Protein AF-A0A1V6YPM9-F1 (afdb_monomer_lite)

Foldseek 3Di:
DDDDPPPPPDPVPDDDDPDDPLNVLVVVQVPDPDPPGADPRDPADAPPVNHRDDDPVNVVVVVVQPDPPRDDDDDPPVGPPVVVLVLCCVQQNPPAVCVVVVVADDDDDDDDDDFQFADPVVLAGPLVRRLVVLLVDAQAAEDEDELACDPPSRYDDDPVSLVSVLVSCVVSVYEYEYEYEQQCQNQLDNCVSNVSVVVSVVVQGFYKYWYHPCPLVVCVVLRDTDIDTAHGDDPCRVVVRVVVVVVVQVVSNRNRNDGRDPVVVVVVCCVPPVVSVVVSSVVSSVNNVVVPDDPDDDDDPPFQKEWEFEFLDLSLLLQLLCLVLVHDHHYHYFYDDQPAQDVVQCVQDVVRDDGKMWGCQQPVPGHIDIDHDLLVSSVSCCVRPSVVPQADDVVNPPLNVQRVCLLVCLVVQLQVLLVQCLVVCVVDVDCPDPSNVVSVVSNVVVLLVQQVQLVVQVEARRHPDHHSSRSSNVSSLKSSCLSVVDFADCVSNVSQLVHLVNCVPDPSSLVSCCSRHNPPDDIRSHRGGHHDDDPD

pLDDT: mean 84.01, std 15.34, range [30.45, 98.62]

Secondary structure (DSSP, 8-state):
-PPP------GGGSPPPPPPHHHHHHHHHHH---TT----SS---B-TTS-B---HHHHHHHHHT-STT---PPPPTT--HHHHHHHHHHHH-TT-HHHHTT---------------EETTTTEE-HHHHHHHHHHSPTT-EEEEESSS-TTT-----HHHHHHHHHHHHHHT-EEEEEES-TTSSSS-HHHHTHHHHHHHHTT--EEEEEE-TTTT--TTTT-EEEEEEPPS-TTHHHHHHHHHHHHHHHHHHHTSS--HHHHHHHHHHHHSHHHHHHHHHHHHHHHHHHS--SS----S--SEEEEEESSSTTHHHHHHHHHHT---EEEEE--BTTBPPHHHHTT-TT--S-EEEETT-TTTSS-EEEESHHHHHHHHHHHTSTTTT---GGGTHHHHHHHHHHHHIIIIIHHHHHHHHHHHHH---TTSHHHHHHHHHHHHHHHHHHHHHHHHSSSSSSSS--HHHHHHHHHHTHHHHHS--PPPTTTTHHHHHHHHHHHT-HHHHHHHHHHH-TT-----SS--PPPP---

Structure (mmCIF, N/CA/C/O backbone):
data_AF-A0A1V6YPM9-F1
#
_entry.id   AF-A0A1V6YPM9-F1
#
loop_
_atom_site.group_PDB
_atom_site.id
_atom_site.type_symbol
_atom_site.label_atom_id
_atom_site.label_alt_id
_atom_site.label_comp_id
_atom_site.label_asym_id
_atom_site.label_entity_id
_atom_site.label_seq_id
_atom_site.pdbx_PDB_ins_code
_atom_site.Cartn_x
_atom_site.Cartn_y
_atom_site.Cartn_z
_atom_site.occupancy
_atom_site.B_iso_or_equiv
_atom_site.auth_seq_id
_atom_site.auth_comp_id
_atom_site.auth_asym_id
_atom_site.auth_atom_id
_atom_site.pdbx_PDB_model_num
ATOM 1 N N . MET A 1 1 ? -3.597 30.446 -71.228 1.00 45.50 1 MET A N 1
ATOM 2 C CA . MET A 1 1 ? -2.767 29.819 -70.180 1.00 45.50 1 MET A CA 1
ATOM 3 C C . MET A 1 1 ? -2.773 30.739 -68.971 1.00 45.50 1 MET A C 1
ATOM 5 O O . MET A 1 1 ? -2.075 31.740 -68.996 1.00 45.50 1 MET A O 1
ATOM 9 N N . GLY A 1 2 ? -3.621 30.466 -67.979 1.00 43.12 2 GLY A N 1
ATOM 10 C CA . GLY A 1 2 ? -3.510 31.069 -66.649 1.00 43.12 2 GLY A CA 1
ATOM 11 C C . GLY A 1 2 ? -2.885 30.022 -65.738 1.00 43.12 2 GLY A C 1
ATOM 12 O O . GLY A 1 2 ? -3.420 28.920 -65.649 1.00 43.12 2 GLY A O 1
ATOM 13 N N . ALA A 1 3 ? -1.713 30.314 -65.179 1.00 47.62 3 ALA A N 1
ATOM 14 C CA . ALA A 1 3 ? -1.013 29.407 -64.275 1.00 47.62 3 ALA A CA 1
ATOM 15 C C . ALA A 1 3 ? -1.838 29.197 -62.989 1.00 47.62 3 ALA A C 1
ATOM 17 O O . ALA A 1 3 ? -2.477 30.152 -62.539 1.00 47.62 3 ALA A O 1
ATOM 18 N N . PRO A 1 4 ? -1.831 27.996 -62.381 1.00 50.41 4 PRO A N 1
ATOM 19 C CA . PRO A 1 4 ? -2.442 27.803 -61.077 1.00 50.41 4 PRO A CA 1
ATOM 20 C C . PRO A 1 4 ? -1.651 28.628 -60.063 1.00 50.41 4 PRO A C 1
ATOM 22 O O . PRO A 1 4 ? -0.438 28.460 -59.928 1.00 50.41 4 PRO A O 1
ATOM 25 N N . THR A 1 5 ? -2.326 29.529 -59.359 1.00 55.12 5 THR A N 1
ATOM 26 C CA . THR A 1 5 ? -1.785 30.157 -58.157 1.00 55.12 5 THR A CA 1
ATOM 27 C C . THR A 1 5 ? -1.545 29.054 -57.132 1.00 55.12 5 THR A C 1
ATOM 29 O O . THR A 1 5 ? -2.495 28.515 -56.572 1.00 55.12 5 THR A O 1
ATOM 32 N N . GLN A 1 6 ? -0.280 28.680 -56.924 1.00 54.09 6 GLN A N 1
ATOM 33 C CA . GLN A 1 6 ? 0.123 27.929 -55.740 1.00 54.09 6 GLN A CA 1
ATOM 34 C C . GLN A 1 6 ? -0.226 28.796 -54.530 1.00 54.09 6 GLN A C 1
ATOM 36 O O . GLN A 1 6 ? 0.452 29.789 -54.265 1.00 54.09 6 GLN A O 1
ATOM 41 N N . GLU A 1 7 ? -1.300 28.450 -53.822 1.00 59.16 7 GLU A N 1
ATOM 42 C CA . GLU A 1 7 ? -1.476 28.902 -52.447 1.00 59.16 7 GLU A CA 1
ATOM 43 C C . GLU A 1 7 ? -0.250 28.412 -51.675 1.00 59.16 7 GLU A C 1
ATOM 45 O O . GLU A 1 7 ? -0.058 27.214 -51.463 1.00 59.16 7 GLU A O 1
ATOM 50 N N . GLY A 1 8 ? 0.655 29.339 -51.362 1.00 55.06 8 GLY A N 1
ATOM 51 C CA . GLY A 1 8 ? 1.829 29.032 -50.563 1.00 55.06 8 GLY A CA 1
ATOM 52 C C . GLY A 1 8 ? 1.390 28.452 -49.222 1.00 55.06 8 GLY A C 1
ATOM 53 O O . GLY A 1 8 ? 0.393 28.885 -48.645 1.00 55.06 8 GLY A O 1
ATOM 54 N N . VAL A 1 9 ? 2.140 27.477 -48.715 1.00 55.62 9 VAL A N 1
ATOM 55 C CA . VAL A 1 9 ? 1.983 27.010 -47.335 1.00 55.62 9 VAL A CA 1
ATOM 56 C C . VAL A 1 9 ? 2.260 28.207 -46.423 1.00 55.62 9 VAL A C 1
ATOM 58 O O . VAL A 1 9 ? 3.403 28.635 -46.277 1.00 55.62 9 VAL A O 1
ATOM 61 N N . THR A 1 10 ? 1.206 28.795 -45.864 1.00 64.44 10 THR A N 1
ATOM 62 C CA . THR A 1 10 ? 1.298 29.867 -44.869 1.00 64.44 10 THR A CA 1
ATOM 63 C C . THR A 1 10 ? 1.002 29.288 -43.490 1.00 64.44 10 THR A C 1
ATOM 65 O O . THR A 1 10 ? 0.269 28.308 -43.372 1.00 64.44 10 THR A O 1
ATOM 68 N N . MET A 1 11 ? 1.537 29.904 -42.431 1.00 59.00 11 MET A N 1
ATOM 69 C CA . MET A 1 11 ? 1.247 29.504 -41.042 1.00 59.00 11 MET A CA 1
ATOM 70 C C . MET A 1 11 ? -0.258 29.535 -40.712 1.00 59.00 11 MET A C 1
ATOM 72 O O . MET A 1 11 ? -0.683 28.874 -39.775 1.00 59.00 11 MET A O 1
ATOM 76 N N . ALA A 1 12 ? -1.068 30.254 -41.500 1.00 64.19 12 ALA A N 1
ATOM 77 C CA . ALA A 1 12 ? -2.526 30.290 -41.375 1.00 64.19 12 ALA A CA 1
ATOM 78 C C . ALA A 1 12 ? -3.212 28.970 -41.778 1.00 64.19 12 ALA A C 1
ATOM 80 O O . ALA A 1 12 ? -4.342 28.723 -41.369 1.00 64.19 12 ALA A O 1
ATOM 81 N N . ASN A 1 13 ? -2.526 28.126 -42.555 1.00 57.81 13 ASN A N 1
ATOM 82 C CA . ASN A 1 13 ? -3.047 26.858 -43.069 1.00 57.81 13 ASN A CA 1
ATOM 83 C C . ASN A 1 13 ? -2.479 25.644 -42.313 1.00 57.81 13 ASN A C 1
ATOM 85 O O . ASN A 1 13 ? -2.745 24.505 -42.696 1.00 57.81 13 ASN A O 1
ATOM 89 N N . VAL A 1 14 ? -1.681 25.870 -41.263 1.00 61.41 14 VAL A N 1
ATOM 90 C CA . VAL A 1 14 ? -1.198 24.812 -40.371 1.00 61.41 14 VAL A CA 1
ATOM 91 C C . VAL A 1 14 ? -2.307 24.530 -39.352 1.00 61.41 14 VAL A C 1
ATOM 93 O O . VAL A 1 14 ? -2.623 25.421 -38.563 1.00 61.41 14 VAL A O 1
ATOM 96 N N . PRO A 1 15 ? -2.933 23.339 -39.363 1.00 59.16 15 PRO A N 1
ATOM 97 C CA . PRO A 1 15 ? -3.987 23.021 -38.410 1.00 59.16 15 PRO A CA 1
ATOM 98 C C . PRO A 1 15 ? -3.425 23.018 -36.988 1.00 59.16 15 PRO A C 1
ATOM 100 O O . PRO A 1 15 ? -2.339 22.490 -36.738 1.00 59.16 15 PRO A O 1
ATOM 103 N N . GLU A 1 16 ? -4.176 23.598 -36.053 1.00 61.28 16 GLU A N 1
ATOM 104 C CA . GLU A 1 16 ? -3.872 23.486 -34.631 1.00 61.28 16 GLU A CA 1
ATOM 105 C C . GLU A 1 16 ? -3.894 22.002 -34.252 1.00 61.28 16 GLU A C 1
ATOM 107 O O . GLU A 1 16 ? -4.859 21.285 -34.535 1.00 61.28 16 GLU A O 1
ATOM 112 N N . ALA A 1 17 ? -2.791 21.518 -33.679 1.00 58.03 17 ALA A N 1
ATOM 113 C CA . ALA A 1 17 ? -2.714 20.138 -33.235 1.00 58.03 17 ALA A CA 1
ATOM 114 C C . ALA A 1 17 ? -3.808 19.894 -32.182 1.00 58.03 17 ALA A C 1
ATOM 116 O O . ALA A 1 17 ? -4.030 20.763 -31.334 1.00 58.03 17 ALA A O 1
ATOM 117 N N . PRO A 1 18 ? -4.496 18.739 -32.216 1.00 56.25 18 PRO A N 1
ATOM 118 C CA . PRO A 1 18 ? -5.516 18.429 -31.228 1.00 56.25 18 PRO A CA 1
ATOM 119 C C . PRO A 1 18 ? -4.937 18.567 -29.817 1.00 56.25 18 PRO A C 1
ATOM 121 O O . PRO A 1 18 ? -3.861 18.045 -29.520 1.00 56.25 18 PRO A O 1
ATOM 124 N N . GLU A 1 19 ? -5.652 19.308 -28.969 1.00 56.12 19 GLU A N 1
ATOM 125 C CA . GLU A 1 19 ? -5.231 19.579 -27.598 1.00 56.12 19 GLU A CA 1
ATOM 126 C C . GLU A 1 19 ? -5.145 18.259 -26.824 1.00 56.12 19 GLU A C 1
ATOM 128 O O . GLU A 1 19 ? -6.115 17.504 -26.726 1.00 56.12 19 GLU A O 1
ATOM 133 N N . ASP A 1 20 ? -3.964 17.976 -26.284 1.00 66.06 20 ASP A N 1
ATOM 134 C CA . ASP A 1 20 ? -3.723 16.775 -25.500 1.00 66.06 20 ASP A CA 1
ATOM 135 C C . ASP A 1 20 ? -4.606 16.786 -24.223 1.00 66.06 20 ASP A C 1
ATOM 137 O O . ASP A 1 20 ? -4.677 17.806 -23.522 1.00 66.06 20 ASP A O 1
ATOM 141 N N . PRO A 1 21 ? -5.300 15.678 -23.891 1.00 67.69 21 PRO A N 1
ATOM 142 C CA . PRO A 1 21 ? -6.218 15.613 -22.751 1.00 67.69 21 PRO A CA 1
ATOM 143 C C . PRO A 1 21 ? -5.598 15.999 -21.399 1.00 67.69 21 PRO A C 1
ATOM 145 O O . PRO A 1 21 ? -6.300 16.525 -20.532 1.00 67.69 21 PRO A O 1
ATOM 148 N N . LEU A 1 22 ? -4.291 15.787 -21.210 1.00 61.84 22 LEU A N 1
ATOM 149 C CA . LEU A 1 22 ? -3.577 16.184 -19.995 1.00 61.84 22 LEU A CA 1
ATOM 150 C C . LEU A 1 22 ? -3.392 17.708 -19.937 1.00 61.84 22 LEU A C 1
ATOM 152 O O . LEU A 1 22 ? -3.508 18.312 -18.868 1.00 61.84 22 LEU A O 1
ATOM 156 N N . TYR A 1 23 ? -3.173 18.353 -21.084 1.00 65.56 23 TYR A N 1
ATOM 157 C CA . TYR A 1 23 ? -3.080 19.813 -21.188 1.00 65.56 23 TYR A CA 1
ATOM 158 C C . TYR A 1 23 ? -4.433 20.501 -20.990 1.00 65.56 23 TYR A C 1
ATOM 160 O O . TYR A 1 23 ? -4.499 21.547 -20.334 1.00 65.56 23 TYR A O 1
ATOM 168 N N . ARG A 1 24 ? -5.524 19.872 -21.441 1.00 73.88 24 ARG A N 1
ATOM 169 C CA . ARG A 1 24 ? -6.884 20.323 -21.123 1.00 73.88 24 ARG A CA 1
ATOM 170 C C . ARG A 1 24 ? -7.140 20.342 -19.611 1.00 73.88 24 ARG A C 1
ATOM 172 O O . ARG A 1 24 ? -7.626 21.346 -19.090 1.00 73.88 24 ARG A O 1
ATOM 179 N N . LEU A 1 25 ? -6.778 19.273 -18.902 1.00 76.12 25 LEU A N 1
ATOM 180 C CA . LEU A 1 25 ? -6.953 19.164 -17.449 1.00 76.12 25 LEU A CA 1
ATOM 181 C C . LEU A 1 25 ? -6.156 20.241 -16.690 1.00 76.12 25 LEU A C 1
ATOM 183 O O . LEU A 1 25 ? -6.648 20.835 -15.732 1.00 76.12 25 LEU A O 1
ATOM 187 N N . MET A 1 26 ? -4.952 20.571 -17.169 1.00 76.69 26 MET A N 1
ATOM 188 C CA . MET A 1 26 ? -4.155 21.677 -16.629 1.00 76.69 26 MET A CA 1
ATOM 189 C C . MET A 1 26 ? -4.846 23.038 -16.805 1.00 76.69 26 MET A C 1
ATOM 191 O O . MET A 1 26 ? -4.789 23.884 -15.906 1.00 76.69 26 MET A O 1
ATOM 195 N N . ARG A 1 27 ? -5.486 23.279 -17.958 1.00 78.50 27 ARG A N 1
ATOM 196 C CA . ARG A 1 27 ? -6.245 24.515 -18.205 1.00 78.50 27 ARG A CA 1
ATOM 197 C C . ARG A 1 27 ? -7.413 24.641 -17.230 1.00 78.50 27 ARG A C 1
ATOM 199 O O . ARG A 1 27 ? -7.574 25.699 -16.626 1.00 78.50 27 ARG A O 1
ATOM 206 N N . GLU A 1 28 ? -8.173 23.565 -17.054 1.00 81.94 28 GLU A N 1
ATOM 207 C CA . GLU A 1 28 ? -9.315 23.513 -16.133 1.00 81.94 28 GLU A CA 1
ATOM 208 C C . GLU A 1 28 ? -8.861 23.746 -14.678 1.00 81.94 28 GLU A C 1
ATOM 210 O O . GLU A 1 28 ? -9.403 24.619 -14.000 1.00 81.94 28 GLU A O 1
ATOM 215 N N . TYR A 1 29 ? -7.769 23.106 -14.239 1.00 82.12 29 TYR A N 1
ATOM 216 C CA . TYR A 1 29 ? -7.158 23.366 -12.927 1.00 82.12 29 TYR A CA 1
ATOM 217 C C . TYR A 1 29 ? -6.772 24.843 -12.720 1.00 82.12 29 TYR A C 1
ATOM 219 O O . TYR A 1 29 ? -6.959 25.408 -11.639 1.00 82.12 29 TYR A O 1
ATOM 227 N N . ARG A 1 30 ? -6.221 25.514 -13.740 1.00 78.56 30 ARG A N 1
ATOM 228 C CA . ARG A 1 30 ? -5.827 26.931 -13.631 1.00 78.56 30 ARG A CA 1
ATOM 229 C C . ARG A 1 30 ? -7.026 27.868 -13.485 1.00 78.56 30 ARG A C 1
ATOM 231 O O . ARG A 1 30 ? -6.893 28.865 -12.780 1.00 78.56 30 ARG A O 1
ATOM 238 N N . GLN A 1 31 ? -8.153 27.545 -14.116 1.00 83.81 31 GLN A N 1
ATOM 239 C CA . GLN A 1 31 ? -9.379 28.351 -14.094 1.00 83.81 31 GLN A CA 1
ATOM 240 C C . GLN A 1 31 ? -10.201 28.186 -12.807 1.00 83.81 31 GLN A C 1
ATOM 242 O O . GLN A 1 31 ? -10.991 29.069 -12.483 1.00 83.81 31 GLN A O 1
ATOM 247 N N . ASP A 1 32 ? -10.000 27.101 -12.058 1.00 85.06 32 ASP A N 1
ATOM 248 C CA . ASP A 1 32 ? -10.678 26.871 -10.780 1.00 85.06 32 ASP A CA 1
ATOM 249 C C . ASP A 1 32 ? -10.259 27.915 -9.719 1.00 85.06 32 ASP A C 1
ATOM 251 O O . ASP A 1 32 ? -9.070 28.141 -9.489 1.00 85.06 32 ASP A O 1
ATOM 255 N N . THR A 1 33 ? -11.216 28.579 -9.068 1.00 87.25 33 THR A N 1
ATOM 256 C CA . THR A 1 33 ? -10.961 29.605 -8.039 1.00 87.25 33 THR A CA 1
ATOM 257 C C . THR A 1 33 ? -10.926 29.054 -6.611 1.00 87.25 33 THR A C 1
ATOM 259 O O . THR A 1 33 ? -10.734 29.821 -5.671 1.00 87.25 33 THR A O 1
ATOM 262 N N . ASN A 1 34 ? -11.135 27.751 -6.411 1.00 85.38 34 ASN A N 1
ATOM 263 C CA . ASN A 1 34 ? -11.141 27.126 -5.093 1.00 85.38 34 ASN A CA 1
ATOM 264 C C . ASN A 1 34 ? -9.735 27.123 -4.466 1.00 85.38 34 ASN A C 1
ATOM 266 O O . ASN A 1 34 ? -8.790 26.580 -5.034 1.00 85.38 34 ASN A O 1
ATOM 270 N N . GLU A 1 35 ? -9.598 27.680 -3.261 1.00 77.62 35 GLU A N 1
ATOM 271 C CA . GLU A 1 35 ? -8.314 27.798 -2.550 1.00 77.62 35 GLU A CA 1
ATOM 272 C C . GLU A 1 35 ? -7.703 26.447 -2.134 1.00 77.62 35 GLU A C 1
ATOM 274 O O . GLU A 1 35 ? -6.522 26.387 -1.799 1.00 77.62 35 GLU A O 1
ATOM 279 N N . LYS A 1 36 ? -8.478 25.354 -2.177 1.00 83.75 36 LYS A N 1
ATOM 280 C CA . LYS A 1 36 ? -8.027 23.986 -1.859 1.00 83.75 36 LYS A CA 1
ATOM 281 C C . LYS A 1 36 ? -7.822 23.096 -3.091 1.00 83.75 36 LYS A C 1
ATOM 283 O O . LYS A 1 36 ? -7.721 21.880 -2.940 1.00 83.75 36 LYS A O 1
ATOM 288 N N . LYS A 1 37 ? -7.807 23.656 -4.305 1.00 84.19 37 LYS A N 1
ATOM 289 C CA . LYS A 1 37 ? -7.597 22.876 -5.535 1.00 84.19 37 LYS A CA 1
ATOM 290 C C . LYS A 1 37 ? -6.212 22.217 -5.560 1.00 84.19 37 LYS A C 1
ATOM 292 O O . LYS A 1 37 ? -5.228 22.814 -5.128 1.00 84.19 37 LYS A O 1
ATOM 297 N N . ILE A 1 38 ? -6.131 20.999 -6.097 1.00 74.12 38 ILE A N 1
ATOM 298 C CA . ILE A 1 38 ? -4.891 20.211 -6.185 1.00 74.12 38 ILE A CA 1
ATOM 299 C C . ILE A 1 38 ? -4.714 19.715 -7.627 1.00 74.12 38 ILE A C 1
ATOM 301 O O . ILE A 1 38 ? -5.633 19.131 -8.196 1.00 74.12 38 ILE A O 1
ATOM 305 N N . ASP A 1 39 ? -3.538 19.953 -8.215 1.00 70.62 39 ASP A N 1
ATOM 306 C CA . ASP A 1 39 ? -3.160 19.486 -9.558 1.00 70.62 39 ASP A CA 1
ATOM 307 C C . ASP A 1 39 ? -2.458 18.126 -9.465 1.00 70.62 39 ASP A C 1
ATOM 309 O O . ASP A 1 39 ? -1.293 18.053 -9.077 1.00 70.62 39 ASP A O 1
ATOM 313 N N . LEU A 1 40 ? -3.176 17.056 -9.815 1.00 71.75 40 LEU A N 1
ATOM 314 C CA . LEU A 1 40 ? -2.641 15.691 -9.955 1.00 71.75 40 LEU A CA 1
ATOM 315 C C . LEU A 1 40 ? -2.675 15.209 -11.416 1.00 71.75 40 LEU A C 1
ATOM 317 O O . LEU A 1 40 ? -2.602 14.010 -11.673 1.00 71.75 40 LEU A O 1
ATOM 321 N N . GLY A 1 41 ? -2.845 16.129 -12.370 1.00 68.81 41 GLY A N 1
ATOM 322 C CA . GLY A 1 41 ? -3.046 15.796 -13.778 1.00 68.81 41 GLY A CA 1
ATOM 323 C C . GLY A 1 41 ? -1.739 15.529 -14.518 1.00 68.81 41 GLY A C 1
ATOM 324 O O . GLY A 1 41 ? -1.443 14.404 -14.911 1.00 68.81 41 GLY A O 1
ATOM 325 N N . ILE A 1 42 ? -0.944 16.579 -14.734 1.00 64.06 42 ILE A N 1
ATOM 326 C CA . ILE A 1 42 ? 0.328 16.472 -15.462 1.00 64.06 42 ILE A CA 1
ATOM 327 C C . ILE A 1 42 ? 1.443 16.098 -14.483 1.00 64.06 42 ILE A C 1
ATOM 329 O O . ILE A 1 42 ? 1.644 16.791 -13.487 1.00 64.06 42 ILE A O 1
ATOM 333 N N . GLY A 1 43 ? 2.235 15.071 -14.815 1.00 53.06 43 GLY A N 1
ATOM 334 C CA . GLY A 1 43 ? 3.433 14.636 -14.077 1.00 53.06 43 GLY A CA 1
ATOM 335 C C . GLY A 1 43 ? 4.606 15.625 -14.145 1.00 53.06 43 GLY A C 1
ATOM 336 O O . GLY A 1 43 ? 5.713 15.264 -14.537 1.00 53.06 43 GLY A O 1
ATOM 337 N N . ALA A 1 44 ? 4.362 16.890 -13.811 1.00 61.03 44 ALA A N 1
ATOM 338 C CA . ALA A 1 44 ? 5.342 17.962 -13.803 1.00 61.03 44 ALA A CA 1
ATOM 339 C C . ALA A 1 44 ? 5.743 18.283 -12.364 1.00 61.03 44 ALA A C 1
ATOM 341 O O . ALA A 1 44 ? 4.894 18.557 -11.517 1.00 61.03 44 ALA A O 1
ATOM 342 N N . TYR A 1 45 ? 7.051 18.298 -12.113 1.00 54.25 45 TYR A N 1
ATOM 343 C CA . TYR A 1 45 ? 7.606 18.528 -10.786 1.00 54.25 45 TYR A CA 1
ATOM 344 C C . TYR A 1 45 ? 7.114 19.857 -10.186 1.00 54.25 45 TYR A C 1
ATOM 346 O O . TYR A 1 45 ? 7.000 20.885 -10.872 1.00 54.25 45 TYR A O 1
ATOM 354 N N . ARG A 1 46 ? 6.792 19.815 -8.896 1.00 67.69 46 ARG A N 1
ATOM 355 C CA . ARG A 1 46 ? 6.373 20.959 -8.089 1.00 67.69 46 ARG A CA 1
ATOM 356 C C . ARG A 1 46 ? 7.324 21.092 -6.907 1.00 67.69 46 ARG A C 1
ATOM 358 O O . ARG A 1 46 ? 7.859 20.092 -6.439 1.00 67.69 46 ARG A O 1
ATOM 365 N N . ASP A 1 47 ? 7.545 22.322 -6.466 1.00 72.31 47 ASP A N 1
ATOM 366 C CA . ASP A 1 47 ? 8.266 22.585 -5.225 1.00 72.31 47 ASP A CA 1
ATOM 367 C C . ASP A 1 47 ? 7.417 22.211 -3.996 1.00 72.31 47 ASP A C 1
ATOM 369 O O . ASP A 1 47 ? 6.275 21.754 -4.103 1.00 72.31 47 ASP A O 1
ATOM 373 N N . GLU A 1 48 ? 7.978 22.425 -2.811 1.00 65.75 48 GLU A N 1
ATOM 374 C CA . GLU A 1 48 ? 7.404 22.063 -1.513 1.00 65.75 48 GLU A CA 1
ATOM 375 C C . GLU A 1 48 ? 6.098 22.817 -1.193 1.00 65.75 48 GLU A C 1
ATOM 377 O O . GLU A 1 48 ? 5.425 22.522 -0.205 1.00 65.75 48 GLU A O 1
ATOM 382 N N . HIS A 1 49 ? 5.715 23.782 -2.033 1.00 73.69 49 HIS A N 1
ATOM 383 C CA . HIS A 1 49 ? 4.483 24.558 -1.928 1.00 73.69 49 HIS A CA 1
ATOM 384 C C . HIS A 1 49 ? 3.506 24.275 -3.077 1.00 73.69 49 HIS A C 1
ATOM 386 O O . HIS A 1 49 ? 2.545 25.024 -3.267 1.00 73.69 49 HIS A O 1
ATOM 392 N N . GLY A 1 50 ? 3.746 23.220 -3.863 1.00 64.50 50 GLY A N 1
ATOM 393 C CA . GLY A 1 50 ? 2.888 22.838 -4.982 1.00 64.50 50 GLY A CA 1
ATOM 394 C C . GLY A 1 50 ? 3.000 23.771 -6.193 1.00 64.50 50 GLY A C 1
ATOM 395 O O . GLY A 1 50 ? 2.126 23.744 -7.062 1.00 64.50 50 GLY A O 1
ATOM 396 N N . LYS A 1 51 ? 4.050 24.604 -6.286 1.00 71.88 51 LYS A N 1
ATOM 397 C CA . LYS A 1 51 ? 4.259 25.530 -7.412 1.00 71.88 51 LYS A CA 1
ATOM 398 C C . LYS A 1 51 ? 5.203 24.932 -8.459 1.00 71.88 51 LYS A C 1
ATOM 400 O O . LYS A 1 51 ? 6.074 24.137 -8.115 1.00 71.88 51 LYS A O 1
ATOM 405 N N . PRO A 1 52 ? 5.062 25.282 -9.753 1.00 69.06 52 PRO A N 1
ATOM 406 C CA . PRO A 1 52 ? 6.002 24.849 -10.782 1.00 69.06 52 PRO A CA 1
ATOM 407 C C . PRO A 1 52 ? 7.434 25.256 -10.432 1.00 69.06 52 PRO A C 1
ATOM 409 O O . PRO A 1 52 ? 7.747 26.444 -10.308 1.00 69.06 52 PRO A O 1
ATOM 412 N N . TRP A 1 53 ? 8.313 24.268 -10.296 1.00 61.72 53 TRP A N 1
ATOM 413 C CA . TRP A 1 53 ? 9.703 24.532 -9.962 1.00 61.72 53 TRP A CA 1
ATOM 414 C C . TRP A 1 53 ? 10.525 24.713 -11.234 1.00 61.72 53 TRP A C 1
ATOM 416 O O . TRP A 1 53 ? 10.984 23.762 -11.864 1.00 61.72 53 TRP A O 1
ATOM 426 N N . VAL A 1 54 ? 10.704 25.970 -11.630 1.00 68.38 54 VAL A N 1
ATOM 427 C CA . VAL A 1 54 ? 11.655 26.321 -12.689 1.00 68.38 54 VAL A CA 1
ATOM 428 C C . VAL A 1 54 ? 13.058 26.267 -12.096 1.00 68.38 54 VAL A C 1
ATOM 430 O O . VAL A 1 54 ? 13.343 26.979 -11.124 1.00 68.38 54 VAL A O 1
ATOM 433 N N . LEU A 1 55 ? 13.933 25.442 -12.681 1.00 59.78 55 LEU A N 1
ATOM 434 C CA . LEU A 1 55 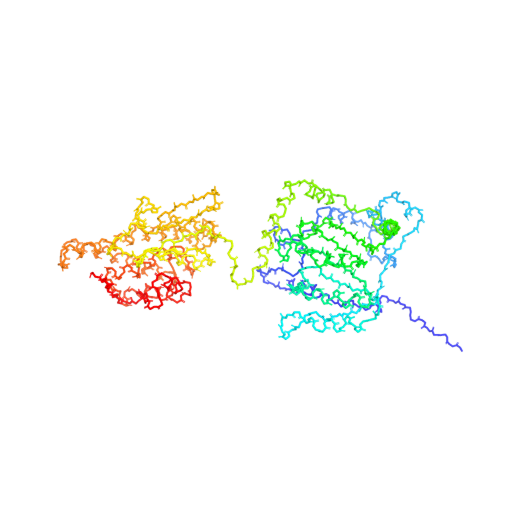? 15.292 25.273 -12.175 1.00 59.78 55 LEU A CA 1
ATOM 435 C C . LEU A 1 55 ? 15.994 26.639 -12.066 1.00 59.78 55 LEU A C 1
ATOM 437 O O . LEU A 1 55 ? 15.911 27.451 -12.994 1.00 59.78 55 LEU A O 1
ATOM 441 N N . PRO A 1 56 ? 16.760 26.893 -10.991 1.00 73.69 56 PRO A N 1
ATOM 442 C CA . PRO A 1 56 ? 17.471 28.160 -10.814 1.00 73.69 56 PRO A CA 1
ATOM 443 C C . PRO A 1 56 ? 18.398 28.537 -11.982 1.00 73.69 56 PRO A C 1
ATOM 445 O O . PRO A 1 56 ? 18.606 29.719 -12.241 1.00 73.69 56 PRO A O 1
ATOM 448 N N . VAL A 1 57 ? 18.939 27.552 -12.709 1.00 49.12 57 VAL A N 1
ATOM 449 C CA . VAL A 1 57 ? 19.771 27.791 -13.902 1.00 49.12 57 VAL A CA 1
ATOM 450 C C . VAL A 1 57 ? 18.959 28.310 -15.095 1.00 49.12 57 VAL A C 1
ATOM 452 O O . VAL A 1 57 ? 19.443 29.166 -15.829 1.00 49.12 57 VAL A O 1
ATOM 455 N N . VAL A 1 58 ? 17.705 27.871 -15.241 1.00 62.50 58 VAL A N 1
ATOM 456 C CA . VAL A 1 58 ? 16.788 28.332 -16.296 1.00 62.50 58 VAL A CA 1
ATOM 457 C C . VAL A 1 58 ? 16.356 29.772 -16.019 1.00 62.50 58 VAL A C 1
ATOM 459 O O . VAL A 1 58 ? 16.468 30.612 -16.904 1.00 62.50 58 VAL A O 1
ATOM 462 N N . LYS A 1 59 ? 16.027 30.108 -14.762 1.00 65.69 59 LYS A N 1
ATOM 463 C CA . LYS A 1 59 ? 15.718 31.495 -14.355 1.00 65.69 59 LYS A CA 1
ATOM 464 C C . LYS A 1 59 ? 16.878 32.461 -14.625 1.00 65.69 59 LYS A C 1
ATOM 466 O O . LYS A 1 59 ? 16.672 33.599 -15.036 1.00 65.69 59 LYS A O 1
ATOM 471 N N . LYS A 1 60 ? 18.119 32.009 -14.403 1.00 67.81 60 LYS A N 1
ATOM 472 C CA . LYS A 1 60 ? 19.323 32.791 -14.724 1.00 67.81 60 LYS A CA 1
ATOM 473 C C . LYS A 1 60 ? 19.492 32.992 -16.232 1.00 67.81 60 LYS A C 1
ATOM 475 O O . LYS A 1 60 ? 19.872 34.083 -16.636 1.00 67.81 60 LYS A O 1
ATOM 480 N N . ALA A 1 61 ? 19.201 31.982 -17.053 1.00 64.06 61 ALA A N 1
ATOM 481 C CA . ALA A 1 61 ? 19.255 32.106 -18.509 1.00 64.06 61 ALA A CA 1
ATOM 482 C C . ALA A 1 61 ? 18.174 33.062 -19.053 1.00 64.06 61 ALA A C 1
ATOM 484 O O . ALA A 1 61 ? 18.480 33.890 -19.905 1.00 64.06 61 ALA A O 1
ATOM 485 N N . GLU A 1 62 ? 16.950 33.015 -18.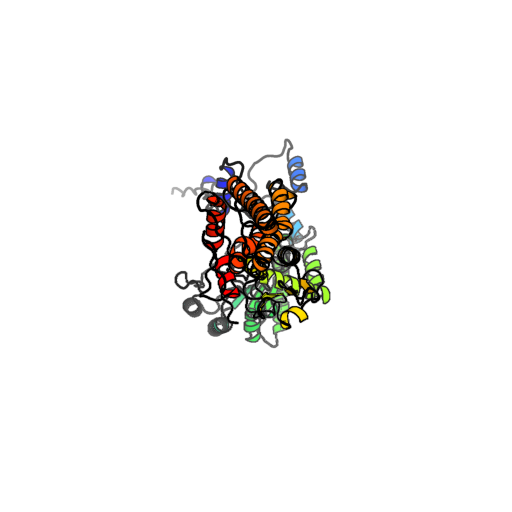518 1.00 69.12 62 GLU A N 1
ATOM 486 C CA . GLU A 1 62 ? 15.850 33.920 -18.893 1.00 69.12 62 GLU A CA 1
ATOM 487 C C . GLU A 1 62 ? 16.176 35.394 -18.605 1.00 69.12 62 GLU A C 1
ATOM 489 O O . GLU A 1 62 ? 15.937 36.257 -19.448 1.00 69.12 62 GLU A O 1
ATOM 494 N N . ALA A 1 63 ? 16.791 35.691 -17.454 1.00 76.19 63 ALA A N 1
ATOM 495 C CA . ALA A 1 63 ? 17.205 37.052 -17.103 1.00 76.19 63 ALA A CA 1
ATOM 496 C C . ALA A 1 63 ? 18.293 37.612 -18.040 1.00 76.19 63 ALA A C 1
ATOM 498 O O . ALA A 1 63 ? 18.334 38.813 -18.290 1.00 76.19 63 ALA A O 1
ATOM 499 N N . LEU A 1 64 ? 19.160 36.748 -18.577 1.00 71.38 64 LEU A N 1
ATOM 500 C CA . LEU A 1 64 ? 20.231 37.132 -19.503 1.00 71.38 64 LEU A CA 1
ATOM 501 C C . LEU A 1 64 ? 19.737 37.370 -20.940 1.00 71.38 64 LEU A C 1
ATOM 503 O O . LEU A 1 64 ? 20.461 37.967 -21.731 1.00 71.38 64 LEU A O 1
ATOM 507 N N . LEU A 1 65 ? 18.528 36.914 -21.280 1.00 68.12 65 LEU A N 1
ATOM 508 C CA . LEU A 1 65 ? 17.915 37.103 -22.601 1.00 68.12 65 LEU A CA 1
ATOM 509 C C . LEU A 1 65 ? 17.131 38.424 -22.721 1.00 68.12 65 LEU A C 1
ATOM 511 O O . LEU A 1 65 ? 16.744 38.799 -23.822 1.00 68.12 65 LEU A O 1
ATOM 515 N N . GLN A 1 66 ? 16.909 39.148 -21.619 1.00 68.38 66 GLN A N 1
ATOM 516 C CA . GLN A 1 66 ? 16.196 40.433 -21.584 1.00 68.38 66 GLN A CA 1
ATOM 517 C C . GLN A 1 66 ? 17.121 41.601 -21.985 1.00 68.38 66 GLN A C 1
ATOM 519 O O . GLN A 1 66 ? 17.473 42.444 -21.158 1.00 68.38 66 GLN A O 1
ATOM 524 N N . THR A 1 67 ? 17.537 41.647 -23.255 1.00 68.06 67 THR A N 1
ATOM 525 C CA . THR A 1 67 ? 18.319 42.757 -23.837 1.00 68.06 67 THR A CA 1
ATOM 526 C C . THR A 1 67 ? 17.529 43.482 -24.936 1.00 68.06 67 THR A C 1
ATOM 528 O O . THR A 1 67 ? 16.565 42.918 -25.457 1.00 68.06 67 THR A O 1
ATOM 531 N N . PRO A 1 68 ? 17.904 44.720 -25.323 1.00 59.34 68 PRO A N 1
ATOM 532 C CA . PRO A 1 68 ? 17.180 45.488 -26.342 1.00 59.34 68 PRO A CA 1
ATOM 533 C C . PRO A 1 68 ? 17.153 44.831 -27.732 1.00 59.34 68 PRO A C 1
ATOM 535 O O . PRO A 1 68 ? 16.296 45.172 -28.543 1.00 59.34 68 PRO A O 1
ATOM 538 N N . GLU A 1 69 ? 18.091 43.922 -28.027 1.00 63.25 69 GLU A N 1
ATOM 539 C CA . GLU A 1 69 ? 18.200 43.234 -29.322 1.00 63.25 69 GLU A CA 1
ATOM 540 C C . GLU A 1 69 ? 17.402 41.921 -29.403 1.00 63.25 69 GLU A C 1
ATOM 542 O O . GLU A 1 69 ? 17.186 41.395 -30.501 1.00 63.25 69 GLU A O 1
ATOM 547 N N . PHE A 1 70 ? 16.976 41.367 -28.263 1.00 72.06 70 PHE A N 1
ATOM 548 C CA . PHE A 1 70 ? 16.150 40.165 -28.236 1.00 72.06 70 PHE A CA 1
ATOM 549 C C . PHE A 1 70 ? 14.755 40.478 -28.787 1.00 72.06 70 PHE A C 1
ATOM 551 O O . PHE A 1 70 ? 14.105 41.440 -28.383 1.00 72.06 70 PHE A O 1
ATOM 558 N N . ASN A 1 71 ? 14.294 39.660 -29.730 1.00 57.62 71 ASN A N 1
ATOM 559 C CA . ASN A 1 71 ? 12.998 39.818 -30.374 1.00 57.62 71 ASN A CA 1
ATOM 560 C C . ASN A 1 71 ? 12.311 38.459 -30.521 1.00 57.62 71 ASN A C 1
ATOM 562 O O . ASN A 1 71 ? 12.925 37.405 -30.357 1.00 57.62 71 ASN A O 1
ATOM 566 N N . HIS A 1 72 ? 11.019 38.501 -30.813 1.00 68.38 72 HIS A N 1
ATOM 567 C CA . HIS A 1 72 ? 10.151 37.329 -30.855 1.00 68.38 72 HIS A CA 1
ATOM 568 C C . HIS A 1 72 ? 9.788 36.917 -32.290 1.00 68.38 72 HIS A C 1
ATOM 570 O O . HIS A 1 72 ? 8.724 36.345 -32.510 1.00 68.38 72 HIS A O 1
ATOM 576 N N . GLU A 1 73 ? 10.636 37.230 -33.272 1.00 47.47 73 GLU A N 1
ATOM 577 C CA . GLU A 1 73 ? 10.390 36.866 -34.669 1.00 47.47 73 GLU A CA 1
ATOM 578 C C . GLU A 1 73 ? 10.522 35.357 -34.911 1.00 47.47 73 GLU A C 1
ATOM 580 O O . GLU A 1 73 ? 11.170 34.620 -34.158 1.00 47.47 73 GLU A O 1
ATOM 585 N N . TYR A 1 74 ? 9.906 34.888 -35.998 1.00 39.38 74 TYR A N 1
ATOM 586 C CA . TYR A 1 74 ? 9.939 33.477 -36.369 1.00 39.38 74 TYR A CA 1
ATOM 587 C C . TYR A 1 74 ? 11.362 32.985 -36.646 1.00 39.38 74 TYR A C 1
ATOM 589 O O . TYR A 1 74 ? 12.165 33.625 -37.329 1.00 39.38 74 TYR A O 1
ATOM 597 N N . LEU A 1 75 ? 11.646 31.778 -36.164 1.00 46.66 75 LEU A N 1
ATOM 598 C CA . LEU A 1 75 ? 12.868 31.053 -36.481 1.00 46.66 75 LEU A CA 1
ATOM 599 C C . LEU A 1 75 ? 12.753 30.359 -37.851 1.00 46.66 75 LEU A C 1
ATOM 601 O O . LEU A 1 75 ? 11.645 30.088 -38.317 1.00 46.66 75 LEU A O 1
ATOM 605 N N . PRO A 1 76 ? 13.879 30.013 -38.497 1.00 46.69 76 PRO A N 1
ATOM 606 C CA . PRO A 1 76 ? 13.871 29.225 -39.727 1.00 46.69 76 PRO A CA 1
ATOM 607 C C . PRO A 1 76 ? 13.156 27.879 -39.549 1.00 46.69 76 PRO A C 1
ATOM 609 O O . PRO A 1 76 ? 13.211 27.287 -38.476 1.00 46.69 76 PRO A O 1
ATOM 612 N N . ILE A 1 77 ? 12.567 27.348 -40.627 1.00 43.16 77 ILE A N 1
ATOM 613 C CA . ILE A 1 77 ? 11.767 26.101 -40.631 1.00 43.16 77 ILE A CA 1
ATOM 614 C C . ILE A 1 77 ? 12.508 24.906 -40.013 1.00 43.16 77 ILE A C 1
ATOM 616 O O . ILE A 1 77 ? 11.899 24.064 -39.363 1.00 43.16 77 ILE A O 1
ATOM 620 N N . ARG A 1 78 ? 13.833 24.827 -40.181 1.00 48.75 78 ARG A N 1
ATOM 621 C CA . ARG A 1 78 ? 14.644 23.743 -39.602 1.00 48.75 78 ARG A CA 1
ATOM 622 C C . ARG A 1 78 ? 14.778 23.847 -38.077 1.00 48.75 78 ARG A C 1
ATOM 624 O O . ARG A 1 78 ? 15.199 22.874 -37.471 1.00 48.75 78 ARG A O 1
ATOM 631 N N . GLY A 1 79 ? 14.411 24.985 -37.482 1.00 53.31 79 GLY A N 1
ATOM 632 C CA . GLY A 1 79 ? 14.583 25.367 -36.079 1.00 53.31 79 GLY A CA 1
ATOM 633 C C . GLY A 1 79 ? 15.691 26.415 -35.886 1.00 53.31 79 GLY A C 1
ATOM 634 O O . GLY A 1 79 ? 16.384 26.798 -36.830 1.00 53.31 79 GLY A O 1
ATOM 635 N N . LEU A 1 80 ? 15.886 26.885 -34.644 1.00 62.62 80 LEU A N 1
ATOM 636 C CA . LEU A 1 80 ? 16.998 27.783 -34.304 1.00 62.62 80 LEU A CA 1
ATOM 637 C C . LEU A 1 80 ? 18.318 27.024 -34.454 1.00 62.62 80 LEU A C 1
ATOM 639 O O . LEU A 1 80 ? 18.665 26.189 -33.624 1.00 62.62 80 LEU A O 1
ATOM 643 N N . GLU A 1 81 ? 19.072 27.342 -35.499 1.00 66.62 81 GLU A N 1
ATOM 644 C CA . GLU A 1 81 ? 20.283 26.617 -35.893 1.00 66.62 81 GLU A CA 1
ATOM 645 C C . GLU A 1 81 ? 21.308 26.503 -34.758 1.00 66.62 81 GLU A C 1
ATOM 647 O O . GLU A 1 81 ? 21.875 25.439 -34.528 1.00 66.62 81 GLU A O 1
ATOM 652 N N . LYS A 1 82 ? 21.470 27.564 -33.957 1.00 71.19 82 LYS A N 1
ATOM 653 C CA . LYS A 1 82 ? 22.340 27.540 -32.772 1.00 71.19 82 LYS A CA 1
ATOM 654 C C . LYS A 1 82 ? 21.861 26.560 -31.710 1.00 71.19 82 LYS A C 1
ATOM 656 O O . LYS A 1 82 ? 22.696 25.932 -31.067 1.00 71.19 82 LYS A O 1
ATOM 661 N N . PHE A 1 83 ? 20.549 26.434 -31.528 1.00 72.56 83 PHE A N 1
ATOM 662 C CA . PHE A 1 83 ? 19.968 25.472 -30.602 1.00 72.56 83 PHE A CA 1
ATOM 663 C C . PHE A 1 83 ? 20.104 24.054 -31.138 1.00 72.56 83 PHE A C 1
ATOM 665 O O . PHE A 1 83 ? 20.553 23.198 -30.397 1.00 72.56 83 PHE A O 1
ATOM 672 N N . LEU A 1 84 ? 19.811 23.803 -32.413 1.00 62.06 84 LEU A N 1
ATOM 673 C CA . LEU A 1 84 ? 19.975 22.473 -33.007 1.00 62.06 84 LEU A CA 1
ATOM 674 C C . LEU A 1 84 ? 21.430 22.034 -32.980 1.00 62.06 84 LEU A C 1
ATOM 676 O O . LEU A 1 84 ? 21.716 20.923 -32.566 1.00 62.06 84 LEU A O 1
ATOM 680 N N . ALA A 1 85 ? 22.356 22.926 -33.326 1.00 68.81 85 ALA A N 1
ATOM 681 C CA . ALA A 1 85 ? 23.778 22.669 -33.203 1.00 68.81 85 ALA A CA 1
ATOM 682 C C . ALA A 1 85 ? 24.191 22.511 -31.736 1.00 68.81 85 ALA A C 1
ATOM 684 O O . ALA A 1 85 ? 25.083 21.731 -31.447 1.00 68.81 85 ALA A O 1
ATOM 685 N N . ALA A 1 86 ? 23.602 23.244 -30.786 1.00 70.00 86 ALA A N 1
ATOM 686 C CA . ALA A 1 86 ? 23.898 23.081 -29.361 1.00 70.00 86 ALA A CA 1
ATOM 687 C C . ALA A 1 86 ? 23.313 21.788 -28.793 1.00 70.00 86 ALA A C 1
ATOM 689 O O . ALA A 1 86 ? 23.975 21.155 -27.992 1.00 70.00 86 ALA A O 1
ATOM 690 N N . ALA A 1 87 ? 22.132 21.362 -29.230 1.00 65.56 87 ALA A N 1
ATOM 691 C CA . ALA A 1 87 ? 21.512 20.099 -28.871 1.00 65.56 87 ALA A CA 1
ATOM 692 C C . ALA A 1 87 ? 22.300 18.954 -29.498 1.00 65.56 87 ALA A C 1
ATOM 694 O O . ALA A 1 87 ? 22.718 18.057 -28.787 1.00 65.56 87 ALA A O 1
ATOM 695 N N . GLN A 1 88 ? 22.638 19.043 -30.785 1.00 64.88 88 GLN A N 1
ATOM 696 C CA . GLN A 1 88 ? 23.574 18.135 -31.436 1.00 64.88 88 GLN A CA 1
ATOM 697 C C . GLN A 1 88 ? 24.932 18.157 -30.748 1.00 64.88 88 GLN A C 1
ATOM 699 O O . GLN A 1 88 ? 25.537 17.121 -30.666 1.00 64.88 88 GLN A O 1
ATOM 704 N N . ARG A 1 89 ? 25.447 19.257 -30.203 1.00 72.88 89 ARG A N 1
ATOM 705 C CA . ARG A 1 89 ? 26.737 19.241 -29.485 1.00 72.88 89 ARG A CA 1
ATOM 706 C C . ARG A 1 89 ? 26.620 18.784 -28.034 1.00 72.88 89 ARG A C 1
ATOM 708 O O . ARG A 1 89 ? 27.559 18.208 -27.508 1.00 72.88 89 ARG A O 1
ATOM 715 N N . LEU A 1 90 ? 25.486 19.015 -27.390 1.00 67.81 90 LEU A N 1
ATOM 716 C CA . LEU A 1 90 ? 25.178 18.547 -26.042 1.00 67.81 90 LEU A CA 1
ATOM 717 C C . LEU A 1 90 ? 25.016 17.031 -26.044 1.00 67.81 90 LEU A C 1
ATOM 719 O O . LEU A 1 90 ? 25.575 16.337 -25.207 1.00 67.81 90 LEU A O 1
ATOM 723 N N . MET A 1 91 ? 24.259 16.554 -27.022 1.00 56.47 91 MET A N 1
ATOM 724 C CA . MET A 1 91 ? 23.980 15.154 -27.271 1.00 56.47 91 MET A CA 1
ATOM 725 C C . MET A 1 91 ? 25.242 14.537 -27.878 1.00 56.47 91 MET A C 1
ATOM 727 O O . MET A 1 91 ? 25.791 13.591 -27.334 1.00 56.47 91 MET A O 1
ATOM 731 N N . LEU A 1 92 ? 25.805 15.146 -28.934 1.00 59.47 92 LEU A N 1
ATOM 732 C CA . LEU A 1 92 ? 26.881 14.541 -29.716 1.00 59.47 92 LEU A CA 1
ATOM 733 C C . LEU A 1 92 ? 28.334 14.808 -29.263 1.00 59.47 92 LEU A C 1
ATOM 735 O O . LEU A 1 92 ? 29.252 14.091 -29.681 1.00 59.47 92 LEU A O 1
ATOM 739 N N . GLY A 1 93 ? 28.560 15.821 -28.430 1.00 56.69 93 GLY A N 1
ATOM 740 C CA . GLY A 1 93 ? 29.877 16.393 -28.121 1.00 56.69 93 GLY A CA 1
ATOM 741 C C . GLY A 1 93 ? 30.355 17.406 -29.175 1.00 56.69 93 GLY A C 1
ATOM 742 O O . GLY A 1 93 ? 30.153 17.202 -30.371 1.00 56.69 93 GLY A O 1
ATOM 743 N N . ASN A 1 94 ? 31.009 18.494 -28.741 1.00 68.06 94 ASN A N 1
ATOM 744 C CA . ASN A 1 94 ? 31.457 19.586 -29.628 1.00 68.06 94 ASN A CA 1
ATOM 745 C C . ASN A 1 94 ? 32.389 19.116 -30.758 1.00 68.06 94 ASN A C 1
ATOM 747 O O . ASN A 1 94 ? 32.213 19.552 -31.891 1.00 68.06 94 ASN A O 1
ATOM 751 N N . ASP A 1 95 ? 33.317 18.204 -30.463 1.00 68.44 95 ASP A N 1
ATOM 752 C CA . ASP A 1 95 ? 34.367 17.777 -31.401 1.00 68.44 95 ASP A CA 1
ATOM 753 C C . ASP A 1 95 ? 33.971 16.528 -32.201 1.00 68.44 95 ASP A C 1
ATOM 755 O O . ASP A 1 95 ? 34.795 15.690 -32.576 1.00 68.44 95 ASP A O 1
ATOM 759 N N . SER A 1 96 ? 32.667 16.325 -32.394 1.00 67.00 96 SER A N 1
ATOM 760 C CA . SER A 1 96 ? 32.172 15.101 -33.001 1.00 67.00 96 SER A CA 1
ATOM 761 C C . SER A 1 96 ? 32.545 15.015 -34.479 1.00 67.00 96 SER A C 1
ATOM 763 O O . SER A 1 96 ? 32.096 15.869 -35.244 1.00 67.00 96 SER A O 1
ATOM 765 N N . PRO A 1 97 ? 33.227 13.945 -34.942 1.00 62.94 97 PRO A N 1
ATOM 766 C CA . PRO A 1 97 ? 33.494 13.768 -36.367 1.00 62.94 97 PRO A CA 1
ATOM 767 C C . PRO A 1 97 ? 32.205 13.741 -37.191 1.00 62.94 97 PRO A C 1
ATOM 769 O O . PRO A 1 97 ? 32.162 14.303 -38.269 1.00 62.94 97 PRO A O 1
ATOM 772 N N . ALA A 1 98 ? 31.099 13.209 -36.653 1.00 53.06 98 ALA A N 1
ATOM 773 C CA . ALA A 1 98 ? 29.798 13.224 -37.329 1.00 53.06 98 ALA A CA 1
ATOM 774 C C . ALA A 1 98 ? 29.213 14.642 -37.514 1.00 53.06 98 ALA A C 1
ATOM 776 O O . ALA A 1 98 ? 28.485 14.867 -38.481 1.00 53.06 98 ALA A O 1
ATOM 777 N N . ILE A 1 99 ? 29.551 15.586 -36.623 1.00 68.31 99 ILE A N 1
ATOM 778 C CA . ILE A 1 99 ? 29.232 17.013 -36.783 1.00 68.31 99 ILE A CA 1
ATOM 779 C C . ILE A 1 99 ? 30.205 17.650 -37.786 1.00 68.31 99 ILE A C 1
ATOM 781 O O . ILE A 1 99 ? 29.759 18.316 -38.713 1.00 68.31 99 ILE A O 1
ATOM 785 N N . HIS A 1 100 ? 31.515 17.400 -37.659 1.00 69.19 100 HIS A N 1
ATOM 786 C CA . HIS A 1 100 ? 32.538 17.958 -38.559 1.00 69.19 100 HIS A CA 1
ATOM 787 C C . HIS A 1 100 ? 32.438 17.449 -40.008 1.00 69.19 100 HIS A C 1
ATOM 789 O O . HIS A 1 100 ? 32.825 18.151 -40.937 1.00 69.19 100 HIS A O 1
ATOM 795 N N . GLU A 1 101 ? 31.887 16.252 -40.203 1.00 71.44 101 GLU A N 1
ATOM 796 C CA . GLU A 1 101 ? 31.678 15.601 -41.500 1.00 71.44 101 GLU A CA 1
ATOM 797 C C . GLU A 1 101 ? 30.245 15.794 -42.043 1.00 71.44 101 GLU A C 1
ATOM 799 O O . GLU A 1 101 ? 29.923 15.255 -43.099 1.00 71.44 101 GLU A O 1
ATOM 804 N N . ASN A 1 102 ? 29.377 16.553 -41.352 1.00 63.62 102 ASN A N 1
ATOM 805 C CA . ASN A 1 102 ? 27.989 16.861 -41.748 1.00 63.62 102 ASN A CA 1
ATOM 806 C C . ASN A 1 102 ? 27.079 15.639 -42.006 1.00 63.62 102 ASN A C 1
ATOM 808 O O . ASN A 1 102 ? 26.246 15.649 -42.913 1.00 63.62 102 ASN A O 1
ATOM 812 N N . ARG A 1 103 ? 27.191 14.575 -41.204 1.00 62.31 103 ARG A N 1
ATOM 813 C CA . ARG A 1 103 ? 26.470 13.303 -41.429 1.00 62.31 103 ARG A CA 1
ATOM 814 C C . ARG A 1 103 ? 25.217 13.121 -40.564 1.00 62.31 103 ARG A C 1
ATOM 816 O O . ARG A 1 103 ? 24.881 11.994 -40.208 1.00 62.31 103 ARG A O 1
ATOM 823 N N . ILE A 1 104 ? 24.541 14.208 -40.196 1.00 53.97 104 ILE A N 1
ATOM 824 C CA . ILE A 1 104 ? 23.416 14.180 -39.245 1.00 53.97 104 ILE A CA 1
ATOM 825 C C . ILE A 1 104 ? 22.133 14.740 -39.883 1.00 53.97 104 ILE A C 1
ATOM 827 O O . ILE A 1 104 ? 22.144 15.816 -40.480 1.00 53.97 104 ILE A O 1
ATOM 831 N N . PHE A 1 105 ? 21.022 14.011 -39.716 1.00 54.25 105 PHE A N 1
ATOM 832 C CA . PHE A 1 105 ? 19.648 14.355 -40.125 1.00 54.25 105 PHE A CA 1
ATOM 833 C C . PHE A 1 105 ? 18.643 13.972 -39.008 1.00 54.25 105 PHE A C 1
ATOM 835 O O . PHE A 1 105 ? 18.996 13.174 -38.140 1.00 54.25 105 PHE A O 1
ATOM 842 N N . SER A 1 106 ? 17.413 14.523 -38.976 1.00 52.78 106 SER A N 1
ATOM 843 C CA . SER A 1 106 ? 16.415 14.237 -37.912 1.00 52.78 106 SER A CA 1
ATOM 844 C C . SER A 1 106 ? 14.925 14.398 -38.347 1.00 52.78 106 SER A C 1
ATOM 846 O O . SER A 1 106 ? 14.496 15.544 -38.449 1.00 52.78 106 SER A O 1
ATOM 848 N N . GLN A 1 107 ? 14.152 13.295 -38.573 1.00 50.81 107 GLN A N 1
ATOM 849 C CA . GLN A 1 107 ? 12.679 13.080 -38.307 1.00 50.81 107 GLN A CA 1
ATOM 850 C C . GLN A 1 107 ? 12.134 11.647 -38.693 1.00 50.81 107 GLN A C 1
ATOM 852 O O . GLN A 1 107 ? 12.899 10.880 -39.270 1.00 50.81 107 GLN A O 1
ATOM 857 N N . SER A 1 108 ? 10.859 11.285 -38.364 1.00 43.53 108 SER A N 1
ATOM 858 C CA . SER A 1 108 ? 10.269 9.915 -38.147 1.00 43.53 108 SER A CA 1
ATOM 859 C C . SER A 1 108 ? 8.920 9.555 -38.858 1.00 43.53 108 SER A C 1
ATOM 861 O O . SER A 1 108 ? 7.965 10.285 -38.619 1.00 43.53 108 SER A O 1
ATOM 863 N N . GLU A 1 109 ? 8.762 8.403 -39.558 1.00 46.84 109 GLU A N 1
ATOM 864 C CA . GLU A 1 109 ? 7.448 7.787 -39.955 1.00 46.84 109 GLU A CA 1
ATOM 865 C C . GLU A 1 109 ? 7.518 6.236 -40.156 1.00 46.84 109 GLU A C 1
ATOM 867 O O . GLU A 1 109 ? 8.433 5.748 -40.816 1.00 46.84 109 GLU A O 1
ATOM 872 N N . PHE A 1 110 ? 6.548 5.466 -39.623 1.00 58.00 110 PHE A N 1
ATOM 873 C CA . PHE A 1 110 ? 6.270 4.034 -39.911 1.00 58.00 110 PHE A CA 1
ATOM 874 C C . PHE A 1 110 ? 4.744 3.805 -39.981 1.00 58.00 110 PHE A C 1
ATOM 876 O O . PHE A 1 110 ? 4.018 4.411 -39.192 1.00 58.00 110 PHE A O 1
ATOM 883 N N . ASP A 1 111 ? 4.267 2.892 -40.841 1.00 67.38 111 ASP A N 1
ATOM 884 C CA . ASP A 1 111 ? 2.872 2.413 -40.831 1.00 67.38 111 ASP A CA 1
ATOM 885 C C . ASP A 1 111 ? 2.651 1.461 -39.640 1.00 67.38 111 ASP A C 1
ATOM 887 O O . ASP A 1 111 ? 3.310 0.422 -39.534 1.00 67.38 111 ASP A O 1
ATOM 891 N N . VAL A 1 112 ? 1.744 1.817 -38.723 1.00 78.44 112 VAL A N 1
ATOM 892 C CA . VAL A 1 112 ? 1.484 1.070 -37.477 1.00 78.44 112 VAL A CA 1
ATOM 893 C C . VAL A 1 112 ? 0.076 0.477 -37.489 1.00 78.44 112 VAL A C 1
ATOM 895 O O . VAL A 1 112 ? -0.908 1.201 -37.629 1.00 78.44 112 VAL A O 1
ATOM 898 N N . GLU A 1 113 ? -0.019 -0.836 -37.267 1.00 85.25 113 GLU A N 1
ATOM 899 C CA . GLU A 1 113 ? -1.278 -1.554 -37.036 1.00 85.25 113 GLU A CA 1
ATOM 900 C C . GLU A 1 113 ? -1.370 -2.063 -35.587 1.00 85.25 113 GLU A C 1
ATOM 902 O O . GLU A 1 113 ? -0.355 -2.299 -34.927 1.00 85.25 113 GLU A O 1
ATOM 907 N N . TYR A 1 114 ? -2.596 -2.256 -35.090 1.00 86.00 114 TYR A N 1
ATOM 908 C CA . TYR A 1 114 ? -2.875 -2.707 -33.723 1.00 86.00 114 TYR A CA 1
ATOM 909 C C . TYR A 1 114 ? -3.454 -4.124 -33.714 1.00 86.00 114 TYR A C 1
ATOM 911 O O . TYR A 1 114 ? -4.308 -4.451 -34.536 1.00 86.00 114 TYR A O 1
ATOM 919 N N . TYR A 1 115 ? -3.049 -4.943 -32.740 1.00 91.44 115 TYR A N 1
ATOM 920 C CA . TYR A 1 115 ? -3.649 -6.254 -32.489 1.00 91.44 115 TYR A CA 1
ATOM 921 C C . TYR A 1 115 ? -4.529 -6.229 -31.226 1.00 91.44 115 TYR A C 1
ATOM 923 O O . TYR A 1 115 ? -4.211 -5.514 -30.271 1.00 91.44 115 TYR A O 1
ATOM 931 N N . PRO A 1 116 ? -5.634 -6.998 -31.181 1.00 93.12 116 PRO A N 1
ATOM 932 C CA . PRO A 1 116 ? -6.461 -7.111 -29.982 1.00 93.12 116 PRO A CA 1
ATOM 933 C C . PRO A 1 116 ? -5.663 -7.684 -28.808 1.00 93.12 116 PRO A C 1
ATOM 935 O O . PRO A 1 116 ? -4.959 -8.677 -28.978 1.00 93.12 116 PRO A O 1
ATOM 938 N N . TYR A 1 117 ? -5.804 -7.080 -27.626 1.00 92.56 117 TYR A N 1
ATOM 939 C CA . TYR A 1 117 ? -5.128 -7.527 -26.403 1.00 92.56 117 TYR A CA 1
ATOM 940 C C . TYR A 1 117 ? -6.095 -7.680 -25.226 1.00 92.56 117 TYR A C 1
ATOM 942 O O . TYR A 1 117 ? -6.171 -8.747 -24.633 1.00 92.56 117 TYR A O 1
ATOM 950 N N . TYR A 1 118 ? -6.877 -6.647 -24.905 1.00 91.12 118 TYR A N 1
ATOM 951 C CA . TYR A 1 118 ? -7.808 -6.637 -23.771 1.00 91.12 118 TYR A CA 1
ATOM 952 C C . TYR A 1 118 ? -9.265 -6.755 -24.230 1.00 91.12 118 TYR A C 1
ATOM 954 O O . TYR A 1 118 ? -9.701 -6.005 -25.103 1.00 91.12 118 TYR A O 1
ATOM 962 N N . SER A 1 119 ? -10.027 -7.655 -23.607 1.00 90.38 119 SER A N 1
ATOM 963 C CA . SER A 1 119 ? -11.482 -7.720 -23.745 1.00 90.38 119 SER A CA 1
ATOM 964 C C . SER A 1 119 ? -12.143 -6.887 -22.654 1.00 90.38 119 SER A C 1
ATOM 966 O O . SER A 1 119 ? -12.031 -7.204 -21.472 1.00 90.38 119 SER A O 1
ATOM 968 N N . VAL A 1 120 ? -12.880 -5.848 -23.054 1.00 84.62 120 VAL A N 1
ATOM 969 C CA . VAL A 1 120 ? -13.673 -5.022 -22.127 1.00 84.62 120 VAL A CA 1
ATOM 970 C C . VAL A 1 120 ? -14.781 -5.843 -21.467 1.00 84.62 120 VAL A C 1
ATOM 972 O O . VAL A 1 120 ? -15.040 -5.676 -20.280 1.00 84.62 120 VAL A O 1
ATOM 975 N N . GLU A 1 121 ? -15.412 -6.747 -22.220 1.00 85.19 121 GLU A N 1
ATOM 976 C CA . GLU A 1 121 ? -16.509 -7.588 -21.732 1.00 85.19 121 GLU A CA 1
ATOM 977 C C . GLU A 1 121 ? -16.025 -8.605 -20.694 1.00 85.19 121 GLU A C 1
ATOM 979 O O . GLU A 1 121 ? -16.615 -8.729 -19.625 1.00 85.19 121 GLU A O 1
ATOM 984 N N . ALA A 1 122 ? -14.928 -9.310 -20.986 1.00 83.62 122 ALA A N 1
ATOM 985 C CA . ALA A 1 122 ? -14.394 -10.340 -20.097 1.00 83.62 122 ALA A CA 1
ATOM 986 C C . ALA A 1 122 ? -13.421 -9.790 -19.038 1.00 83.62 122 ALA A C 1
ATOM 988 O O . ALA A 1 122 ? -12.965 -10.543 -18.180 1.00 83.62 122 ALA A O 1
ATOM 989 N N . GLN A 1 123 ? -13.070 -8.501 -19.125 1.00 87.38 123 GLN A N 1
ATOM 990 C CA . GLN A 1 123 ? -12.076 -7.817 -18.292 1.00 87.38 123 GLN A CA 1
ATOM 991 C C . GLN A 1 123 ? -10.739 -8.569 -18.166 1.00 87.38 123 GLN A C 1
ATOM 993 O O . GLN A 1 123 ? -10.062 -8.504 -17.142 1.00 87.38 123 GLN A O 1
ATOM 998 N N . THR A 1 124 ? -10.350 -9.283 -19.220 1.00 91.12 124 THR A N 1
ATOM 999 C CA . THR A 1 124 ? -9.140 -10.108 -19.278 1.00 91.12 124 THR A CA 1
ATOM 1000 C C . THR A 1 124 ? -8.519 -10.049 -20.675 1.00 91.12 124 THR A C 1
ATOM 1002 O O . THR A 1 124 ? -9.054 -9.397 -21.576 1.00 91.12 124 THR A O 1
ATOM 1005 N N . ILE A 1 125 ? -7.380 -10.709 -20.869 1.00 92.94 125 ILE A N 1
ATOM 1006 C CA . ILE A 1 125 ? -6.706 -10.792 -22.167 1.00 92.94 125 ILE A CA 1
ATOM 1007 C C . ILE A 1 125 ? -7.571 -11.590 -23.152 1.00 92.94 125 ILE A C 1
ATOM 1009 O O . ILE A 1 125 ? -7.980 -12.717 -22.870 1.00 92.94 125 ILE A O 1
ATOM 1013 N N . ASP A 1 126 ? -7.822 -11.034 -24.339 1.00 95.38 126 ASP A N 1
ATOM 1014 C CA . ASP A 1 126 ? -8.460 -11.756 -25.445 1.00 95.38 126 ASP A CA 1
ATOM 1015 C C . ASP A 1 126 ? -7.411 -12.511 -26.259 1.00 95.38 126 ASP A C 1
ATOM 1017 O O . ASP A 1 126 ? -7.081 -12.171 -27.402 1.00 95.38 126 ASP A O 1
ATOM 1021 N N . ILE A 1 127 ? -6.864 -13.565 -25.652 1.00 96.69 127 ILE A N 1
ATOM 1022 C CA . ILE A 1 127 ? -5.792 -14.336 -26.279 1.00 96.69 127 ILE A CA 1
ATOM 1023 C C . ILE A 1 127 ? -6.238 -14.952 -27.611 1.00 96.69 127 ILE A C 1
ATOM 1025 O O . ILE A 1 127 ? -5.457 -15.053 -28.555 1.00 96.69 127 ILE A O 1
ATOM 1029 N N . LYS A 1 128 ? -7.520 -15.312 -27.744 1.00 96.38 128 LYS A N 1
ATOM 1030 C CA . LYS A 1 128 ? -8.056 -15.907 -28.974 1.00 96.38 128 LYS A CA 1
ATOM 1031 C C . LYS A 1 128 ? -8.052 -14.901 -30.121 1.00 96.38 128 LYS A C 1
ATOM 1033 O O . LYS A 1 128 ? -7.636 -15.253 -31.227 1.00 96.38 128 LYS A O 1
ATOM 1038 N N . ALA A 1 129 ? -8.502 -13.670 -29.878 1.00 95.62 129 ALA A N 1
ATOM 1039 C CA . ALA A 1 129 ? -8.463 -12.616 -30.886 1.00 95.62 129 ALA A CA 1
ATOM 1040 C C . ALA A 1 129 ? -7.027 -12.189 -31.208 1.00 95.62 129 ALA A C 1
ATOM 1042 O O . ALA A 1 129 ? -6.712 -12.017 -32.387 1.00 95.62 129 ALA A O 1
ATOM 1043 N N . MET A 1 130 ? -6.152 -12.103 -30.199 1.00 97.50 130 MET A N 1
ATOM 1044 C CA . MET A 1 130 ? -4.729 -11.811 -30.387 1.00 97.50 130 MET A CA 1
ATOM 1045 C C . MET A 1 130 ? -4.069 -12.832 -31.322 1.00 97.50 130 MET A C 1
ATOM 1047 O O . MET A 1 130 ? -3.506 -12.460 -32.349 1.00 97.50 130 MET A O 1
ATOM 1051 N N . ILE A 1 131 ? -4.191 -14.131 -31.024 1.00 98.12 131 ILE A N 1
ATOM 1052 C CA . ILE A 1 131 ? -3.597 -15.203 -31.839 1.00 98.12 131 ILE A CA 1
ATOM 1053 C C . ILE A 1 131 ? -4.173 -15.221 -33.258 1.00 98.12 131 ILE A C 1
ATOM 1055 O O . ILE A 1 131 ? -3.432 -15.442 -34.216 1.00 98.12 131 ILE A O 1
ATOM 1059 N N . ARG A 1 132 ? -5.480 -14.972 -33.420 1.00 97.81 132 ARG A N 1
ATOM 1060 C CA . ARG A 1 132 ? -6.099 -14.860 -34.749 1.00 97.81 132 ARG A CA 1
ATOM 1061 C C . ARG A 1 132 ? -5.490 -13.705 -35.547 1.00 97.81 132 ARG A C 1
ATOM 1063 O O . ARG A 1 132 ? -5.056 -13.931 -36.671 1.00 97.81 132 ARG A O 1
ATOM 1070 N N . CYS A 1 133 ? -5.393 -12.519 -34.947 1.00 97.56 133 CYS A N 1
ATOM 1071 C CA . CYS A 1 133 ? -4.812 -11.338 -35.582 1.00 97.56 133 CYS A CA 1
ATOM 1072 C C . CYS A 1 133 ? -3.344 -11.565 -35.972 1.00 97.56 133 CYS A C 1
ATOM 1074 O O . CYS A 1 133 ? -2.973 -11.329 -37.119 1.00 97.56 133 CYS A O 1
ATOM 1076 N N . LEU A 1 134 ? -2.529 -12.128 -35.073 1.00 97.31 134 LEU A N 1
ATOM 1077 C CA . LEU A 1 134 ? -1.138 -12.479 -35.380 1.00 97.31 134 LEU A CA 1
ATOM 1078 C C . LEU A 1 134 ? -1.043 -13.497 -36.527 1.00 97.31 134 LEU A C 1
ATOM 1080 O O . LEU A 1 134 ? -0.164 -13.400 -37.376 1.00 97.31 134 LEU A O 1
ATOM 1084 N N . ARG A 1 135 ? -1.965 -14.462 -36.611 1.00 97.62 135 ARG A N 1
ATOM 1085 C CA . ARG A 1 135 ? -1.983 -15.422 -37.725 1.00 97.62 135 ARG A CA 1
ATOM 1086 C C . ARG A 1 135 ? -2.377 -14.768 -39.052 1.00 97.62 135 ARG A C 1
ATOM 1088 O O . ARG A 1 135 ? -1.856 -15.162 -40.098 1.00 97.62 135 ARG A O 1
ATOM 1095 N N . GLU A 1 136 ? -3.277 -13.793 -39.022 1.00 97.12 136 GLU A N 1
ATOM 1096 C CA . GLU A 1 136 ? -3.746 -13.045 -40.196 1.00 97.12 136 GLU A CA 1
ATOM 1097 C C . GLU A 1 136 ? -2.731 -11.995 -40.672 1.00 97.12 136 GLU A C 1
ATOM 1099 O O . GLU A 1 136 ? -2.648 -11.739 -41.873 1.00 97.12 136 GLU A O 1
ATOM 1104 N N . ALA A 1 137 ? -1.895 -11.470 -39.769 1.00 95.38 137 ALA A N 1
ATOM 1105 C CA . ALA A 1 137 ? -0.870 -10.481 -40.082 1.00 95.38 137 ALA A CA 1
ATOM 1106 C C . ALA A 1 137 ? 0.082 -10.946 -41.210 1.00 95.38 137 ALA A C 1
ATOM 1108 O O . ALA A 1 137 ? 0.361 -12.148 -41.356 1.00 95.38 137 ALA A O 1
ATOM 1109 N N . PRO A 1 138 ? 0.627 -10.022 -42.025 1.00 96.00 138 PRO A N 1
ATOM 1110 C CA . PRO A 1 138 ? 1.594 -10.360 -43.068 1.00 96.00 138 PRO A CA 1
ATOM 1111 C C . PRO A 1 138 ? 2.788 -11.158 -42.528 1.00 96.00 138 PRO A C 1
ATOM 1113 O O . PRO A 1 138 ? 3.294 -10.908 -41.439 1.00 96.00 138 PRO A O 1
ATOM 1116 N N . ARG A 1 139 ? 3.280 -12.150 -43.280 1.00 95.94 139 ARG A N 1
ATOM 1117 C CA . ARG A 1 139 ? 4.482 -12.895 -42.854 1.00 95.94 139 ARG A CA 1
ATOM 1118 C C . ARG A 1 139 ? 5.638 -11.916 -42.619 1.00 95.94 139 ARG A C 1
ATOM 1120 O O . ARG A 1 139 ? 5.827 -11.004 -43.417 1.00 95.94 139 ARG A O 1
ATOM 1127 N N . LYS A 1 140 ? 6.439 -12.163 -41.579 1.00 93.81 140 LYS A N 1
ATOM 1128 C CA . LYS A 1 140 ? 7.580 -11.317 -41.181 1.00 93.81 140 LYS A CA 1
ATOM 1129 C C . LYS A 1 140 ? 7.244 -9.902 -40.687 1.00 93.81 140 LYS A C 1
ATOM 1131 O O . LYS A 1 140 ? 8.136 -9.061 -40.653 1.00 93.81 140 LYS A O 1
ATOM 1136 N N . SER A 1 141 ? 6.011 -9.637 -40.246 1.00 95.06 141 SER A N 1
ATOM 1137 C CA . SER A 1 141 ? 5.725 -8.402 -39.499 1.00 95.06 141 SER A CA 1
ATOM 1138 C C . SER A 1 141 ? 6.584 -8.270 -38.237 1.00 95.06 141 SER A C 1
ATOM 1140 O O . SER A 1 141 ? 6.878 -9.273 -37.577 1.00 95.06 141 SER A O 1
ATOM 1142 N N . LEU A 1 142 ? 6.934 -7.028 -37.892 1.00 94.75 142 LEU A N 1
ATOM 1143 C CA . LEU A 1 142 ? 7.475 -6.661 -36.586 1.00 94.75 142 LEU A CA 1
ATOM 1144 C C . LEU A 1 142 ? 6.318 -6.552 -35.594 1.00 94.75 142 LEU A C 1
ATOM 1146 O O . LEU A 1 142 ? 5.339 -5.860 -35.860 1.00 94.75 142 LEU A O 1
ATOM 1150 N N . VAL A 1 143 ? 6.432 -7.234 -34.458 1.00 96.44 143 VAL A N 1
ATOM 1151 C CA . VAL A 1 143 ? 5.403 -7.235 -33.415 1.00 96.44 143 VAL A CA 1
ATOM 1152 C C . VAL A 1 143 ? 6.010 -6.701 -32.129 1.00 96.44 143 VAL A C 1
ATOM 1154 O O . VAL A 1 143 ? 6.936 -7.301 -31.580 1.00 96.44 143 VAL A O 1
ATOM 1157 N N . VAL A 1 144 ? 5.482 -5.574 -31.650 1.00 96.06 144 VAL A N 1
ATOM 1158 C CA . VAL A 1 144 ? 5.864 -5.003 -30.356 1.00 96.06 144 VAL A CA 1
ATOM 1159 C C . VAL A 1 144 ? 5.113 -5.735 -29.246 1.00 96.06 144 VAL A C 1
ATOM 1161 O O . VAL A 1 144 ? 3.884 -5.804 -29.261 1.00 96.06 144 VAL A O 1
ATOM 1164 N N . LEU A 1 145 ? 5.860 -6.288 -28.294 1.00 96.44 145 LEU A N 1
ATOM 1165 C CA . LEU A 1 145 ? 5.368 -7.053 -27.150 1.00 96.44 145 LEU A CA 1
ATOM 1166 C C . LEU A 1 145 ? 5.871 -6.396 -25.865 1.00 96.44 145 LEU A C 1
ATOM 1168 O O . LEU A 1 145 ? 7.049 -6.064 -25.774 1.00 96.44 145 LEU A O 1
ATOM 1172 N N . GLN A 1 146 ? 5.024 -6.250 -24.849 1.00 94.31 146 GLN A N 1
ATOM 1173 C CA . GLN A 1 146 ? 5.501 -5.870 -23.516 1.00 94.31 146 GLN A CA 1
ATOM 1174 C C . GLN A 1 146 ? 5.881 -7.139 -22.748 1.00 94.31 146 GLN A C 1
ATOM 1176 O O . GLN A 1 146 ? 5.087 -8.075 -22.671 1.00 94.31 146 GLN A O 1
ATOM 1181 N N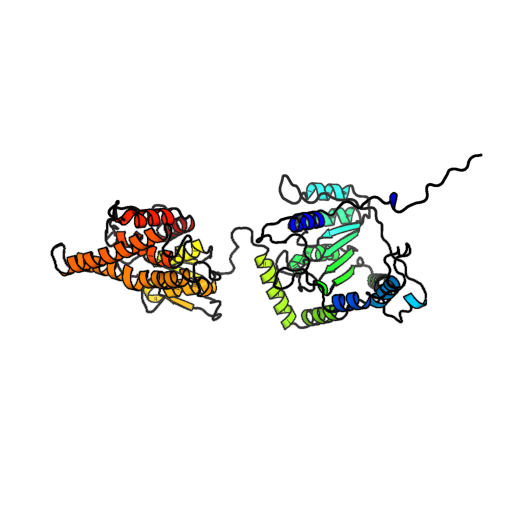 . GLY A 1 147 ? 7.117 -7.208 -22.246 1.00 87.81 147 GLY A N 1
ATOM 1182 C CA . GLY A 1 147 ? 7.669 -8.443 -21.670 1.00 87.81 147 GLY A CA 1
ATOM 1183 C C . GLY A 1 147 ? 6.987 -8.893 -20.373 1.00 87.81 147 GLY A C 1
ATOM 1184 O O . GLY A 1 147 ? 6.890 -10.092 -20.120 1.00 87.81 147 GLY A O 1
ATOM 1185 N N . CYS A 1 148 ? 6.524 -7.931 -19.575 1.00 91.31 148 CYS A N 1
ATOM 1186 C CA . CYS A 1 148 ? 5.752 -8.102 -18.345 1.00 91.31 148 CYS A CA 1
ATOM 1187 C C . CYS A 1 148 ? 5.149 -6.750 -17.919 1.00 91.31 148 CYS A C 1
ATOM 1189 O O . CYS A 1 148 ? 5.568 -5.701 -18.423 1.00 91.31 148 CYS A O 1
ATOM 1191 N N . ALA A 1 149 ? 4.211 -6.784 -16.972 1.00 89.50 149 ALA A N 1
ATOM 1192 C CA . ALA A 1 149 ? 3.464 -5.651 -16.437 1.00 89.50 149 ALA A CA 1
ATOM 1193 C C . ALA A 1 149 ? 2.921 -4.729 -17.541 1.00 89.50 149 ALA A C 1
ATOM 1195 O O . ALA A 1 149 ? 3.255 -3.541 -17.593 1.00 89.50 149 ALA A O 1
ATOM 1196 N N . HIS A 1 150 ? 2.093 -5.287 -18.432 1.00 93.25 150 HIS A N 1
ATOM 1197 C CA . HIS A 1 150 ? 1.564 -4.566 -19.587 1.00 93.25 150 HIS A CA 1
ATOM 1198 C C . HIS A 1 150 ? 0.909 -3.227 -19.195 1.00 93.25 150 HIS A C 1
ATOM 1200 O O . HIS A 1 150 ? -0.078 -3.178 -18.466 1.00 93.25 150 HIS A O 1
ATOM 1206 N N . ASN A 1 151 ? 1.414 -2.120 -19.724 1.00 83.69 151 ASN A N 1
ATOM 1207 C CA . ASN A 1 151 ? 0.857 -0.782 -19.583 1.00 83.69 151 ASN A CA 1
ATOM 1208 C C . ASN A 1 151 ? -0.034 -0.473 -20.804 1.00 83.69 151 ASN A C 1
ATOM 1210 O O . ASN A 1 151 ? 0.472 -0.534 -21.929 1.00 83.69 151 ASN A O 1
ATOM 1214 N N . PRO A 1 152 ? -1.332 -0.136 -20.628 1.00 87.19 152 PRO A N 1
ATOM 1215 C CA . PRO A 1 152 ? -1.968 0.324 -19.379 1.00 87.19 152 PRO A CA 1
ATOM 1216 C C . PRO A 1 152 ? -2.776 -0.725 -18.602 1.00 87.19 152 PRO A C 1
ATOM 1218 O O . PRO A 1 152 ? -3.297 -0.414 -17.537 1.00 87.19 152 PRO A O 1
ATOM 1221 N N . THR A 1 153 ? -2.949 -1.936 -19.130 1.00 86.88 153 THR A N 1
ATOM 1222 C CA . THR A 1 153 ? -3.972 -2.870 -18.618 1.00 86.88 153 THR A CA 1
ATOM 1223 C C . THR A 1 153 ? -3.605 -3.555 -17.300 1.00 86.88 153 THR A C 1
ATOM 1225 O O . THR A 1 153 ? -4.497 -4.024 -16.602 1.00 86.88 153 THR A O 1
ATOM 1228 N N . GLY A 1 154 ? -2.316 -3.668 -16.979 1.00 84.88 154 GLY A N 1
ATOM 1229 C CA . GLY A 1 154 ? -1.791 -4.442 -15.852 1.00 84.88 154 GLY A CA 1
ATOM 1230 C C . GLY A 1 154 ? -1.941 -5.962 -15.992 1.00 84.88 154 GLY A C 1
ATOM 1231 O O . GLY A 1 154 ? -1.694 -6.680 -15.029 1.00 84.88 154 GLY A O 1
ATOM 1232 N N . LEU A 1 155 ? -2.370 -6.460 -17.157 1.00 88.62 155 LEU A N 1
ATOM 1233 C CA . LEU A 1 155 ? -2.633 -7.880 -17.405 1.00 88.62 155 LEU A CA 1
ATOM 1234 C C . LEU A 1 155 ? -1.572 -8.462 -18.333 1.00 88.62 155 LEU A C 1
ATOM 1236 O O . LEU A 1 155 ? -1.420 -7.965 -19.448 1.00 88.62 155 LEU A O 1
ATOM 1240 N N . ASP A 1 156 ? -0.927 -9.547 -17.911 1.00 94.56 156 ASP A N 1
ATOM 1241 C CA . ASP A 1 156 ? 0.090 -10.262 -18.688 1.00 94.56 156 ASP A CA 1
ATOM 1242 C C . ASP A 1 156 ? -0.407 -11.642 -19.144 1.00 94.56 156 ASP A C 1
ATOM 1244 O O . ASP A 1 156 ? -1.134 -12.300 -18.391 1.00 94.56 156 ASP A O 1
ATOM 1248 N N . PRO A 1 157 ? -0.005 -12.132 -20.336 1.00 96.00 157 PRO A N 1
ATOM 1249 C CA . PRO A 1 157 ? -0.321 -13.489 -20.750 1.00 96.00 157 PRO A CA 1
ATOM 1250 C C . PRO A 1 157 ? 0.316 -14.490 -19.785 1.00 96.00 157 PRO A C 1
ATOM 1252 O O . PRO A 1 157 ? 1.462 -14.343 -19.348 1.00 96.00 157 PRO A O 1
ATOM 1255 N N . SER A 1 158 ? -0.405 -15.561 -19.480 1.00 95.81 158 SER A N 1
ATOM 1256 C CA . SER A 1 158 ? 0.152 -16.698 -18.758 1.00 95.81 158 SER A CA 1
ATOM 1257 C C . SER A 1 158 ? 1.281 -17.358 -19.557 1.00 95.81 158 SER A C 1
ATOM 1259 O O . SER A 1 158 ? 1.406 -17.206 -20.774 1.00 95.81 158 SER A O 1
ATOM 1261 N N . LYS A 1 159 ? 2.096 -18.183 -18.890 1.00 96.38 159 LYS A N 1
ATOM 1262 C CA . LYS A 1 159 ? 3.154 -18.958 -19.565 1.00 96.38 159 LYS A CA 1
ATOM 1263 C C . LYS A 1 159 ? 2.619 -19.862 -20.673 1.00 96.38 159 LYS A C 1
ATOM 1265 O O . LYS A 1 159 ? 3.384 -20.241 -21.548 1.00 96.38 159 LYS A O 1
ATOM 1270 N N . GLU A 1 160 ? 1.357 -20.278 -20.626 1.00 97.44 160 GLU A N 1
ATOM 1271 C CA . GLU A 1 160 ? 0.761 -21.087 -21.693 1.00 97.44 160 GLU A CA 1
ATOM 1272 C C . GLU A 1 160 ? 0.315 -20.227 -22.875 1.00 97.44 160 GLU A C 1
ATOM 1274 O O . GLU A 1 160 ? 0.555 -20.572 -24.027 1.00 97.44 160 GLU A O 1
ATOM 1279 N N . GLU A 1 161 ? -0.246 -19.057 -22.603 1.00 97.69 161 GLU A N 1
ATOM 1280 C CA . GLU A 1 161 ? -0.634 -18.104 -23.642 1.00 97.69 161 GLU A CA 1
ATOM 1281 C C . GLU A 1 161 ? 0.594 -17.538 -24.363 1.00 97.69 161 GLU A C 1
ATOM 1283 O O . GLU A 1 161 ? 0.618 -17.478 -25.589 1.00 97.69 161 GLU A O 1
ATOM 1288 N N . TRP A 1 162 ? 1.678 -17.250 -23.638 1.00 98.31 162 TRP A N 1
ATOM 1289 C CA . TRP A 1 162 ? 2.962 -16.894 -24.244 1.00 98.31 162 TRP A CA 1
ATOM 1290 C C . TRP A 1 162 ? 3.524 -17.978 -25.170 1.00 98.31 162 TRP A C 1
ATOM 1292 O O . TRP A 1 162 ? 4.137 -17.640 -26.184 1.00 98.31 162 TRP A O 1
ATOM 1302 N N . ARG A 1 163 ? 3.314 -19.269 -24.865 1.00 98.38 163 ARG A N 1
ATOM 1303 C CA . ARG A 1 163 ? 3.698 -20.357 -25.783 1.00 98.38 163 ARG A CA 1
ATOM 1304 C C . ARG A 1 163 ? 2.903 -20.280 -27.078 1.00 98.38 163 ARG A C 1
ATOM 1306 O O . ARG A 1 163 ? 3.505 -20.331 -28.143 1.00 98.38 163 ARG A O 1
ATOM 1313 N N . GLN A 1 164 ? 1.592 -20.059 -26.989 1.00 98.31 164 GLN A N 1
ATOM 1314 C CA . GLN A 1 164 ? 0.733 -19.901 -28.165 1.00 98.31 164 GLN A CA 1
ATOM 1315 C C . GLN A 1 164 ? 1.150 -18.694 -29.019 1.00 98.31 164 GLN A C 1
ATOM 1317 O O . GLN A 1 164 ? 1.187 -18.793 -30.247 1.00 98.31 164 GLN A O 1
ATOM 1322 N N . ILE A 1 165 ? 1.512 -17.571 -28.384 1.00 98.50 165 ILE A N 1
ATOM 1323 C CA . ILE A 1 165 ? 2.025 -16.376 -29.077 1.00 98.50 165 ILE A CA 1
ATOM 1324 C C . ILE A 1 165 ? 3.338 -16.712 -29.795 1.00 98.50 165 ILE A C 1
ATOM 1326 O O . ILE A 1 165 ? 3.496 -16.409 -30.978 1.00 98.50 165 ILE A O 1
ATOM 1330 N N . ALA A 1 166 ? 4.268 -17.388 -29.118 1.00 98.25 166 ALA A N 1
ATOM 1331 C CA . ALA A 1 166 ? 5.515 -17.828 -29.735 1.00 98.25 166 ALA A CA 1
ATOM 1332 C C . ALA A 1 166 ? 5.269 -18.797 -30.904 1.00 98.25 166 ALA A C 1
ATOM 1334 O O . ALA A 1 166 ? 5.933 -18.697 -31.931 1.00 98.25 166 ALA A O 1
ATOM 1335 N N . ASP A 1 167 ? 4.304 -19.710 -30.792 1.00 98.44 167 ASP A N 1
ATOM 1336 C CA . ASP A 1 167 ? 3.980 -20.663 -31.855 1.00 98.44 167 ASP A CA 1
ATOM 1337 C C . ASP A 1 167 ? 3.514 -19.960 -33.132 1.00 98.44 167 ASP A C 1
ATOM 1339 O O . ASP A 1 167 ? 4.080 -20.201 -34.201 1.00 98.44 167 ASP A O 1
ATOM 1343 N N . VAL A 1 168 ? 2.547 -19.040 -33.029 1.00 98.31 168 VAL A N 1
ATOM 1344 C CA . VAL A 1 168 ? 2.056 -18.301 -34.204 1.00 98.31 168 VAL A CA 1
ATOM 1345 C C . VAL A 1 168 ? 3.135 -17.386 -34.786 1.00 98.31 168 VAL A C 1
ATOM 1347 O O . VAL A 1 168 ? 3.289 -17.302 -36.006 1.00 98.31 168 VAL A O 1
ATOM 1350 N N . MET A 1 169 ? 3.949 -16.747 -33.941 1.00 98.38 169 MET A N 1
ATOM 1351 C CA . MET A 1 169 ? 5.045 -15.903 -34.417 1.00 98.38 169 MET A CA 1
ATOM 1352 C C . MET A 1 169 ? 6.128 -16.708 -35.135 1.00 98.38 169 MET A C 1
ATOM 1354 O O . MET A 1 169 ? 6.619 -16.258 -36.171 1.00 98.38 169 MET A O 1
ATOM 1358 N N . ALA A 1 170 ? 6.453 -17.912 -34.656 1.00 97.56 170 ALA A N 1
ATOM 1359 C CA . ALA A 1 170 ? 7.378 -18.817 -35.333 1.00 97.56 170 ALA A CA 1
ATOM 1360 C C . ALA A 1 170 ? 6.811 -19.295 -36.681 1.00 97.56 170 ALA A C 1
ATOM 1362 O O . ALA A 1 170 ? 7.508 -19.242 -37.694 1.00 97.56 170 ALA A O 1
ATOM 1363 N N . GLU A 1 171 ? 5.536 -19.702 -36.719 1.00 97.50 171 GLU A N 1
ATOM 1364 C CA . GLU A 1 171 ? 4.831 -20.145 -37.936 1.00 97.50 171 GLU A CA 1
ATOM 1365 C C . GLU A 1 171 ? 4.884 -19.078 -39.050 1.00 97.50 171 GLU A C 1
ATOM 1367 O O . GLU A 1 171 ? 5.139 -19.357 -40.233 1.00 97.50 171 GLU A O 1
ATOM 1372 N N . LYS A 1 172 ? 4.673 -17.820 -38.657 1.00 97.88 172 LYS A N 1
ATOM 1373 C CA . LYS A 1 172 ? 4.616 -16.660 -39.552 1.00 97.88 172 LYS A CA 1
ATOM 1374 C C . LYS A 1 172 ? 5.978 -16.018 -39.817 1.00 97.88 172 LYS A C 1
ATOM 1376 O O . LYS A 1 172 ? 6.093 -15.203 -40.739 1.00 97.88 172 LYS A O 1
ATOM 1381 N N . GLY A 1 173 ? 7.002 -16.402 -39.055 1.00 96.62 173 GLY A N 1
ATOM 1382 C CA . GLY A 1 173 ? 8.332 -15.798 -39.079 1.00 96.62 173 GLY A CA 1
ATOM 1383 C C . GLY A 1 173 ? 8.325 -14.328 -38.659 1.00 96.62 173 GLY A C 1
ATOM 1384 O O . GLY A 1 173 ? 9.066 -13.544 -39.243 1.00 96.62 173 GLY A O 1
ATOM 1385 N N . HIS A 1 174 ? 7.440 -13.943 -37.736 1.00 98.06 174 HIS A N 1
ATOM 1386 C CA . HIS A 1 174 ? 7.361 -12.581 -37.207 1.00 98.06 174 HIS A CA 1
ATOM 1387 C C . HIS A 1 174 ? 8.599 -12.221 -36.386 1.00 98.06 174 HIS A C 1
ATOM 1389 O O . HIS A 1 174 ? 9.196 -13.086 -35.746 1.00 98.06 174 HIS A O 1
ATOM 1395 N N . PHE A 1 175 ? 8.942 -10.933 -36.379 1.00 97.19 175 PHE A N 1
ATOM 1396 C CA . PHE A 1 175 ? 10.069 -10.390 -35.629 1.00 97.19 175 PHE A CA 1
ATOM 1397 C C . PHE A 1 175 ? 9.582 -9.807 -34.291 1.00 97.19 175 PHE A C 1
ATOM 1399 O O . PHE A 1 175 ? 8.872 -8.796 -34.302 1.00 97.19 175 PHE A O 1
ATOM 1406 N N . PRO A 1 176 ? 9.922 -10.406 -33.135 1.00 97.56 176 PRO A N 1
ATOM 1407 C CA . PRO A 1 176 ? 9.561 -9.865 -31.832 1.00 97.56 176 PRO A CA 1
ATOM 1408 C C . PRO A 1 176 ? 10.406 -8.637 -31.481 1.00 97.56 176 PRO A C 1
ATOM 1410 O O . PRO A 1 176 ? 11.638 -8.657 -31.557 1.00 97.56 176 PRO A O 1
ATOM 1413 N N . PHE A 1 177 ? 9.740 -7.586 -31.017 1.00 97.38 177 PHE A N 1
ATOM 1414 C CA . PHE A 1 177 ? 10.365 -6.443 -30.368 1.00 97.38 177 PHE A CA 1
ATOM 1415 C C . PHE A 1 177 ? 9.811 -6.335 -28.947 1.00 97.38 177 PHE A C 1
ATOM 1417 O O . PHE A 1 177 ? 8.654 -5.968 -28.761 1.00 97.38 177 PHE A O 1
ATOM 1424 N N . PHE A 1 178 ? 10.621 -6.658 -27.941 1.00 96.38 178 PHE A N 1
ATOM 1425 C CA . PHE A 1 178 ? 10.202 -6.585 -26.545 1.00 96.38 178 PHE A CA 1
ATOM 1426 C C . PHE A 1 178 ? 10.456 -5.197 -25.956 1.00 96.38 178 PHE A C 1
ATOM 1428 O O . PHE A 1 178 ? 11.600 -4.749 -25.879 1.00 96.38 178 PHE A O 1
ATOM 1435 N N . ASP A 1 179 ? 9.400 -4.547 -25.481 1.00 95.12 179 ASP A N 1
ATOM 1436 C CA . ASP A 1 179 ? 9.491 -3.443 -24.529 1.00 95.12 179 ASP A CA 1
ATOM 1437 C C . ASP A 1 179 ? 9.556 -4.023 -23.108 1.00 95.12 179 ASP A C 1
ATOM 1439 O O . ASP A 1 179 ? 8.638 -4.709 -22.649 1.00 95.12 179 ASP A O 1
ATOM 1443 N N . ASN A 1 180 ? 10.679 -3.803 -22.425 1.00 91.38 180 ASN A N 1
ATOM 1444 C CA . ASN A 1 180 ? 10.965 -4.350 -21.104 1.00 91.38 180 ASN A CA 1
ATOM 1445 C C . ASN A 1 180 ? 11.310 -3.226 -20.117 1.00 91.38 180 ASN A C 1
ATOM 1447 O O . ASN A 1 180 ? 12.457 -3.056 -19.688 1.00 91.38 180 ASN A O 1
ATOM 1451 N N . ALA A 1 181 ? 10.298 -2.432 -19.768 1.00 88.88 181 ALA A N 1
ATOM 1452 C CA . ALA A 1 181 ? 10.441 -1.291 -18.868 1.00 88.88 181 ALA A CA 1
ATOM 1453 C C . ALA A 1 181 ? 10.170 -1.598 -17.383 1.00 88.88 181 ALA A C 1
ATOM 1455 O O . ALA A 1 181 ? 10.556 -0.791 -16.532 1.00 88.88 181 ALA A O 1
ATOM 1456 N N . TYR A 1 182 ? 9.517 -2.724 -17.079 1.00 90.75 182 TYR A N 1
ATOM 1457 C CA . TYR A 1 182 ? 8.948 -3.031 -15.759 1.00 90.75 182 TYR A CA 1
ATOM 1458 C C . TYR A 1 182 ? 9.457 -4.344 -15.142 1.00 90.75 182 TYR A C 1
ATOM 1460 O O . TYR A 1 182 ? 8.874 -4.835 -14.183 1.00 90.75 182 TYR A O 1
ATOM 1468 N N . GLN A 1 183 ? 10.563 -4.906 -15.637 1.00 89.56 183 GLN A N 1
ATOM 1469 C CA . GLN A 1 183 ? 11.139 -6.130 -15.072 1.00 89.56 183 GLN A CA 1
ATOM 1470 C C . GLN A 1 183 ? 11.410 -5.983 -13.565 1.00 89.56 183 GLN A C 1
ATOM 1472 O O . GLN A 1 183 ? 12.180 -5.107 -13.161 1.00 89.56 183 GLN A O 1
ATOM 1477 N N . GLY A 1 184 ? 10.805 -6.857 -12.762 1.00 85.75 184 GLY A N 1
ATOM 1478 C CA . GLY A 1 184 ? 10.798 -6.832 -11.300 1.00 85.75 184 GLY A CA 1
ATOM 1479 C C . GLY A 1 184 ? 9.471 -6.351 -10.694 1.00 85.75 184 GLY A C 1
ATOM 1480 O O . GLY A 1 184 ? 9.267 -6.544 -9.501 1.00 85.75 184 GLY A O 1
ATOM 1481 N N . PHE A 1 185 ? 8.565 -5.749 -11.471 1.00 82.38 185 PHE A N 1
ATOM 1482 C CA . PHE A 1 185 ? 7.284 -5.222 -10.982 1.00 82.38 185 PHE A CA 1
ATOM 1483 C C . PHE A 1 185 ? 6.083 -6.141 -11.188 1.00 82.38 185 PHE A C 1
ATOM 1485 O O . PHE A 1 185 ? 5.077 -5.925 -10.518 1.00 82.38 185 PHE A O 1
ATOM 1492 N N . ALA A 1 186 ? 6.149 -7.126 -12.088 1.00 84.62 186 ALA A N 1
ATOM 1493 C CA . ALA A 1 186 ? 5.004 -8.001 -12.331 1.00 84.62 186 ALA A CA 1
ATOM 1494 C C . ALA A 1 186 ? 4.930 -9.091 -11.256 1.00 84.62 186 ALA A C 1
ATOM 1496 O O . ALA A 1 186 ? 3.914 -9.224 -10.577 1.00 84.62 186 ALA A O 1
ATOM 1497 N N . SER A 1 187 ? 6.024 -9.826 -11.037 1.00 83.94 187 SER A N 1
ATOM 1498 C CA . SER A 1 187 ? 6.080 -10.898 -10.038 1.00 83.94 187 SER A CA 1
ATOM 1499 C C . SER A 1 187 ? 6.939 -10.574 -8.813 1.00 83.94 187 SER A C 1
ATOM 1501 O O . SER A 1 187 ? 6.985 -11.378 -7.883 1.00 83.94 187 SER A O 1
ATOM 1503 N N . GLY A 1 188 ? 7.696 -9.469 -8.825 1.00 80.56 188 GLY A N 1
ATOM 1504 C CA . GLY A 1 188 ? 8.724 -9.209 -7.805 1.00 80.56 188 GLY A CA 1
ATOM 1505 C C . GLY A 1 188 ? 10.029 -9.988 -8.017 1.00 80.56 188 GLY A C 1
ATOM 1506 O O . GLY A 1 188 ? 10.947 -9.855 -7.215 1.00 80.56 188 GLY A O 1
ATOM 1507 N N . ASP A 1 189 ? 10.133 -10.787 -9.087 1.00 86.19 189 ASP A N 1
ATOM 1508 C CA . ASP A 1 189 ? 11.313 -11.590 -9.409 1.00 86.19 189 ASP A CA 1
ATOM 1509 C C . ASP A 1 189 ? 11.791 -11.306 -10.840 1.00 86.19 189 ASP A C 1
ATOM 1511 O O . ASP A 1 189 ? 11.066 -11.466 -11.821 1.00 86.19 189 ASP A O 1
ATOM 1515 N N . LEU A 1 190 ? 13.061 -10.917 -10.971 1.00 84.31 190 LEU A N 1
ATOM 1516 C CA . LEU A 1 190 ? 13.653 -10.531 -12.255 1.00 84.31 190 LEU A CA 1
ATOM 1517 C C . LEU A 1 190 ? 13.665 -11.675 -13.283 1.00 84.31 190 LEU A C 1
ATOM 1519 O O . LEU A 1 190 ? 13.636 -11.423 -14.492 1.00 84.31 190 LEU A O 1
ATOM 1523 N N . THR A 1 191 ? 13.766 -12.928 -12.836 1.00 85.25 191 THR A N 1
ATOM 1524 C CA . THR A 1 191 ? 13.830 -14.099 -13.720 1.00 85.25 191 THR A CA 1
ATOM 1525 C C . THR A 1 191 ? 12.448 -14.474 -14.240 1.00 85.25 191 THR A C 1
ATOM 1527 O O . THR A 1 191 ? 12.313 -14.777 -15.426 1.00 85.25 191 THR A O 1
ATOM 1530 N N . GLN A 1 192 ? 11.427 -14.420 -13.392 1.00 85.56 192 GLN A N 1
ATOM 1531 C CA . GLN A 1 192 ? 10.039 -14.633 -13.782 1.00 85.56 192 GLN A CA 1
ATOM 1532 C C . GLN A 1 192 ? 9.561 -13.539 -14.738 1.00 85.56 192 GLN A C 1
ATOM 1534 O O . GLN A 1 192 ? 9.034 -13.864 -15.800 1.00 85.56 192 GLN A O 1
ATOM 1539 N N . ASP A 1 193 ? 9.863 -12.276 -14.443 1.00 91.06 193 ASP A N 1
ATOM 1540 C CA . ASP A 1 193 ? 9.458 -11.136 -15.274 1.00 91.06 193 ASP A CA 1
ATOM 1541 C C . ASP A 1 193 ? 10.186 -11.081 -16.628 1.00 91.06 193 ASP A C 1
ATOM 1543 O O . ASP A 1 193 ? 9.719 -10.453 -17.573 1.00 91.06 193 ASP A O 1
ATOM 1547 N N . SER A 1 194 ? 11.322 -11.775 -16.764 1.00 91.50 194 SER A N 1
ATOM 1548 C CA . SER A 1 194 ? 12.020 -11.942 -18.051 1.00 91.50 194 SER A CA 1
ATOM 1549 C C . SER A 1 194 ? 11.729 -13.272 -18.746 1.00 91.50 194 SER A C 1
ATOM 1551 O O . SER A 1 194 ? 12.359 -13.587 -19.761 1.00 91.50 194 SER A O 1
ATOM 1553 N N . TRP A 1 195 ? 10.784 -14.067 -18.233 1.00 96.06 195 TRP A N 1
ATOM 1554 C CA . TRP A 1 195 ? 10.514 -15.409 -18.741 1.00 96.06 195 TRP A CA 1
ATOM 1555 C C . TRP A 1 195 ? 10.075 -15.404 -20.209 1.00 96.06 195 TRP A C 1
ATOM 1557 O O . TRP A 1 195 ? 10.595 -16.211 -20.975 1.00 96.06 195 TRP A O 1
ATOM 1567 N N . ALA A 1 196 ? 9.191 -14.486 -20.623 1.00 94.94 196 ALA A N 1
ATOM 1568 C CA . ALA A 1 196 ? 8.720 -14.406 -22.009 1.00 94.94 196 ALA A CA 1
ATOM 1569 C C . ALA A 1 196 ? 9.884 -14.155 -22.983 1.00 94.94 196 ALA A C 1
ATOM 1571 O O . ALA A 1 196 ? 10.092 -14.933 -23.915 1.00 94.94 196 ALA A O 1
ATOM 1572 N N . CYS A 1 197 ? 10.723 -13.153 -22.700 1.00 92.44 197 CYS A N 1
ATOM 1573 C CA . CYS A 1 197 ? 11.924 -12.866 -23.486 1.00 92.44 197 CYS A CA 1
ATOM 1574 C C . CYS A 1 197 ? 12.855 -14.088 -23.558 1.00 92.44 197 CYS A C 1
ATOM 1576 O O . CYS A 1 197 ? 13.256 -14.509 -24.643 1.00 92.44 197 CYS A O 1
ATOM 1578 N N . ARG A 1 198 ? 13.168 -14.705 -22.408 1.00 93.38 198 ARG A N 1
ATOM 1579 C CA . ARG A 1 198 ? 14.043 -15.891 -22.340 1.00 93.38 198 ARG A CA 1
ATOM 1580 C C . ARG A 1 198 ? 13.458 -17.085 -23.093 1.00 93.38 198 ARG A C 1
ATOM 1582 O O . ARG A 1 198 ? 14.211 -17.831 -23.712 1.00 93.38 198 ARG A O 1
ATOM 1589 N N . TYR A 1 199 ? 12.139 -17.260 -23.064 1.00 96.81 199 TYR A N 1
ATOM 1590 C CA . TYR A 1 199 ? 11.452 -18.339 -23.763 1.00 96.81 199 TYR A CA 1
ATOM 1591 C C . TYR A 1 199 ? 11.558 -18.185 -25.286 1.00 96.81 199 TYR A C 1
ATOM 1593 O O . TYR A 1 199 ? 11.920 -19.144 -25.967 1.00 96.81 199 TYR A O 1
ATOM 1601 N N . PHE A 1 200 ? 11.331 -16.980 -25.820 1.00 97.12 200 PHE A N 1
ATOM 1602 C CA . PHE A 1 200 ? 11.515 -16.696 -27.248 1.00 97.12 200 PHE A CA 1
ATOM 1603 C C . PHE A 1 200 ? 12.974 -16.903 -27.677 1.00 97.12 200 PHE A C 1
ATOM 1605 O O . PHE A 1 200 ? 13.240 -17.598 -28.657 1.00 97.12 200 PHE A O 1
ATOM 1612 N N . ILE A 1 201 ? 13.939 -16.396 -26.908 1.00 93.38 201 ILE A N 1
ATOM 1613 C CA . ILE A 1 201 ? 15.367 -16.596 -27.206 1.00 93.38 201 ILE A CA 1
ATOM 1614 C C . ILE A 1 201 ? 15.731 -18.087 -27.181 1.00 93.38 201 ILE A C 1
ATOM 1616 O O . ILE A 1 201 ? 16.368 -18.584 -28.107 1.00 93.38 201 ILE A O 1
ATOM 1620 N N . GLY A 1 202 ? 15.280 -18.832 -26.166 1.00 91.19 202 GLY A N 1
ATOM 1621 C CA . GLY A 1 202 ? 15.510 -20.278 -26.055 1.00 91.19 202 GLY A CA 1
ATOM 1622 C C . GLY A 1 202 ? 14.880 -21.088 -27.192 1.00 91.19 202 GLY A C 1
ATOM 1623 O O . GLY A 1 202 ? 15.342 -22.182 -27.506 1.00 91.19 202 GLY A O 1
ATOM 1624 N N . ARG A 1 203 ? 13.860 -20.531 -27.850 1.00 94.38 203 ARG A N 1
ATOM 1625 C CA . ARG A 1 203 ? 13.246 -21.068 -29.068 1.00 94.38 203 ARG A CA 1
ATOM 1626 C C . ARG A 1 203 ? 13.959 -20.687 -30.365 1.00 94.38 203 ARG A C 1
ATOM 1628 O O . ARG A 1 203 ? 13.533 -21.131 -31.429 1.00 94.38 203 ARG A O 1
ATOM 1635 N N . GLY A 1 204 ? 15.031 -19.904 -30.280 1.00 92.25 204 GLY A N 1
ATOM 1636 C CA . GLY A 1 204 ? 15.866 -19.513 -31.411 1.00 92.25 204 GLY A CA 1
ATOM 1637 C C . GLY A 1 204 ? 15.358 -18.305 -32.196 1.00 92.25 204 GLY A C 1
ATOM 1638 O O . GLY A 1 204 ? 15.787 -18.112 -33.332 1.00 92.25 204 GLY A O 1
ATOM 1639 N N . PHE A 1 205 ? 14.455 -17.501 -31.625 1.00 95.31 205 PHE A N 1
ATOM 1640 C CA . PHE A 1 205 ? 14.020 -16.259 -32.263 1.00 95.31 205 PHE A CA 1
ATOM 1641 C C . PHE A 1 205 ? 15.174 -15.260 -32.395 1.00 95.31 205 PHE A C 1
ATOM 1643 O O . PHE A 1 205 ? 15.963 -15.073 -31.472 1.00 95.31 205 PHE A O 1
ATOM 1650 N N . GLU A 1 206 ? 15.210 -14.577 -33.535 1.00 94.06 206 GLU A N 1
ATOM 1651 C CA . GLU A 1 206 ? 15.901 -13.299 -33.679 1.00 94.06 206 GLU A CA 1
ATOM 1652 C C . GLU A 1 206 ? 14.971 -12.193 -33.166 1.00 94.06 206 GLU A C 1
ATOM 1654 O O . GLU A 1 206 ? 13.802 -12.167 -33.554 1.00 94.06 206 GLU A O 1
ATOM 1659 N N . CYS A 1 207 ? 15.442 -11.314 -32.278 1.00 94.50 207 CYS A N 1
ATOM 1660 C CA . CYS A 1 207 ? 14.587 -10.288 -31.672 1.00 94.50 207 CYS A CA 1
ATOM 1661 C C . CYS A 1 207 ? 15.362 -9.074 -31.152 1.00 94.50 207 CYS A C 1
ATOM 1663 O O . CYS A 1 207 ? 16.571 -9.135 -30.922 1.00 94.50 207 CYS A O 1
ATOM 1665 N N . CYS A 1 208 ? 14.632 -7.994 -30.871 1.00 96.19 208 CYS A N 1
ATOM 1666 C CA . CYS A 1 208 ? 15.145 -6.835 -30.136 1.00 96.19 208 CYS A CA 1
ATOM 1667 C C . CYS A 1 208 ? 14.513 -6.737 -28.743 1.00 96.19 208 CYS A C 1
ATOM 1669 O O . CYS A 1 208 ? 13.354 -7.107 -28.560 1.00 96.19 208 CYS A O 1
ATOM 1671 N N . ILE A 1 209 ? 15.257 -6.199 -27.773 1.00 93.44 209 ILE A N 1
ATOM 1672 C CA . ILE A 1 209 ? 14.755 -5.872 -26.432 1.00 93.44 209 ILE A CA 1
ATOM 1673 C C . ILE A 1 209 ? 15.162 -4.439 -26.089 1.00 93.44 209 ILE A C 1
ATOM 1675 O O . ILE A 1 209 ? 16.350 -4.130 -25.984 1.00 93.44 209 ILE A O 1
ATOM 1679 N N . ALA A 1 210 ? 14.176 -3.577 -25.866 1.00 93.00 210 ALA A N 1
ATOM 1680 C CA . ALA A 1 210 ? 14.365 -2.266 -25.266 1.00 93.00 210 ALA A CA 1
ATOM 1681 C C . ALA A 1 210 ? 14.213 -2.396 -23.745 1.00 93.00 210 ALA A C 1
ATOM 1683 O O . ALA A 1 210 ? 13.107 -2.511 -23.223 1.00 93.00 210 ALA A O 1
ATOM 1684 N N . GLN A 1 211 ? 15.331 -2.417 -23.022 1.00 91.75 211 GLN A N 1
ATOM 1685 C CA . GLN A 1 211 ? 15.349 -2.517 -21.567 1.00 91.75 211 GLN A CA 1
ATOM 1686 C C . GLN A 1 211 ? 15.471 -1.126 -20.946 1.00 91.75 211 GLN A C 1
ATOM 1688 O O . GLN A 1 211 ? 16.385 -0.367 -21.270 1.00 91.75 211 GLN A O 1
ATOM 1693 N N . SER A 1 212 ? 14.584 -0.799 -20.009 1.00 89.88 212 SER A N 1
ATOM 1694 C CA . SER A 1 212 ? 14.623 0.472 -19.281 1.00 89.88 212 SER A CA 1
ATOM 1695 C C . SER A 1 212 ? 14.903 0.241 -17.801 1.00 89.88 212 SER A C 1
ATOM 1697 O O . SER A 1 212 ? 14.258 -0.594 -17.175 1.00 89.88 212 SER A O 1
ATOM 1699 N N . PHE A 1 213 ? 15.774 1.072 -17.227 1.00 84.94 213 PHE A N 1
ATOM 1700 C CA . PHE A 1 213 ? 16.035 1.107 -15.786 1.00 84.94 213 PHE A CA 1
ATOM 1701 C C . PHE A 1 213 ? 15.326 2.260 -15.064 1.00 84.94 213 PHE A C 1
ATOM 1703 O O . PHE A 1 213 ? 15.486 2.460 -13.861 1.00 84.94 213 PHE A O 1
ATOM 1710 N N . ALA A 1 214 ? 14.505 3.025 -15.791 1.00 77.62 214 ALA A N 1
ATOM 1711 C CA . ALA A 1 214 ? 13.821 4.190 -15.245 1.00 77.62 214 ALA A CA 1
ATOM 1712 C C . ALA A 1 214 ? 12.881 3.843 -14.080 1.00 77.62 214 ALA A C 1
ATOM 1714 O O . ALA A 1 214 ? 12.745 4.642 -13.162 1.00 77.62 214 ALA A O 1
ATOM 1715 N N . LYS A 1 215 ? 12.241 2.667 -14.117 1.00 83.50 215 LYS A N 1
ATOM 1716 C CA . LYS A 1 215 ? 11.270 2.246 -13.100 1.00 83.50 215 LYS A CA 1
ATOM 1717 C C . LYS A 1 215 ? 11.916 1.339 -12.060 1.00 83.50 215 LYS A C 1
ATOM 1719 O O . LYS A 1 215 ? 11.846 1.639 -10.877 1.00 83.50 215 LYS A O 1
ATOM 1724 N N . ASN A 1 216 ? 12.574 0.261 -12.490 1.00 83.12 216 ASN A N 1
ATOM 1725 C CA . ASN A 1 216 ? 13.059 -0.783 -11.576 1.00 83.12 216 ASN A CA 1
ATOM 1726 C C . ASN A 1 216 ? 14.300 -0.384 -10.766 1.00 83.12 216 ASN A C 1
ATOM 1728 O O . ASN A 1 216 ? 14.457 -0.859 -9.650 1.00 83.12 216 ASN A O 1
ATOM 1732 N N . LEU A 1 217 ? 15.132 0.536 -11.257 1.00 81.75 217 LEU A N 1
ATOM 1733 C CA . LEU A 1 217 ? 16.190 1.185 -10.469 1.00 81.75 217 LEU A CA 1
ATOM 1734 C C . LEU A 1 217 ? 15.823 2.621 -10.054 1.00 81.75 217 LEU A C 1
ATOM 1736 O O . LEU A 1 217 ? 16.659 3.331 -9.508 1.00 81.75 217 LEU A O 1
ATOM 1740 N N . GLY A 1 218 ? 14.604 3.091 -10.350 1.00 78.19 218 GLY A N 1
ATOM 1741 C CA . GLY A 1 218 ? 14.184 4.469 -10.062 1.00 78.19 218 GLY A CA 1
ATOM 1742 C C . GLY A 1 218 ? 14.936 5.555 -10.850 1.00 78.19 218 GLY A C 1
ATOM 1743 O O . GLY A 1 218 ? 14.901 6.727 -10.480 1.00 78.19 218 GLY A O 1
ATOM 1744 N N . MET A 1 219 ? 15.607 5.202 -11.950 1.00 80.00 219 MET A N 1
ATOM 1745 C CA . MET A 1 219 ? 16.484 6.097 -12.722 1.00 80.00 219 MET A CA 1
ATOM 1746 C C . MET A 1 219 ? 15.721 6.937 -13.766 1.00 80.00 219 MET A C 1
ATOM 1748 O O . MET A 1 219 ? 16.103 6.997 -14.938 1.00 80.00 219 MET A O 1
ATOM 1752 N N . TYR A 1 220 ? 14.602 7.555 -13.372 1.00 77.62 220 TYR A N 1
ATOM 1753 C CA . TYR A 1 220 ? 13.656 8.222 -14.282 1.00 77.62 220 TYR A CA 1
ATOM 1754 C C . TYR A 1 220 ? 14.313 9.295 -15.164 1.00 77.62 220 TYR A C 1
ATOM 1756 O O . TYR A 1 220 ? 14.294 9.194 -16.397 1.00 77.62 220 TYR A O 1
ATOM 1764 N N . GLY A 1 221 ? 14.902 10.315 -14.533 1.00 78.25 221 GLY A N 1
ATOM 1765 C CA . GLY A 1 221 ? 15.522 11.461 -15.209 1.00 78.25 221 GLY A CA 1
ATOM 1766 C C . GLY A 1 221 ? 16.892 11.156 -15.814 1.00 78.25 221 GLY A C 1
ATOM 1767 O O . GLY A 1 221 ? 17.307 11.832 -16.747 1.00 78.25 221 GLY A O 1
ATOM 1768 N N . GLU A 1 222 ? 17.543 10.091 -15.348 1.00 79.62 222 GLU A N 1
ATOM 1769 C CA . GLU A 1 222 ? 18.899 9.702 -15.754 1.00 79.62 222 GLU A CA 1
ATOM 1770 C C . GLU A 1 222 ? 18.945 8.977 -17.105 1.00 79.62 222 GLU A C 1
ATOM 1772 O O . GLU A 1 222 ? 20.013 8.773 -17.676 1.00 79.62 222 GLU A O 1
ATOM 1777 N N . ARG A 1 223 ? 17.773 8.601 -17.635 1.00 88.56 223 ARG A N 1
ATOM 1778 C CA . ARG A 1 223 ? 17.600 8.011 -18.975 1.00 88.56 223 ARG A CA 1
ATOM 1779 C C . ARG A 1 223 ? 18.442 6.744 -19.184 1.00 88.56 223 ARG A C 1
ATOM 1781 O O . ARG A 1 223 ? 18.940 6.495 -20.278 1.00 88.56 223 ARG A O 1
ATOM 1788 N N . VAL A 1 224 ? 18.568 5.930 -18.135 1.00 84.19 224 VAL A N 1
ATOM 1789 C CA . VAL A 1 224 ? 19.342 4.683 -18.158 1.00 84.19 224 VAL A CA 1
ATOM 1790 C C . VAL A 1 224 ? 18.528 3.565 -18.806 1.00 84.19 224 VAL A C 1
ATOM 1792 O O . VAL A 1 224 ? 17.410 3.254 -18.383 1.00 84.19 224 VAL A O 1
ATOM 1795 N N . GLY A 1 225 ? 19.106 2.934 -19.820 1.00 90.69 225 GLY A N 1
ATOM 1796 C CA . GLY A 1 225 ? 18.513 1.821 -20.548 1.00 90.69 225 GLY A CA 1
ATOM 1797 C C . GLY A 1 225 ? 19.560 1.086 -21.375 1.00 90.69 225 GLY A C 1
ATOM 1798 O O . GLY A 1 225 ? 20.687 1.556 -21.527 1.00 90.69 225 GLY A O 1
ATOM 1799 N N . ALA A 1 226 ? 19.175 -0.069 -21.902 1.00 89.25 226 ALA A N 1
ATOM 1800 C CA . ALA A 1 226 ? 19.993 -0.869 -22.797 1.00 89.25 226 ALA A CA 1
ATOM 1801 C C . ALA A 1 226 ? 19.142 -1.351 -23.973 1.00 89.25 226 ALA A C 1
ATOM 1803 O O . ALA A 1 226 ? 17.985 -1.739 -23.801 1.00 89.25 226 ALA A O 1
ATOM 1804 N N . PHE A 1 227 ? 19.723 -1.322 -25.168 1.00 92.50 227 PHE A N 1
ATOM 1805 C CA . PHE A 1 227 ? 19.118 -1.899 -26.358 1.00 92.50 227 PHE A CA 1
ATOM 1806 C C . PHE A 1 227 ? 19.861 -3.179 -26.711 1.00 92.50 227 PHE A C 1
ATOM 1808 O O . PHE A 1 227 ? 21.072 -3.158 -26.930 1.00 92.50 227 PHE A O 1
ATOM 1815 N N . HIS A 1 228 ? 19.129 -4.285 -26.761 1.00 90.31 228 HIS A N 1
ATOM 1816 C CA . HIS A 1 228 ? 19.681 -5.596 -27.065 1.00 90.31 228 HIS A CA 1
ATOM 1817 C C . HIS A 1 228 ? 19.171 -6.049 -28.423 1.00 90.31 228 HIS A C 1
ATOM 1819 O O . HIS A 1 228 ? 17.965 -6.032 -28.667 1.00 90.31 228 HIS A O 1
ATOM 1825 N N . TYR A 1 229 ? 20.080 -6.505 -29.277 1.00 92.19 229 TYR A N 1
ATOM 1826 C CA . TYR A 1 229 ? 19.743 -7.292 -30.455 1.00 92.19 229 TYR A CA 1
ATOM 1827 C C . TYR A 1 229 ? 20.204 -8.728 -30.217 1.00 92.19 229 TYR A C 1
ATOM 1829 O O . TYR A 1 229 ? 21.361 -8.963 -29.863 1.00 92.19 229 TYR A O 1
ATOM 1837 N N . ILE A 1 230 ? 19.297 -9.679 -30.407 1.00 91.31 230 ILE A N 1
ATOM 1838 C CA . ILE A 1 230 ? 19.558 -11.103 -30.245 1.00 91.31 230 ILE A CA 1
ATOM 1839 C C . ILE A 1 230 ? 19.514 -11.748 -31.624 1.00 91.31 230 ILE A C 1
ATOM 1841 O O . ILE A 1 230 ? 18.464 -11.792 -32.263 1.00 91.31 230 ILE A O 1
ATOM 1845 N N . CYS A 1 231 ? 20.662 -12.251 -32.072 1.00 88.69 231 CYS A N 1
ATOM 1846 C CA . CYS A 1 231 ? 20.756 -13.010 -33.312 1.00 88.69 231 CYS A CA 1
ATOM 1847 C C . CYS A 1 231 ? 20.140 -14.402 -33.128 1.00 88.69 231 CYS A C 1
ATOM 1849 O O . CYS A 1 231 ? 20.320 -15.033 -32.083 1.00 88.69 231 CYS A O 1
ATOM 1851 N N . SER A 1 232 ? 19.491 -14.918 -34.172 1.00 88.12 232 SER A N 1
ATOM 1852 C CA . SER A 1 232 ? 19.098 -16.328 -34.205 1.00 88.12 232 SER A CA 1
ATOM 1853 C C . SER A 1 232 ? 20.332 -17.248 -34.107 1.00 88.12 232 SER A C 1
ATOM 1855 O O . SER A 1 232 ? 21.411 -16.896 -34.610 1.00 88.12 232 SER A O 1
ATOM 1857 N N . PRO A 1 233 ? 20.214 -18.431 -33.469 1.00 88.75 233 PRO A N 1
ATOM 1858 C CA . PRO A 1 233 ? 21.320 -19.375 -33.350 1.00 88.75 233 PRO A CA 1
ATOM 1859 C C . PRO A 1 233 ? 21.858 -19.793 -34.723 1.00 88.75 233 PRO A C 1
ATOM 1861 O O . PRO A 1 233 ? 21.165 -20.423 -35.518 1.00 88.75 233 PRO A O 1
ATOM 1864 N N . SER A 1 234 ? 23.115 -19.453 -35.000 1.00 91.31 234 SER A N 1
ATOM 1865 C CA . SER A 1 234 ? 23.818 -19.836 -36.224 1.00 91.31 234 SER A CA 1
ATOM 1866 C C . SER A 1 234 ? 25.336 -19.807 -36.003 1.00 91.31 234 SER A C 1
ATOM 1868 O O . SER A 1 234 ? 25.797 -19.122 -35.085 1.00 91.31 234 SER A O 1
ATOM 1870 N N . PRO A 1 235 ? 26.134 -20.506 -36.834 1.00 92.38 235 PRO A N 1
ATOM 1871 C CA . PRO A 1 235 ? 27.596 -20.428 -36.767 1.00 92.38 235 PRO A CA 1
ATOM 1872 C C . PRO A 1 235 ? 28.138 -18.995 -36.904 1.00 92.38 235 PRO A C 1
ATOM 1874 O O . PRO A 1 235 ? 29.155 -18.665 -36.302 1.00 92.38 235 PRO A O 1
ATOM 1877 N N . ASP A 1 236 ? 27.421 -18.134 -37.632 1.00 91.69 236 ASP A N 1
ATOM 1878 C CA . ASP A 1 236 ? 27.807 -16.745 -37.900 1.00 91.69 236 ASP A CA 1
ATOM 1879 C C . ASP A 1 236 ? 27.203 -15.735 -36.908 1.00 91.69 236 ASP A C 1
ATOM 1881 O O . ASP A 1 236 ? 27.390 -14.526 -37.072 1.00 91.69 236 ASP A O 1
ATOM 1885 N N . ALA A 1 237 ? 26.483 -16.191 -35.874 1.00 87.69 237 ALA A N 1
ATOM 1886 C CA . ALA A 1 237 ? 25.706 -15.323 -34.984 1.00 87.69 237 ALA A CA 1
ATOM 1887 C C . ALA A 1 237 ? 26.548 -14.215 -34.331 1.00 87.69 237 ALA A C 1
ATOM 1889 O O . ALA A 1 237 ? 26.120 -13.062 -34.289 1.00 87.69 237 ALA A O 1
ATOM 1890 N N . SER A 1 238 ? 27.772 -14.533 -33.892 1.00 85.50 238 SER A N 1
ATOM 1891 C CA . SER A 1 238 ? 28.696 -13.538 -33.326 1.00 85.50 238 SER A CA 1
ATOM 1892 C C . SER A 1 238 ? 29.054 -12.456 -34.348 1.00 85.50 238 SER A C 1
ATOM 1894 O O . SER A 1 238 ? 29.012 -11.271 -34.039 1.00 85.50 238 SER A O 1
ATOM 1896 N N . HIS A 1 239 ? 29.339 -12.846 -35.593 1.00 88.25 239 HIS A N 1
ATOM 1897 C CA . HIS A 1 239 ? 29.711 -11.900 -36.642 1.00 88.25 239 HIS A CA 1
ATOM 1898 C C . HIS A 1 239 ? 28.516 -11.055 -37.116 1.00 88.25 239 HIS A C 1
ATOM 1900 O O . HIS A 1 239 ? 28.663 -9.890 -37.487 1.00 88.25 239 HIS A O 1
ATOM 1906 N N . ILE A 1 240 ? 27.305 -11.619 -37.111 1.00 87.19 240 ILE A N 1
ATOM 1907 C CA . ILE A 1 240 ? 26.064 -10.867 -37.346 1.00 87.19 240 ILE A CA 1
ATOM 1908 C C . ILE A 1 240 ? 25.863 -9.821 -36.243 1.00 87.19 240 ILE A C 1
ATOM 1910 O O . ILE A 1 240 ? 25.650 -8.649 -36.561 1.00 87.19 240 ILE A O 1
ATOM 1914 N N . ALA A 1 241 ? 25.997 -10.218 -34.974 1.00 82.88 241 ALA A N 1
ATOM 1915 C CA . ALA A 1 241 ? 25.860 -9.320 -33.833 1.00 82.88 241 ALA A CA 1
ATOM 1916 C C . ALA A 1 241 ? 26.874 -8.162 -33.881 1.00 82.88 241 ALA A C 1
ATOM 1918 O O . ALA A 1 241 ? 26.480 -7.011 -33.698 1.00 82.88 241 ALA A O 1
ATOM 1919 N N . ASP A 1 242 ? 28.139 -8.428 -34.225 1.00 84.81 242 ASP A N 1
ATOM 1920 C CA . ASP A 1 242 ? 29.172 -7.390 -34.367 1.00 84.81 242 ASP A CA 1
ATOM 1921 C C . ASP A 1 242 ? 28.826 -6.364 -35.457 1.00 84.81 242 ASP A C 1
ATOM 1923 O O . ASP A 1 242 ? 28.943 -5.150 -35.259 1.00 84.81 242 ASP A O 1
ATOM 1927 N N . ARG A 1 243 ? 28.353 -6.836 -36.619 1.00 90.25 243 ARG A N 1
ATOM 1928 C CA . ARG A 1 243 ? 27.954 -5.956 -37.730 1.00 90.25 243 ARG A CA 1
ATOM 1929 C C . ARG A 1 243 ? 26.753 -5.091 -37.360 1.00 90.25 243 ARG A C 1
ATOM 1931 O O . ARG A 1 243 ? 26.743 -3.904 -37.682 1.00 90.25 243 ARG A O 1
ATOM 1938 N N . ILE A 1 244 ? 25.764 -5.657 -36.672 1.00 87.25 244 ILE A N 1
ATOM 1939 C CA . ILE A 1 244 ? 24.586 -4.910 -36.214 1.00 87.25 244 ILE A CA 1
ATOM 1940 C C . ILE A 1 244 ? 24.968 -3.906 -35.127 1.00 87.25 244 ILE A C 1
ATOM 1942 O O . ILE A 1 244 ? 24.566 -2.748 -35.212 1.00 87.25 244 ILE A O 1
ATOM 1946 N N . SER A 1 245 ? 25.814 -4.301 -34.175 1.00 82.56 245 SER A N 1
ATOM 1947 C CA . SER A 1 245 ? 26.387 -3.403 -33.167 1.00 82.56 245 SER A CA 1
ATOM 1948 C C . SER A 1 245 ? 27.079 -2.198 -33.816 1.00 82.56 245 SER A C 1
ATOM 1950 O O . SER A 1 245 ? 26.837 -1.056 -33.427 1.00 82.56 245 SER A O 1
ATOM 1952 N N . SER A 1 246 ? 27.844 -2.418 -34.891 1.00 85.44 246 SER A N 1
ATOM 1953 C CA . SER A 1 246 ? 28.459 -1.337 -35.670 1.00 85.44 246 SER A CA 1
ATOM 1954 C C . SER A 1 246 ? 27.428 -0.378 -36.288 1.00 85.44 246 SER A C 1
ATOM 1956 O O . SER A 1 246 ? 27.586 0.839 -36.175 1.00 85.44 246 SER A O 1
ATOM 1958 N N . GLN A 1 247 ? 26.349 -0.890 -36.892 1.00 90.69 247 GLN A N 1
ATOM 1959 C CA . GLN A 1 247 ? 25.289 -0.041 -37.457 1.00 90.69 247 GLN A CA 1
ATOM 1960 C C . GLN A 1 247 ? 24.549 0.752 -36.372 1.00 90.69 247 GLN A C 1
ATOM 1962 O O . GLN A 1 247 ? 24.317 1.952 -36.529 1.00 90.69 247 GLN A O 1
ATOM 1967 N N . LEU A 1 248 ? 24.235 0.116 -35.242 1.00 82.62 248 LEU A N 1
ATOM 1968 C CA . LEU A 1 248 ? 23.613 0.777 -34.095 1.00 82.62 248 LEU A CA 1
ATOM 1969 C C . LEU A 1 248 ? 24.524 1.858 -33.509 1.00 82.62 248 LEU A C 1
ATOM 1971 O O . LEU A 1 248 ? 24.043 2.941 -33.187 1.00 82.62 248 LEU A O 1
ATOM 1975 N N . ALA A 1 249 ? 25.835 1.623 -33.441 1.00 77.19 249 ALA A N 1
ATOM 1976 C CA . ALA A 1 249 ? 26.802 2.625 -33.008 1.00 77.19 249 ALA A CA 1
ATOM 1977 C C . ALA A 1 249 ? 26.837 3.838 -33.951 1.00 77.19 249 ALA A C 1
ATOM 1979 O O . ALA A 1 249 ? 26.943 4.966 -33.476 1.00 77.19 249 ALA A O 1
ATOM 1980 N N . ILE A 1 250 ? 26.695 3.643 -35.269 1.00 79.88 250 ILE A N 1
ATOM 1981 C CA . ILE A 1 250 ? 26.591 4.746 -36.242 1.00 79.88 250 ILE A CA 1
ATOM 1982 C C . ILE A 1 250 ? 25.301 5.545 -36.023 1.00 79.88 250 ILE A C 1
ATOM 1984 O O . ILE A 1 250 ? 25.347 6.776 -35.982 1.00 79.88 250 ILE A O 1
ATOM 1988 N N . LEU A 1 251 ? 24.164 4.867 -35.843 1.00 78.94 251 LEU A N 1
ATOM 1989 C CA . LEU A 1 251 ? 22.879 5.520 -35.575 1.00 78.94 251 LEU A CA 1
ATOM 1990 C C . LEU A 1 251 ? 22.908 6.281 -34.251 1.00 78.94 251 LEU A C 1
ATOM 1992 O O . LEU A 1 251 ? 22.548 7.458 -34.214 1.00 78.94 251 LEU A O 1
ATOM 1996 N N . GLN A 1 252 ? 23.402 5.652 -33.185 1.00 78.75 252 GLN A N 1
ATOM 1997 C CA . GLN A 1 252 ? 23.632 6.310 -31.907 1.00 78.75 252 GLN A CA 1
ATOM 1998 C C . GLN A 1 252 ? 24.549 7.510 -32.107 1.00 78.75 252 GLN A C 1
ATOM 2000 O O . GLN A 1 252 ? 24.234 8.594 -31.629 1.00 78.75 252 GLN A O 1
ATOM 2005 N N . ARG A 1 253 ? 25.633 7.361 -32.880 1.00 68.25 253 ARG A N 1
ATOM 2006 C CA . ARG A 1 253 ? 26.572 8.449 -33.140 1.00 68.25 253 ARG A CA 1
ATOM 2007 C C . ARG A 1 253 ? 25.929 9.644 -33.837 1.00 68.25 253 ARG A C 1
ATOM 2009 O O . ARG A 1 253 ? 26.313 10.771 -33.547 1.00 68.25 253 ARG A O 1
ATOM 2016 N N . ALA A 1 254 ? 24.980 9.403 -34.733 1.00 69.69 254 ALA A N 1
ATOM 2017 C CA . ALA A 1 254 ? 24.280 10.446 -35.472 1.00 69.69 254 ALA A CA 1
ATOM 2018 C C . ALA A 1 254 ? 23.200 11.157 -34.638 1.00 69.69 254 ALA A C 1
ATOM 2020 O O . ALA A 1 254 ? 22.978 12.347 -34.837 1.00 69.69 254 ALA A O 1
ATOM 2021 N N . HIS A 1 255 ? 22.550 10.458 -33.703 1.00 74.44 255 HIS A N 1
ATOM 2022 C CA . HIS A 1 255 ? 21.452 11.018 -32.905 1.00 74.44 255 HIS A CA 1
ATOM 2023 C C . HIS A 1 255 ? 21.909 11.557 -31.553 1.00 74.44 255 HIS A C 1
ATOM 2025 O O . HIS A 1 255 ? 21.528 12.663 -31.178 1.00 74.44 255 HIS A O 1
ATOM 2031 N N . ILE A 1 256 ? 22.728 10.776 -30.837 1.00 76.88 256 ILE A N 1
ATOM 2032 C CA . ILE A 1 256 ? 23.126 11.036 -29.448 1.00 76.88 256 ILE A CA 1
ATOM 2033 C C . ILE A 1 256 ? 24.607 10.877 -29.116 1.00 76.88 256 ILE A C 1
ATOM 2035 O O . ILE A 1 256 ? 24.974 11.128 -27.988 1.00 76.88 256 ILE A O 1
ATOM 2039 N N . SER A 1 257 ? 25.473 10.493 -30.056 1.00 80.00 257 SER A N 1
ATOM 2040 C CA . SER A 1 257 ? 26.910 10.255 -29.860 1.00 80.00 257 SER A CA 1
ATOM 2041 C C . SER A 1 257 ? 27.233 9.193 -28.852 1.00 80.00 257 SER A C 1
ATOM 2043 O O . SER A 1 257 ? 27.576 8.074 -29.230 1.00 80.00 257 SER A O 1
ATOM 2045 N N . ASN A 1 258 ? 27.155 9.564 -27.588 1.00 67.00 258 ASN A N 1
ATOM 2046 C CA . ASN A 1 258 ? 27.419 8.730 -26.453 1.00 67.00 258 ASN A CA 1
ATOM 2047 C C . ASN A 1 258 ? 26.296 8.952 -25.431 1.00 67.00 258 ASN A C 1
ATOM 2049 O O . ASN A 1 258 ? 25.813 10.071 -25.267 1.00 67.00 258 ASN A O 1
ATOM 2053 N N . PRO A 1 259 ? 25.839 7.878 -24.780 1.00 83.31 259 PRO A N 1
ATOM 2054 C CA . PRO A 1 259 ? 24.771 7.959 -23.800 1.00 83.31 259 PRO A CA 1
ATOM 2055 C C . PRO A 1 259 ? 25.233 8.676 -22.515 1.00 83.31 259 PRO A C 1
ATOM 2057 O O . PRO A 1 259 ? 26.435 8.744 -22.243 1.00 83.31 259 PRO A O 1
ATOM 2060 N N . PRO A 1 260 ? 24.295 9.160 -21.678 1.00 84.06 260 PRO A N 1
ATOM 2061 C CA . PRO A 1 260 ? 24.609 9.743 -20.374 1.00 84.06 260 PRO A CA 1
ATOM 2062 C C . PRO A 1 260 ? 25.409 8.786 -19.475 1.00 84.06 260 PRO A C 1
ATOM 2064 O O . PRO A 1 260 ? 24.996 7.654 -19.223 1.00 84.06 260 PRO A O 1
ATOM 2067 N N . ALA A 1 261 ? 26.550 9.250 -18.956 1.00 75.06 261 ALA A N 1
ATOM 2068 C CA . ALA A 1 261 ? 27.481 8.398 -18.212 1.00 75.06 261 ALA A CA 1
ATOM 2069 C C . ALA A 1 261 ? 27.060 8.127 -16.755 1.00 75.06 261 ALA A C 1
ATOM 2071 O O . ALA A 1 261 ? 27.235 7.015 -16.260 1.00 75.06 261 ALA A O 1
ATOM 2072 N N . TYR A 1 262 ? 26.520 9.128 -16.050 1.00 84.06 262 TYR A N 1
ATOM 2073 C CA . TYR A 1 262 ? 26.303 9.053 -14.598 1.00 84.06 262 TYR A CA 1
ATOM 2074 C C . TYR A 1 262 ? 25.365 7.909 -14.201 1.00 84.06 262 TYR A C 1
ATOM 2076 O O . TYR A 1 262 ? 25.764 7.006 -13.462 1.00 84.06 262 TYR A O 1
ATOM 2084 N N . GLY A 1 263 ? 24.150 7.889 -14.753 1.00 79.19 263 GLY A N 1
ATOM 2085 C CA . GLY A 1 263 ? 23.192 6.837 -14.441 1.00 79.19 263 GLY A CA 1
ATOM 2086 C C . GLY A 1 263 ? 23.662 5.434 -14.846 1.00 79.19 263 GLY A C 1
ATOM 2087 O O . GLY A 1 263 ? 23.370 4.466 -14.143 1.00 79.19 263 GLY A O 1
ATOM 2088 N N . ALA A 1 264 ? 24.455 5.317 -15.917 1.00 76.81 264 ALA A N 1
ATOM 2089 C CA . ALA A 1 264 ? 25.061 4.051 -16.324 1.00 76.81 264 ALA A CA 1
ATOM 2090 C C . ALA A 1 264 ? 26.102 3.548 -15.307 1.00 76.81 264 ALA A C 1
ATOM 2092 O O . ALA A 1 264 ? 26.141 2.353 -15.017 1.00 76.81 264 ALA A O 1
ATOM 2093 N N . HIS A 1 265 ? 26.908 4.436 -14.713 1.00 78.44 265 HIS A N 1
ATOM 2094 C CA . HIS A 1 265 ? 27.843 4.067 -13.645 1.00 78.44 265 HIS A CA 1
ATOM 2095 C C . HIS A 1 265 ? 27.130 3.619 -12.365 1.00 78.44 265 HIS A C 1
ATOM 2097 O O . HIS A 1 265 ? 27.554 2.636 -11.757 1.00 78.44 265 HIS A O 1
ATOM 2103 N N . VAL A 1 266 ? 26.041 4.293 -11.979 1.00 78.06 266 VAL A N 1
ATOM 2104 C CA . VAL A 1 266 ? 25.224 3.895 -10.819 1.00 78.06 266 VAL A CA 1
ATOM 2105 C C . VAL A 1 266 ? 24.628 2.506 -11.040 1.00 78.06 266 VAL A C 1
ATOM 2107 O O . VAL A 1 266 ? 24.852 1.611 -10.226 1.00 78.06 266 VAL A O 1
ATOM 2110 N N . ALA A 1 267 ? 23.946 2.297 -12.171 1.00 78.94 267 ALA A N 1
ATOM 2111 C CA . ALA A 1 267 ? 23.378 0.996 -12.512 1.00 78.94 267 ALA A CA 1
ATOM 2112 C C . ALA A 1 267 ? 24.464 -0.090 -12.580 1.00 78.94 267 ALA A C 1
ATOM 2114 O O . ALA A 1 267 ? 24.299 -1.159 -12.006 1.00 78.94 267 ALA A O 1
ATOM 2115 N N . SER A 1 268 ? 25.612 0.198 -13.200 1.00 82.94 268 SER A N 1
ATOM 2116 C CA . SER A 1 268 ? 26.744 -0.733 -13.260 1.00 82.94 268 SER A CA 1
ATOM 2117 C C . SER A 1 268 ? 27.251 -1.129 -11.873 1.00 82.94 268 SER A C 1
ATOM 2119 O O . SER A 1 268 ? 27.509 -2.310 -11.638 1.00 82.94 268 SER A O 1
ATOM 2121 N N . ARG A 1 269 ? 27.355 -0.180 -10.931 1.00 80.38 269 ARG A N 1
ATOM 2122 C CA . ARG A 1 269 ? 27.796 -0.489 -9.568 1.00 80.38 269 ARG A CA 1
ATOM 2123 C C . ARG A 1 269 ? 26.809 -1.405 -8.850 1.00 80.38 269 ARG A C 1
ATOM 2125 O O . ARG A 1 269 ? 27.254 -2.370 -8.246 1.00 80.38 269 ARG A O 1
ATOM 2132 N N . VAL A 1 270 ? 25.508 -1.132 -8.948 1.00 77.81 270 VAL A N 1
ATOM 2133 C CA . VAL A 1 270 ? 24.465 -1.981 -8.345 1.00 77.81 270 VAL A CA 1
ATOM 2134 C C . VAL A 1 270 ? 24.468 -3.381 -8.961 1.00 77.81 270 VAL A C 1
ATOM 2136 O O . VAL A 1 270 ? 24.377 -4.366 -8.244 1.00 77.81 270 VAL A O 1
ATOM 2139 N N . LEU A 1 271 ? 24.606 -3.483 -10.286 1.00 80.75 271 LEU A N 1
ATOM 2140 C CA . LEU A 1 271 ? 24.502 -4.756 -11.004 1.00 80.75 271 LEU A CA 1
ATOM 2141 C C . LEU A 1 271 ? 25.730 -5.671 -10.858 1.00 80.75 271 LEU A C 1
ATOM 2143 O O . LEU A 1 271 ? 25.597 -6.876 -11.049 1.00 80.75 271 LEU A O 1
ATOM 2147 N N . ASN A 1 272 ? 26.912 -5.123 -10.555 1.00 79.25 272 ASN A N 1
ATOM 2148 C CA . ASN A 1 272 ? 28.165 -5.891 -10.467 1.00 79.25 272 ASN A CA 1
ATOM 2149 C C . ASN A 1 272 ? 28.682 -6.088 -9.031 1.00 79.25 272 ASN A C 1
ATOM 2151 O O . ASN A 1 272 ? 29.682 -6.777 -8.837 1.00 79.25 272 ASN A O 1
ATOM 2155 N N . ASP A 1 273 ? 28.039 -5.482 -8.036 1.00 85.62 273 ASP A N 1
ATOM 2156 C CA . ASP A 1 273 ? 28.361 -5.654 -6.619 1.00 85.62 273 ASP A CA 1
ATOM 2157 C C . ASP A 1 273 ? 27.321 -6.604 -5.989 1.00 85.62 273 ASP A C 1
ATOM 2159 O O . ASP A 1 273 ? 26.140 -6.253 -5.961 1.00 85.62 273 ASP A O 1
ATOM 2163 N N . PRO A 1 274 ? 27.705 -7.816 -5.533 1.00 78.44 274 PRO A N 1
ATOM 2164 C CA . PRO A 1 274 ? 26.748 -8.829 -5.080 1.00 78.44 274 PRO A CA 1
ATOM 2165 C C . PRO A 1 274 ? 25.834 -8.373 -3.939 1.00 78.44 274 PRO A C 1
ATOM 2167 O O . PRO A 1 274 ? 24.657 -8.736 -3.927 1.00 78.44 274 PRO A O 1
ATOM 2170 N N . ASP A 1 275 ? 26.351 -7.563 -3.013 1.00 78.56 275 ASP A N 1
ATOM 2171 C CA . ASP A 1 275 ? 25.586 -7.097 -1.856 1.00 78.56 275 ASP A CA 1
ATOM 2172 C C . ASP A 1 275 ? 24.564 -6.036 -2.283 1.00 78.56 275 ASP A C 1
ATOM 2174 O O . ASP A 1 275 ? 23.389 -6.112 -1.918 1.00 78.56 275 ASP A O 1
ATOM 2178 N N . LEU A 1 276 ? 24.980 -5.086 -3.132 1.00 65.69 276 LEU A N 1
ATOM 2179 C CA . LEU A 1 276 ? 24.075 -4.073 -3.690 1.00 65.69 276 LEU A CA 1
ATOM 2180 C C . LEU A 1 276 ? 23.025 -4.692 -4.616 1.00 65.69 276 LEU A C 1
ATOM 2182 O O . LEU A 1 276 ? 21.876 -4.253 -4.621 1.00 65.69 276 LEU A O 1
ATOM 2186 N N . PHE A 1 277 ? 23.397 -5.718 -5.379 1.00 73.50 277 PHE A N 1
ATOM 2187 C CA . PHE A 1 277 ? 22.469 -6.442 -6.238 1.00 73.50 277 PHE A CA 1
ATOM 2188 C C . PHE A 1 277 ? 21.401 -7.165 -5.412 1.00 73.50 277 PHE A C 1
ATOM 2190 O O . PHE A 1 277 ? 20.211 -7.028 -5.696 1.00 73.50 277 PHE A O 1
ATOM 2197 N N . ALA A 1 278 ? 21.809 -7.884 -4.360 1.00 74.06 278 ALA A N 1
ATOM 2198 C CA . ALA A 1 278 ? 20.889 -8.570 -3.458 1.00 74.06 278 ALA A CA 1
ATOM 2199 C C . ALA A 1 278 ? 19.955 -7.582 -2.741 1.00 74.06 278 ALA A C 1
ATOM 2201 O O . ALA A 1 278 ? 18.750 -7.829 -2.638 1.00 74.06 278 ALA A O 1
ATOM 2202 N N . GLN A 1 279 ? 20.488 -6.438 -2.302 1.00 75.62 279 GLN A N 1
ATOM 2203 C CA . GLN A 1 279 ? 19.690 -5.367 -1.712 1.00 75.62 279 GLN A CA 1
ATOM 2204 C C . GLN A 1 279 ? 18.660 -4.818 -2.709 1.00 75.62 279 GLN A C 1
ATOM 2206 O O . GLN A 1 279 ? 17.477 -4.733 -2.382 1.00 75.62 279 GLN A O 1
ATOM 2211 N N . TRP A 1 280 ? 19.074 -4.502 -3.936 1.00 87.19 280 TRP A N 1
ATOM 2212 C CA . TRP A 1 280 ? 18.170 -4.007 -4.973 1.00 87.19 280 TRP A CA 1
ATOM 2213 C C . TRP A 1 280 ? 17.056 -5.012 -5.310 1.00 87.19 280 TRP A C 1
ATOM 2215 O O . TRP A 1 280 ? 15.891 -4.629 -5.425 1.00 87.19 280 TRP A O 1
ATOM 2225 N N . GLN A 1 281 ? 17.375 -6.307 -5.413 1.00 76.62 281 GLN A N 1
ATOM 2226 C CA . GLN A 1 281 ? 16.367 -7.355 -5.615 1.00 76.62 281 GLN A CA 1
ATOM 2227 C C . GLN A 1 281 ? 15.351 -7.411 -4.468 1.00 76.62 281 GLN A C 1
ATOM 2229 O O . GLN A 1 281 ? 14.151 -7.552 -4.711 1.00 76.62 281 GLN A O 1
ATOM 2234 N N . HIS A 1 282 ? 15.813 -7.271 -3.225 1.00 76.56 282 HIS A N 1
ATOM 2235 C CA . HIS A 1 282 ? 14.933 -7.212 -2.062 1.00 76.56 282 HIS A CA 1
ATOM 2236 C C . HIS A 1 282 ? 13.999 -5.989 -2.110 1.00 76.56 282 HIS A C 1
ATOM 2238 O O . HIS A 1 282 ? 12.789 -6.126 -1.924 1.00 76.56 282 HIS A O 1
ATOM 2244 N N . GLU A 1 283 ? 14.533 -4.805 -2.421 1.00 77.75 283 GLU A N 1
ATOM 2245 C CA . GLU A 1 283 ? 13.767 -3.557 -2.548 1.00 77.75 283 GLU A CA 1
ATOM 2246 C C . GLU A 1 283 ? 12.732 -3.620 -3.682 1.00 77.75 283 GLU A C 1
ATOM 2248 O O . GLU A 1 283 ? 11.589 -3.189 -3.503 1.00 77.75 283 GLU A O 1
ATOM 2253 N N . LEU A 1 284 ? 13.078 -4.237 -4.815 1.00 75.12 284 LEU A N 1
ATOM 2254 C CA . LEU A 1 284 ? 12.136 -4.517 -5.900 1.00 75.12 284 LEU A CA 1
ATOM 2255 C C . LEU A 1 284 ? 10.985 -5.422 -5.461 1.00 75.12 284 LEU A C 1
ATOM 2257 O O . LEU A 1 284 ? 9.828 -5.133 -5.774 1.00 75.12 284 LEU A O 1
ATOM 2261 N N . GLY A 1 285 ? 11.283 -6.475 -4.696 1.00 69.31 285 GLY A N 1
ATOM 2262 C CA . GLY A 1 285 ? 10.266 -7.343 -4.106 1.00 69.31 285 GLY A CA 1
ATOM 2263 C C . GLY A 1 285 ? 9.294 -6.570 -3.209 1.00 69.31 285 GLY A C 1
ATOM 2264 O O . GLY A 1 285 ? 8.082 -6.777 -3.286 1.00 69.31 285 GLY A O 1
ATOM 2265 N N . ILE A 1 286 ? 9.795 -5.609 -2.423 1.00 69.81 286 ILE A N 1
ATOM 2266 C CA . ILE A 1 286 ? 8.957 -4.714 -1.607 1.00 69.81 286 ILE A CA 1
ATOM 2267 C C . ILE A 1 286 ? 8.077 -3.822 -2.494 1.00 69.81 286 ILE A C 1
ATOM 2269 O O . ILE A 1 286 ? 6.880 -3.685 -2.233 1.00 69.81 286 ILE A O 1
ATOM 2273 N N . MET A 1 287 ? 8.645 -3.201 -3.532 1.00 68.88 287 MET A N 1
ATOM 2274 C CA . MET A 1 287 ? 7.914 -2.307 -4.438 1.00 68.88 287 MET A CA 1
ATOM 2275 C C . MET A 1 287 ? 6.805 -3.044 -5.199 1.00 68.88 287 MET A C 1
ATOM 2277 O O . MET A 1 287 ? 5.663 -2.585 -5.211 1.00 68.88 287 MET A O 1
ATOM 2281 N N . SER A 1 288 ? 7.113 -4.209 -5.772 1.00 69.06 288 SER A N 1
ATOM 2282 C CA . SER A 1 288 ? 6.139 -5.071 -6.449 1.00 69.06 288 SER A CA 1
ATOM 2283 C C . SER A 1 288 ? 5.064 -5.587 -5.489 1.00 69.06 288 SER A C 1
ATOM 2285 O O . SER A 1 288 ? 3.871 -5.500 -5.781 1.00 69.06 288 SER A O 1
ATOM 2287 N N . GLY A 1 289 ? 5.454 -6.021 -4.286 1.00 58.91 289 GLY A N 1
ATOM 2288 C CA . GLY A 1 289 ? 4.521 -6.472 -3.249 1.00 58.91 289 GLY A CA 1
ATOM 2289 C C . GLY A 1 289 ? 3.563 -5.385 -2.742 1.00 58.91 289 GLY A C 1
ATOM 2290 O O . GLY A 1 289 ? 2.516 -5.699 -2.176 1.00 58.91 289 GLY A O 1
ATOM 2291 N N . ARG A 1 290 ? 3.881 -4.098 -2.944 1.00 59.72 290 ARG A N 1
ATOM 2292 C CA . ARG A 1 290 ? 2.955 -2.978 -2.693 1.00 59.72 290 ARG A CA 1
ATOM 2293 C C . ARG A 1 290 ? 1.964 -2.764 -3.841 1.00 59.72 290 ARG A C 1
ATOM 2295 O O . ARG A 1 290 ? 0.838 -2.359 -3.571 1.00 59.72 290 ARG A O 1
ATOM 2302 N N . LEU A 1 291 ? 2.369 -3.031 -5.083 1.00 56.50 291 LEU A N 1
ATOM 2303 C CA . LEU A 1 291 ? 1.586 -2.781 -6.303 1.00 56.50 291 LEU A CA 1
ATOM 2304 C C . LEU A 1 291 ? 0.650 -3.939 -6.670 1.00 56.50 291 LEU A C 1
ATOM 2306 O O . LEU A 1 291 ? -0.444 -3.715 -7.173 1.00 56.50 291 LEU A O 1
ATOM 2310 N N . THR A 1 292 ? 1.047 -5.172 -6.366 1.00 50.78 292 THR A N 1
ATOM 2311 C CA . THR A 1 292 ? 0.274 -6.401 -6.620 1.00 50.78 292 THR A CA 1
ATOM 2312 C C . THR A 1 292 ? -0.774 -6.693 -5.544 1.00 50.78 292 THR A C 1
ATOM 2314 O O . THR A 1 292 ? -1.282 -7.808 -5.473 1.00 50.78 292 THR A O 1
ATOM 2317 N N . LYS A 1 293 ? -1.133 -5.710 -4.703 1.00 41.62 293 LYS A N 1
ATOM 2318 C CA . LYS A 1 293 ? -2.257 -5.818 -3.763 1.00 41.62 293 LYS A CA 1
ATOM 2319 C C . LYS A 1 293 ? -3.572 -5.440 -4.466 1.00 41.62 293 LYS A C 1
ATOM 2321 O O . LYS A 1 293 ? -3.897 -4.253 -4.511 1.00 41.62 293 LYS A O 1
ATOM 2326 N N . PRO A 1 294 ? -4.389 -6.394 -4.952 1.00 39.75 294 PRO A N 1
ATOM 2327 C CA . PRO A 1 294 ? -5.820 -6.153 -5.051 1.00 39.75 294 PRO A CA 1
ATOM 2328 C C . PRO A 1 294 ? -6.361 -5.893 -3.637 1.00 39.75 294 PRO A C 1
ATOM 2330 O O . PRO A 1 294 ? -5.788 -6.356 -2.645 1.00 39.75 294 PRO A O 1
ATOM 2333 N N . ASN A 1 295 ? -7.462 -5.150 -3.526 1.00 41.06 295 ASN A N 1
ATOM 2334 C CA . ASN A 1 295 ? -8.217 -5.047 -2.280 1.00 41.06 295 ASN A CA 1
ATOM 2335 C C . ASN A 1 295 ? -8.551 -6.476 -1.770 1.00 41.06 295 ASN A C 1
ATOM 2337 O O . ASN A 1 295 ? -9.513 -7.077 -2.237 1.00 41.06 295 ASN A O 1
ATOM 2341 N N . THR A 1 296 ? -7.748 -6.979 -0.809 1.00 34.31 296 THR A N 1
ATOM 2342 C CA . THR A 1 296 ? -7.773 -8.270 -0.055 1.00 34.31 296 THR A CA 1
ATOM 2343 C C . THR A 1 296 ? -7.339 -9.569 -0.789 1.00 34.31 296 THR A C 1
ATOM 2345 O O . THR A 1 296 ? -7.558 -9.689 -1.987 1.00 34.31 296 THR A O 1
ATOM 2348 N N . PRO A 1 297 ? -6.866 -10.641 -0.097 1.00 37.66 297 PRO A N 1
ATOM 2349 C CA . PRO A 1 297 ? -5.697 -10.805 0.793 1.00 37.66 297 PRO A CA 1
ATOM 2350 C C . PRO A 1 297 ? -4.698 -11.932 0.339 1.00 37.66 297 PRO A C 1
ATOM 2352 O O . PRO A 1 297 ? -5.116 -13.002 -0.077 1.00 37.66 297 PRO A O 1
ATOM 2355 N N . PHE A 1 298 ? -3.378 -11.744 0.534 1.00 33.12 298 PHE A N 1
ATOM 2356 C CA . PHE A 1 298 ? -2.221 -12.653 0.254 1.00 33.12 298 PHE A CA 1
ATOM 2357 C C . PHE A 1 298 ? -2.386 -14.193 0.445 1.00 33.12 298 PHE A C 1
ATOM 2359 O O . PHE A 1 298 ? -3.005 -14.592 1.435 1.00 33.12 298 PHE A O 1
ATOM 2366 N N . PRO A 1 299 ? -1.670 -15.056 -0.318 1.00 30.45 299 PRO A N 1
ATOM 2367 C CA . PRO A 1 299 ? -1.164 -16.347 0.166 1.00 30.45 299 PRO A CA 1
ATOM 2368 C C . PRO A 1 299 ? 0.074 -16.138 1.064 1.00 30.45 299 PRO A C 1
ATOM 2370 O O . PRO A 1 299 ? 0.906 -15.278 0.798 1.00 30.45 299 PRO A O 1
ATOM 2373 N N . ILE A 1 300 ? 0.136 -16.909 2.145 1.00 34.75 300 ILE A N 1
ATOM 2374 C CA . ILE A 1 300 ? 0.896 -16.716 3.391 1.00 34.75 300 ILE A CA 1
ATOM 2375 C C . ILE A 1 300 ? 2.419 -16.924 3.194 1.00 34.75 300 ILE A C 1
ATOM 2377 O O . ILE A 1 300 ? 2.833 -18.060 2.969 1.00 34.75 300 ILE A O 1
ATOM 2381 N N . PRO A 1 301 ? 3.285 -15.896 3.335 1.00 37.47 301 PRO A N 1
ATOM 2382 C CA . PRO A 1 301 ? 4.507 -16.075 4.115 1.00 37.47 301 PRO A CA 1
ATOM 2383 C C . PRO A 1 301 ? 4.069 -16.241 5.572 1.00 37.47 301 PRO A C 1
ATOM 2385 O O . PRO A 1 301 ? 3.208 -15.470 6.003 1.00 37.47 301 PRO A O 1
ATOM 2388 N N . GLU A 1 302 ? 4.584 -17.242 6.294 1.00 48.00 302 GLU A N 1
ATOM 2389 C CA . GLU A 1 302 ? 4.273 -17.432 7.721 1.00 48.00 302 GLU A CA 1
ATOM 2390 C C . GLU A 1 302 ? 4.274 -16.078 8.424 1.00 48.00 302 GLU A C 1
ATOM 2392 O O . GLU A 1 302 ? 5.242 -15.312 8.370 1.00 48.00 302 GLU A O 1
ATOM 2397 N N . MET A 1 303 ? 3.106 -15.733 8.948 1.00 57.88 303 MET A N 1
ATOM 2398 C CA . MET A 1 303 ? 2.903 -14.448 9.565 1.00 57.88 303 MET A CA 1
ATOM 2399 C C . MET A 1 303 ? 3.421 -14.525 10.984 1.00 57.88 303 MET A C 1
ATOM 2401 O O . MET A 1 303 ? 3.025 -15.427 11.707 1.00 57.88 303 MET A O 1
ATOM 2405 N N . PRO A 1 304 ? 4.272 -13.589 11.417 1.00 76.69 304 PRO A N 1
ATOM 2406 C CA . PRO A 1 304 ? 4.892 -13.729 12.719 1.00 76.69 304 PRO A CA 1
ATOM 2407 C C . PRO A 1 304 ? 3.920 -13.436 13.872 1.00 76.69 304 PRO A C 1
ATOM 2409 O O . PRO A 1 304 ? 4.203 -13.841 14.993 1.00 76.69 304 PRO A O 1
ATOM 2412 N N . LEU A 1 305 ? 2.794 -12.745 13.623 1.00 92.81 305 LEU A N 1
ATOM 2413 C CA . LEU A 1 305 ? 1.869 -12.295 14.666 1.00 92.81 305 LEU A CA 1
ATOM 2414 C C . LEU A 1 305 ? 0.795 -13.347 14.987 1.00 92.81 305 LEU A C 1
ATOM 2416 O O . LEU A 1 305 ? -0.140 -13.541 14.210 1.00 92.81 305 LEU A O 1
ATOM 2420 N N . THR A 1 306 ? 0.878 -13.931 16.179 1.00 96.00 306 THR A N 1
ATOM 2421 C CA . THR A 1 306 ? -0.144 -14.789 16.786 1.00 96.00 306 THR A CA 1
ATOM 2422 C C . THR A 1 306 ? -0.898 -14.030 17.878 1.00 96.00 306 THR A C 1
ATOM 2424 O O . THR A 1 306 ? -0.296 -13.488 18.805 1.00 96.00 306 THR A O 1
ATOM 2427 N N . ILE A 1 307 ? -2.232 -14.007 17.805 1.00 96.94 307 ILE A N 1
ATOM 2428 C CA . ILE A 1 307 ? -3.117 -13.461 18.840 1.00 96.94 307 ILE A CA 1
ATOM 2429 C C . ILE A 1 307 ? -3.730 -14.613 19.638 1.00 96.94 307 ILE A C 1
ATOM 2431 O O . ILE A 1 307 ? -4.488 -15.430 19.107 1.00 96.94 307 ILE A O 1
ATOM 2435 N N . HIS A 1 308 ? -3.456 -14.638 20.944 1.00 96.06 308 HIS A N 1
ATOM 2436 C CA . HIS A 1 308 ? -4.039 -15.606 21.869 1.00 96.06 308 HIS A CA 1
ATOM 2437 C C . HIS A 1 308 ? -5.310 -15.040 22.498 1.00 96.06 308 HIS A C 1
ATOM 2439 O O . HIS A 1 308 ? -5.270 -14.132 23.337 1.00 96.06 308 HIS A O 1
ATOM 2445 N N . HIS A 1 309 ? -6.456 -15.599 22.111 1.00 95.06 309 HIS A N 1
ATOM 2446 C CA . HIS A 1 309 ? -7.757 -15.204 22.635 1.00 95.06 309 HIS A CA 1
ATOM 2447 C C . HIS A 1 309 ? -8.234 -16.158 23.722 1.00 95.06 309 HIS A C 1
ATOM 2449 O O . HIS A 1 309 ? -8.340 -17.363 23.512 1.00 95.06 309 HIS A O 1
ATOM 2455 N N . LEU A 1 310 ? -8.575 -15.610 24.885 1.00 92.69 310 LEU A N 1
ATOM 2456 C CA . LEU A 1 310 ? -9.302 -16.326 25.926 1.00 92.69 310 LEU A CA 1
ATOM 2457 C C . LEU A 1 310 ? -10.798 -16.046 25.757 1.00 92.69 310 LEU A C 1
ATOM 2459 O O . LEU A 1 310 ? -11.203 -14.884 25.811 1.00 92.69 310 LEU A O 1
ATOM 2463 N N . GLY A 1 311 ? -11.611 -17.098 25.622 1.00 90.19 311 GLY A N 1
ATOM 2464 C CA . GLY A 1 311 ? -13.062 -16.968 25.443 1.00 90.19 311 GLY A CA 1
ATOM 2465 C C . GLY A 1 311 ? -13.725 -16.075 26.502 1.00 90.19 311 GLY A C 1
ATOM 2466 O O . GLY A 1 311 ? -13.416 -16.164 27.705 1.00 90.19 311 GLY A O 1
ATOM 2467 N N . ARG A 1 312 ? -14.632 -15.208 26.040 1.00 89.44 312 ARG A N 1
ATOM 2468 C CA . ARG A 1 312 ? -15.318 -14.151 26.794 1.00 89.44 312 ARG A CA 1
ATOM 2469 C C . ARG A 1 312 ? -14.321 -13.333 27.613 1.00 89.44 312 ARG A C 1
ATOM 2471 O O . ARG A 1 312 ? -14.262 -13.449 28.841 1.00 89.44 312 ARG A O 1
ATOM 2478 N N . SER A 1 313 ? -13.447 -12.570 26.961 1.00 91.56 313 SER A N 1
ATOM 2479 C CA . SER A 1 313 ? -12.412 -11.806 27.666 1.00 91.56 313 SER A CA 1
ATOM 2480 C C . SER A 1 313 ? -11.951 -10.555 26.925 1.00 91.56 313 SER A C 1
ATOM 2482 O O . SER A 1 313 ? -12.207 -10.374 25.741 1.00 91.56 313 SER A O 1
ATOM 2484 N N . GLN A 1 314 ? -11.180 -9.725 27.630 1.00 92.75 314 GLN A N 1
ATOM 2485 C CA . GLN A 1 314 ? -10.559 -8.517 27.089 1.00 92.75 314 GLN A CA 1
ATOM 2486 C C . GLN A 1 314 ? -9.570 -8.749 25.934 1.00 92.75 314 GLN A C 1
ATOM 2488 O O . GLN A 1 314 ? -9.162 -7.772 25.308 1.00 92.75 314 GLN A O 1
ATOM 2493 N N . SER A 1 315 ? -9.183 -9.990 25.609 1.00 94.94 315 SER A N 1
ATOM 2494 C CA . SER A 1 315 ? -8.410 -10.252 24.386 1.00 94.94 315 SER A CA 1
ATOM 2495 C C . SER A 1 315 ? -9.191 -9.987 23.102 1.00 94.94 315 SER A C 1
ATOM 2497 O O . SER A 1 315 ? -8.568 -9.731 22.074 1.00 94.94 315 SER A O 1
ATOM 2499 N N . GLU A 1 316 ? -10.524 -9.900 23.172 1.00 96.12 316 GLU A N 1
ATOM 2500 C CA . GLU A 1 316 ? -11.365 -9.499 22.038 1.00 96.12 316 GLU A CA 1
ATOM 2501 C C . GLU A 1 316 ? -10.992 -8.114 21.480 1.00 96.12 316 GLU A C 1
ATOM 2503 O O . GLU A 1 316 ? -11.172 -7.849 20.294 1.00 96.12 316 GLU A O 1
ATOM 2508 N N . ARG A 1 317 ? -10.413 -7.244 22.321 1.00 97.06 317 ARG A N 1
ATOM 2509 C CA . ARG A 1 317 ? -9.911 -5.921 21.926 1.00 97.06 317 ARG A CA 1
ATOM 2510 C C . ARG A 1 317 ? -8.835 -6.019 20.856 1.00 97.06 317 ARG A C 1
ATOM 2512 O O . ARG A 1 317 ? -8.810 -5.214 19.934 1.00 97.06 317 ARG A O 1
ATOM 2519 N N . ILE A 1 318 ? -7.939 -6.995 20.997 1.00 98.06 318 ILE A N 1
ATOM 2520 C CA . ILE A 1 318 ? -6.780 -7.159 20.116 1.00 98.06 318 ILE A CA 1
ATOM 2521 C C . ILE A 1 318 ? -7.229 -7.725 18.771 1.00 98.06 318 ILE A C 1
ATOM 2523 O O . ILE A 1 318 ? -6.779 -7.264 17.726 1.00 98.06 318 ILE A O 1
ATOM 2527 N N . VAL A 1 319 ? -8.187 -8.654 18.800 1.00 97.81 319 VAL A N 1
ATOM 2528 C CA . VAL A 1 319 ? -8.837 -9.178 17.595 1.00 97.81 319 VAL A CA 1
ATOM 2529 C C . VAL A 1 319 ? -9.583 -8.055 16.870 1.00 97.81 319 VAL A C 1
ATOM 2531 O O . VAL A 1 319 ? -9.367 -7.856 15.680 1.00 97.81 319 VAL A O 1
ATOM 2534 N N . TRP A 1 320 ? -10.390 -7.248 17.575 1.00 98.25 320 TRP A N 1
ATOM 2535 C CA . TRP A 1 320 ? -11.080 -6.116 16.945 1.00 98.25 320 TRP A CA 1
ATOM 2536 C C . TRP A 1 320 ? -10.106 -5.078 16.380 1.00 98.25 320 TRP A C 1
ATOM 2538 O O . TRP A 1 320 ? -10.300 -4.640 15.249 1.00 98.25 320 TRP A O 1
ATOM 2548 N N . LEU A 1 321 ? -9.027 -4.741 17.095 1.00 98.44 321 LEU A N 1
ATOM 2549 C CA . LEU A 1 321 ? -7.973 -3.873 16.564 1.00 98.44 321 LEU A CA 1
ATOM 2550 C C . LEU A 1 321 ? -7.419 -4.405 15.241 1.00 98.44 321 LEU A C 1
ATOM 2552 O O . LEU A 1 321 ? -7.321 -3.651 14.274 1.00 98.44 321 LEU A O 1
ATOM 2556 N N . ALA A 1 322 ? -7.043 -5.684 15.201 1.00 97.00 322 ALA A N 1
ATOM 2557 C CA . ALA A 1 322 ? -6.462 -6.288 14.011 1.00 97.00 322 ALA A CA 1
ATOM 2558 C C . ALA A 1 322 ? -7.447 -6.264 12.832 1.00 97.00 322 ALA A C 1
ATOM 2560 O O . ALA A 1 322 ? -7.062 -5.880 11.728 1.00 97.00 322 ALA A O 1
ATOM 2561 N N . GLU A 1 323 ? -8.726 -6.568 13.071 1.00 97.31 323 GLU A N 1
ATOM 2562 C CA . GLU A 1 323 ? -9.773 -6.484 12.047 1.00 97.31 323 GLU A CA 1
ATOM 2563 C C . GLU A 1 323 ? -10.014 -5.048 11.559 1.00 97.31 323 GLU A C 1
ATOM 2565 O O . GLU A 1 323 ? -10.155 -4.822 10.359 1.00 97.31 323 GLU A O 1
ATOM 2570 N N . GLU A 1 324 ? -10.012 -4.062 12.460 1.00 97.00 324 GLU A N 1
ATOM 2571 C CA . GLU A 1 324 ? -10.195 -2.644 12.124 1.00 97.00 324 GLU A CA 1
ATOM 2572 C C . GLU A 1 324 ? -9.009 -2.097 11.310 1.00 97.00 324 GLU A C 1
ATOM 2574 O O . GLU A 1 324 ? -9.171 -1.295 10.388 1.00 97.00 324 GLU A O 1
ATOM 2579 N N . LEU A 1 325 ? -7.800 -2.580 11.598 1.00 95.06 325 LEU A N 1
ATOM 2580 C CA . LEU A 1 325 ? -6.597 -2.250 10.840 1.00 95.06 325 LEU A CA 1
ATOM 2581 C C . LEU A 1 325 ? -6.446 -3.089 9.560 1.00 95.06 325 LEU A C 1
ATOM 2583 O O . LEU A 1 325 ? -5.608 -2.752 8.722 1.00 95.06 325 LEU A O 1
ATOM 2587 N N . GLY A 1 326 ? -7.238 -4.145 9.364 1.00 92.50 326 GLY A N 1
ATOM 2588 C CA . GLY A 1 326 ? -7.067 -5.083 8.250 1.00 92.50 326 GLY A CA 1
ATOM 2589 C C . GLY A 1 326 ? -5.748 -5.863 8.323 1.00 92.50 326 GLY A C 1
ATOM 2590 O O . GLY A 1 326 ? -5.183 -6.232 7.291 1.00 92.50 326 GLY A O 1
ATOM 2591 N N . ILE A 1 327 ? -5.238 -6.072 9.537 1.00 88.31 327 ILE A N 1
ATOM 2592 C CA . ILE A 1 327 ? -4.027 -6.838 9.817 1.00 88.31 327 ILE A CA 1
ATOM 2593 C C . ILE A 1 327 ? -4.412 -8.311 9.883 1.00 88.31 327 ILE A C 1
ATOM 2595 O O . ILE A 1 327 ? -5.361 -8.694 10.560 1.00 88.31 327 ILE A O 1
ATOM 2599 N N . LYS A 1 328 ? -3.670 -9.146 9.163 1.00 85.94 328 LYS A N 1
ATOM 2600 C CA . LYS A 1 328 ? -3.774 -10.598 9.299 1.00 85.94 328 LYS A CA 1
ATOM 2601 C C . LYS A 1 328 ? -3.015 -11.061 10.549 1.00 85.94 328 LYS A C 1
ATOM 2603 O O . LYS A 1 328 ? -2.099 -10.380 10.996 1.00 85.94 328 LYS A O 1
ATOM 2608 N N . TYR A 1 329 ? -3.380 -12.208 11.097 1.00 92.88 329 TYR A N 1
ATOM 2609 C CA . TYR A 1 329 ? -2.750 -12.797 12.277 1.00 92.88 329 TYR A CA 1
ATOM 2610 C C . TYR A 1 329 ? -3.111 -14.279 12.345 1.00 92.88 329 TYR A C 1
ATOM 2612 O O . TYR A 1 329 ? -4.160 -14.682 11.833 1.00 92.88 329 TYR A O 1
ATOM 2620 N N . ASP A 1 330 ? -2.269 -15.062 13.009 1.00 93.50 330 ASP A N 1
ATOM 2621 C CA . ASP A 1 330 ? -2.646 -16.391 13.468 1.00 93.50 330 ASP A CA 1
ATOM 2622 C C . ASP A 1 330 ? -3.472 -16.263 14.749 1.00 93.50 330 ASP A C 1
ATOM 2624 O O . ASP A 1 330 ? -3.214 -15.417 15.606 1.00 93.50 330 ASP A O 1
ATOM 2628 N N . PHE A 1 331 ? -4.516 -17.075 14.871 1.00 93.81 331 PHE A N 1
ATOM 2629 C CA . PHE A 1 331 ? -5.463 -17.003 15.977 1.00 93.81 331 PHE A CA 1
ATOM 2630 C C . PHE A 1 331 ? -5.426 -18.289 16.787 1.00 93.81 331 PHE A C 1
ATOM 2632 O O . PHE A 1 331 ? -5.658 -19.377 16.255 1.00 93.81 331 PHE A O 1
ATOM 2639 N N . VAL A 1 332 ? -5.199 -18.159 18.091 1.00 93.69 332 VAL A N 1
ATOM 2640 C CA . VAL A 1 332 ? -5.235 -19.287 19.020 1.00 93.69 332 VAL A CA 1
ATOM 2641 C C . VAL A 1 332 ? -6.347 -19.060 20.030 1.00 93.69 332 VAL A C 1
ATOM 2643 O O . VAL A 1 332 ? -6.287 -18.153 20.859 1.00 93.69 332 VAL A O 1
ATOM 2646 N N . PHE A 1 333 ? -7.365 -19.917 19.975 1.00 93.31 333 PHE A N 1
ATOM 2647 C CA . PHE A 1 333 ? -8.442 -19.918 20.954 1.00 93.31 333 PHE A CA 1
ATOM 2648 C C . PHE A 1 333 ? -8.058 -20.736 22.187 1.00 93.31 333 PHE A C 1
ATOM 2650 O O . PHE A 1 333 ? -7.738 -21.924 22.103 1.00 93.31 333 PHE A O 1
ATOM 2657 N N . HIS A 1 334 ? -8.191 -20.123 23.354 1.00 91.00 334 HIS A N 1
ATOM 2658 C CA . HIS A 1 334 ? -8.052 -20.775 24.642 1.00 91.00 334 HIS A CA 1
ATOM 2659 C C . HIS A 1 334 ? -9.412 -20.865 25.324 1.00 91.00 334 HIS A C 1
ATOM 2661 O O . HIS A 1 334 ? -10.032 -19.859 25.688 1.00 91.00 334 HIS A O 1
ATOM 2667 N N . LYS A 1 335 ? -9.863 -22.101 25.554 1.00 85.81 335 LYS A N 1
ATOM 2668 C CA . LYS A 1 335 ? -11.044 -22.357 26.373 1.00 85.81 335 LYS A CA 1
ATOM 2669 C C . LYS A 1 335 ? -10.734 -21.998 27.826 1.00 85.81 335 LYS A C 1
ATOM 2671 O O . LYS A 1 335 ? -9.729 -22.435 28.381 1.00 85.81 335 LYS A O 1
ATOM 2676 N N . ARG A 1 336 ? -11.608 -21.202 28.438 1.00 82.69 336 ARG A N 1
ATOM 2677 C CA . ARG A 1 336 ? -11.478 -20.784 29.837 1.00 82.69 336 ARG A CA 1
ATOM 2678 C C . ARG A 1 336 ? -11.582 -21.985 30.788 1.00 82.69 336 ARG A C 1
ATOM 2680 O O . ARG A 1 336 ? -12.384 -22.886 30.553 1.00 82.69 336 ARG A O 1
ATOM 2687 N N . ASP A 1 337 ? -10.790 -21.959 31.859 1.00 69.56 337 ASP A N 1
ATOM 2688 C CA . ASP A 1 337 ? -10.841 -22.908 32.979 1.00 69.56 337 ASP A CA 1
ATOM 2689 C C . ASP A 1 337 ? -11.622 -22.237 34.124 1.00 69.56 337 ASP A C 1
ATOM 2691 O O . ASP A 1 337 ? -11.177 -21.220 34.651 1.00 69.56 337 ASP A O 1
ATOM 2695 N N . PRO A 1 338 ? -12.810 -22.747 34.484 1.00 70.12 338 PRO A N 1
ATOM 2696 C CA . PRO A 1 338 ? -13.999 -21.991 34.912 1.00 70.12 338 PRO A CA 1
ATOM 2697 C C . PRO A 1 338 ? -13.964 -20.454 34.797 1.00 70.12 338 PRO A C 1
ATOM 2699 O O . PRO A 1 338 ? -14.595 -19.876 33.916 1.00 70.12 338 PRO A O 1
ATOM 2702 N N . ILE A 1 339 ? -13.251 -19.766 35.692 1.00 66.31 339 ILE A N 1
ATOM 2703 C CA . ILE A 1 339 ? -13.149 -18.297 35.727 1.00 66.31 339 ILE A CA 1
ATOM 2704 C C . ILE A 1 339 ? -11.747 -17.806 35.332 1.00 66.31 339 ILE A C 1
ATOM 2706 O O . ILE A 1 339 ? -11.604 -16.672 34.874 1.00 66.31 339 ILE A O 1
ATOM 2710 N N . PHE A 1 340 ? -10.717 -18.632 35.465 1.00 74.81 340 PHE A N 1
ATOM 2711 C CA . PHE A 1 340 ? -9.318 -18.250 35.326 1.00 74.81 340 PHE A CA 1
ATOM 2712 C C . PHE A 1 340 ? -8.722 -18.658 33.974 1.00 74.81 340 PHE A C 1
ATOM 2714 O O . PHE A 1 340 ? -9.307 -19.403 33.186 1.00 74.81 340 PHE A O 1
ATOM 2721 N N . SER A 1 341 ? -7.534 -18.127 33.695 1.00 83.69 341 SER A N 1
ATOM 2722 C CA . SER A 1 341 ? -6.744 -18.535 32.539 1.00 83.69 341 SER A CA 1
ATOM 2723 C C . SER A 1 341 ? -6.365 -20.021 32.652 1.00 83.69 341 SER A C 1
ATOM 2725 O O . SER A 1 341 ? -5.884 -20.432 33.718 1.00 83.69 341 SER A O 1
ATOM 2727 N N . PRO A 1 342 ? -6.517 -20.820 31.582 1.00 86.75 342 PRO A N 1
ATOM 2728 C CA . PRO A 1 342 ? -6.009 -22.190 31.545 1.00 86.75 342 PRO A CA 1
ATOM 2729 C C . PRO A 1 342 ? -4.473 -22.204 31.576 1.00 86.75 342 PRO A C 1
ATOM 2731 O O . PRO A 1 342 ? -3.826 -21.184 31.316 1.00 86.75 342 PRO A O 1
ATOM 2734 N N . GLN A 1 343 ? -3.874 -23.371 31.838 1.00 86.62 343 GLN A N 1
ATOM 2735 C CA . GLN A 1 343 ? -2.411 -23.517 31.841 1.00 86.62 343 GLN A CA 1
ATOM 2736 C C . GLN A 1 343 ? -1.783 -23.077 30.508 1.00 86.62 343 GLN A C 1
ATOM 2738 O O . GLN A 1 343 ? -0.789 -22.364 30.515 1.00 86.62 343 GLN A O 1
ATOM 2743 N N . SER A 1 344 ? -2.458 -23.342 29.384 1.00 88.00 344 SER A N 1
ATOM 2744 C CA . SER A 1 344 ? -2.012 -22.924 28.049 1.00 88.00 344 SER A CA 1
ATOM 2745 C C . SER A 1 344 ? -1.838 -21.412 27.873 1.00 88.00 344 SER A C 1
ATOM 2747 O O . SER A 1 344 ? -1.125 -21.006 26.972 1.00 88.00 344 SER A O 1
ATOM 2749 N N . VAL A 1 345 ? -2.513 -20.576 28.673 1.00 88.69 345 VAL A N 1
ATOM 2750 C CA . VAL A 1 345 ? -2.309 -19.112 28.675 1.00 88.69 345 VAL A CA 1
ATOM 2751 C C . VAL A 1 345 ? -1.242 -18.721 29.698 1.00 88.69 345 VAL A C 1
ATOM 2753 O O . VAL A 1 345 ? -0.477 -17.789 29.470 1.00 88.69 345 VAL A O 1
ATOM 2756 N N . LYS A 1 346 ? -1.170 -19.443 30.824 1.00 89.62 346 LYS A N 1
ATOM 2757 C CA . LYS A 1 346 ? -0.157 -19.226 31.867 1.00 89.62 346 LYS A CA 1
ATOM 2758 C C . LYS A 1 346 ? 1.263 -19.478 31.373 1.00 89.62 346 LYS A C 1
ATOM 2760 O O . LYS A 1 346 ? 2.174 -18.788 31.814 1.00 89.62 346 LYS A O 1
ATOM 2765 N N . ASP A 1 347 ? 1.421 -20.421 30.453 1.00 92.06 347 ASP A N 1
ATOM 2766 C CA . ASP A 1 347 ? 2.719 -20.788 29.890 1.00 92.06 347 ASP A CA 1
ATOM 2767 C C . ASP A 1 347 ? 3.252 -19.755 28.879 1.00 92.06 347 ASP A C 1
ATOM 2769 O O . ASP A 1 347 ? 4.453 -19.730 28.624 1.00 92.06 347 ASP A O 1
ATOM 2773 N N . LEU A 1 348 ? 2.394 -18.882 28.328 1.00 91.75 348 LEU A N 1
ATOM 2774 C CA . LEU A 1 348 ? 2.791 -17.908 27.300 1.00 91.75 348 LEU A CA 1
ATOM 2775 C C . LEU A 1 348 ? 3.557 -16.717 27.883 1.00 91.75 348 LEU A C 1
ATOM 2777 O O . LEU A 1 348 ? 4.517 -16.240 27.289 1.00 91.75 348 LEU A O 1
ATOM 2781 N N . HIS A 1 349 ? 3.127 -16.200 29.037 1.00 94.56 349 HIS A N 1
ATOM 2782 C CA . HIS A 1 349 ? 3.698 -14.985 29.616 1.00 94.56 349 HIS A CA 1
ATOM 2783 C C . HIS A 1 349 ? 3.592 -14.993 31.152 1.00 94.56 349 HIS A C 1
ATOM 2785 O O . HIS A 1 349 ? 2.559 -15.414 31.680 1.00 94.56 349 HIS A O 1
ATOM 2791 N N . PRO A 1 350 ? 4.584 -14.457 31.900 1.00 92.06 350 PRO A N 1
ATOM 2792 C CA . PRO A 1 350 ? 4.578 -14.451 33.370 1.00 92.06 350 PRO A CA 1
ATOM 2793 C C . PRO A 1 350 ? 3.346 -13.820 34.039 1.00 92.06 350 PRO A C 1
ATOM 2795 O O . PRO A 1 350 ? 3.057 -14.119 35.195 1.00 92.06 350 PRO A O 1
ATOM 2798 N N . SER A 1 351 ? 2.607 -12.954 33.335 1.00 87.88 351 SER A N 1
ATOM 2799 C CA . SER A 1 351 ? 1.347 -12.371 33.829 1.00 87.88 351 SER A CA 1
ATOM 2800 C C . SER A 1 351 ? 0.217 -13.397 33.973 1.00 87.88 351 SER A C 1
ATOM 2802 O O . SER A 1 351 ? -0.768 -13.128 34.660 1.00 87.88 351 SER A O 1
ATOM 2804 N N . GLY A 1 352 ? 0.315 -14.541 33.290 1.00 88.25 352 GLY A N 1
ATOM 2805 C CA . GLY A 1 352 ? -0.659 -15.630 33.311 1.00 88.25 352 GLY A CA 1
ATOM 2806 C C . GLY A 1 352 ? -2.091 -15.247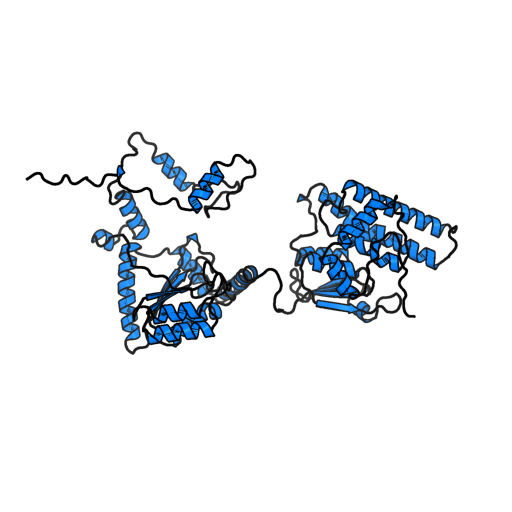 32.928 1.00 88.25 352 GLY A C 1
ATOM 2807 O O . GLY A 1 352 ? -3.049 -15.918 33.322 1.00 88.25 352 GLY A O 1
ATOM 2808 N N . THR A 1 353 ? -2.260 -14.150 32.195 1.00 87.12 353 THR A N 1
ATOM 2809 C CA . THR A 1 353 ? -3.552 -13.532 31.873 1.00 87.12 353 THR A CA 1
ATOM 2810 C C . THR A 1 353 ? -3.585 -13.077 30.420 1.00 87.12 353 THR A C 1
ATOM 2812 O O . THR A 1 353 ? -2.553 -12.753 29.845 1.00 87.12 353 THR A O 1
ATOM 2815 N N . ALA A 1 354 ? -4.782 -13.065 29.829 1.00 90.25 354 ALA A N 1
ATOM 2816 C CA . ALA A 1 354 ? -5.015 -12.557 28.479 1.00 90.25 354 ALA A CA 1
ATOM 2817 C C . ALA A 1 354 ? -5.324 -11.041 28.498 1.00 90.25 354 ALA A C 1
ATOM 2819 O O . ALA A 1 354 ? -5.932 -10.553 29.461 1.00 90.25 354 ALA A O 1
ATOM 2820 N N . PRO A 1 355 ? -4.985 -10.283 27.437 1.00 93.94 355 PRO A N 1
ATOM 2821 C CA . PRO A 1 355 ? -4.404 -10.737 26.168 1.00 93.94 355 PRO A CA 1
ATOM 2822 C C . PRO A 1 355 ? -2.904 -11.026 26.224 1.00 93.94 355 PRO A C 1
ATOM 2824 O O . PRO A 1 355 ? -2.177 -10.404 26.996 1.00 93.94 355 PRO A O 1
ATOM 2827 N N . VAL A 1 356 ? -2.470 -11.920 25.332 1.00 96.50 356 VAL A N 1
ATOM 2828 C CA . VAL A 1 356 ? -1.066 -12.148 24.975 1.00 96.50 356 VAL A CA 1
ATOM 2829 C C . VAL A 1 356 ? -0.969 -12.234 23.450 1.00 96.50 356 VAL A C 1
ATOM 2831 O O . VAL A 1 356 ? -1.851 -12.813 22.810 1.00 96.50 356 VAL A O 1
ATOM 2834 N N . ILE A 1 357 ? 0.082 -11.656 22.876 1.00 97.44 357 ILE A N 1
ATOM 2835 C CA . ILE A 1 357 ? 0.478 -11.887 21.484 1.00 97.44 357 ILE A CA 1
ATOM 2836 C C . ILE A 1 357 ? 1.888 -12.464 21.427 1.00 97.44 357 ILE A C 1
ATOM 2838 O O . ILE A 1 357 ? 2.710 -12.192 22.306 1.00 97.44 357 ILE A O 1
ATOM 2842 N N . GLU A 1 358 ? 2.170 -13.200 20.364 1.00 96.75 358 GLU A N 1
ATOM 2843 C CA . GLU A 1 358 ? 3.524 -13.547 19.950 1.00 96.75 358 GLU A CA 1
ATOM 2844 C C . GLU A 1 358 ? 3.788 -12.903 18.591 1.00 96.75 358 GLU A C 1
ATOM 2846 O O . GLU A 1 358 ? 2.916 -12.903 17.733 1.00 96.75 358 GLU A O 1
ATOM 2851 N N . ASP A 1 359 ? 4.970 -12.333 18.407 1.00 94.69 359 ASP A N 1
ATOM 2852 C CA . ASP A 1 359 ? 5.460 -11.831 17.131 1.00 94.69 359 ASP A CA 1
ATOM 2853 C C . ASP A 1 359 ? 6.822 -12.468 16.865 1.00 94.69 359 ASP A C 1
ATOM 2855 O O . ASP A 1 359 ? 7.833 -12.018 17.405 1.00 94.69 359 ASP A O 1
ATOM 2859 N N . ASP A 1 360 ? 6.853 -13.546 16.082 1.00 91.25 360 ASP A N 1
ATOM 2860 C CA . ASP A 1 360 ? 8.059 -14.343 15.828 1.00 91.25 360 ASP A CA 1
ATOM 2861 C C . ASP A 1 360 ? 9.178 -13.557 15.117 1.00 91.25 360 ASP A C 1
ATOM 2863 O O . ASP A 1 360 ? 10.348 -13.943 15.185 1.00 91.25 360 ASP A O 1
ATOM 2867 N N . ASN A 1 361 ? 8.856 -12.429 14.476 1.00 87.06 361 ASN A N 1
ATOM 2868 C CA . ASN A 1 361 ? 9.812 -11.584 13.769 1.00 87.06 361 ASN A CA 1
ATOM 2869 C C . ASN A 1 361 ? 9.429 -10.103 13.870 1.00 87.06 361 ASN A C 1
ATOM 2871 O O . ASN A 1 361 ? 9.197 -9.422 12.863 1.00 87.06 361 ASN A O 1
ATOM 2875 N N . SER A 1 362 ? 9.425 -9.611 15.110 1.00 89.56 362 SER A N 1
ATOM 2876 C CA . SER A 1 362 ? 9.101 -8.228 15.446 1.00 89.56 362 SER A CA 1
ATOM 2877 C C . SER A 1 362 ? 9.808 -7.240 14.515 1.00 89.56 362 SER A C 1
ATOM 2879 O O . SER A 1 362 ? 11.043 -7.276 14.395 1.00 89.56 362 SER A O 1
ATOM 2881 N N . PRO A 1 363 ? 9.095 -6.285 13.890 1.00 85.94 363 PRO A N 1
ATOM 2882 C CA . PRO A 1 363 ? 9.721 -5.341 12.973 1.00 85.94 363 PRO A CA 1
ATOM 2883 C C . PRO A 1 363 ? 10.756 -4.448 13.664 1.00 85.94 363 PRO A C 1
ATOM 2885 O O . PRO A 1 363 ? 11.670 -3.974 12.983 1.00 85.94 363 PRO A O 1
ATOM 2888 N N . PHE A 1 364 ? 10.653 -4.279 14.988 1.00 90.06 364 PHE A N 1
ATOM 2889 C CA . PHE A 1 364 ? 11.543 -3.450 15.801 1.00 90.06 364 PHE A CA 1
ATOM 2890 C C . PHE A 1 364 ? 12.820 -4.163 16.248 1.00 90.06 364 PHE A C 1
ATOM 2892 O O . PHE A 1 364 ? 13.855 -3.516 16.381 1.00 90.06 364 PHE A O 1
ATOM 2899 N N . THR A 1 365 ? 12.763 -5.475 16.499 1.00 89.25 365 THR A N 1
ATOM 2900 C CA . THR A 1 365 ? 13.889 -6.227 17.088 1.00 89.25 365 THR A CA 1
ATOM 2901 C C . THR A 1 365 ? 14.417 -7.347 16.199 1.00 89.25 365 THR A C 1
ATOM 2903 O O . THR A 1 365 ? 15.489 -7.870 16.494 1.00 89.25 365 THR A O 1
ATOM 2906 N N . LYS A 1 366 ? 13.694 -7.717 15.133 1.00 86.81 366 LYS A N 1
ATOM 2907 C CA . LYS A 1 366 ? 13.971 -8.869 14.252 1.00 86.81 366 LYS A CA 1
ATOM 2908 C C . LYS A 1 366 ? 14.099 -10.202 15.001 1.00 86.81 366 LYS A C 1
ATOM 2910 O O . LYS A 1 366 ? 14.813 -11.099 14.570 1.00 86.81 366 LYS A O 1
ATOM 2915 N N . ASN A 1 367 ? 13.450 -10.297 16.157 1.00 87.69 367 ASN A N 1
ATOM 2916 C CA . ASN A 1 367 ? 13.454 -11.455 17.041 1.00 87.69 367 ASN A CA 1
ATOM 2917 C C . ASN A 1 367 ? 12.029 -11.718 17.527 1.00 87.69 367 ASN A C 1
ATOM 2919 O O . ASN A 1 367 ? 11.205 -10.799 17.524 1.00 87.69 367 ASN A O 1
ATOM 2923 N N . LYS A 1 368 ? 11.785 -12.935 18.024 1.00 93.06 368 LYS A N 1
ATOM 2924 C CA . LYS A 1 368 ? 10.525 -13.277 18.679 1.00 93.06 368 LYS A CA 1
ATOM 2925 C C . LYS A 1 368 ? 10.265 -12.361 19.876 1.00 93.06 368 LYS A C 1
ATOM 2927 O O . LYS A 1 368 ? 11.122 -12.210 20.749 1.00 93.06 368 LYS A O 1
ATOM 2932 N N . VAL A 1 369 ? 9.075 -11.777 19.925 1.00 94.50 369 VAL A N 1
ATOM 2933 C CA . VAL A 1 369 ? 8.569 -10.989 21.049 1.00 94.50 369 VAL A CA 1
ATOM 2934 C C . VAL A 1 369 ? 7.285 -11.634 21.547 1.00 94.50 369 VAL A C 1
ATOM 2936 O O . VAL A 1 369 ? 6.424 -11.990 20.756 1.00 94.50 369 VAL A O 1
ATOM 2939 N N . VAL A 1 370 ? 7.148 -11.764 22.864 1.00 96.19 370 VAL A N 1
ATOM 2940 C CA . VAL A 1 370 ? 5.885 -12.142 23.505 1.00 96.19 370 VAL A CA 1
ATOM 2941 C C . VAL A 1 370 ? 5.458 -10.976 24.376 1.00 96.19 370 VAL A C 1
ATOM 2943 O O . VAL A 1 370 ? 6.232 -10.524 25.221 1.00 96.19 370 VAL A O 1
ATOM 2946 N N . LEU A 1 371 ? 4.255 -10.461 24.145 1.00 96.06 371 LEU A N 1
ATOM 2947 C CA . LEU A 1 371 ? 3.774 -9.245 24.789 1.00 96.06 371 LEU A CA 1
ATOM 2948 C C . LEU A 1 371 ? 2.412 -9.489 25.433 1.00 96.06 371 LEU A C 1
ATOM 2950 O O . LEU A 1 371 ? 1.497 -10.008 24.799 1.00 96.06 371 LEU A O 1
ATOM 2954 N N . ALA A 1 372 ? 2.288 -9.090 26.696 1.00 94.38 372 ALA A N 1
ATOM 2955 C CA . ALA A 1 372 ? 1.024 -9.003 27.420 1.00 94.38 372 ALA A CA 1
ATOM 2956 C C . ALA A 1 372 ? 0.648 -7.527 27.657 1.00 94.38 372 ALA A C 1
ATOM 2958 O O . ALA A 1 372 ? 1.432 -6.636 27.340 1.00 94.38 372 ALA A O 1
ATOM 2959 N N . GLU A 1 373 ? -0.521 -7.292 28.265 1.00 94.31 373 GLU A N 1
ATOM 2960 C CA . GLU A 1 373 ? -1.155 -5.980 28.516 1.00 94.31 373 GLU A CA 1
ATOM 2961 C C . GLU A 1 373 ? -1.835 -5.353 27.292 1.00 94.31 373 GLU A C 1
ATOM 2963 O O . GLU A 1 373 ? -1.194 -5.030 26.298 1.00 94.31 373 GLU A O 1
ATOM 2968 N N . SER A 1 374 ? -3.152 -5.106 27.383 1.00 95.12 374 SER A N 1
ATOM 2969 C CA . SER A 1 374 ? -3.947 -4.623 26.239 1.00 95.12 374 SER A CA 1
ATOM 2970 C C . SER A 1 374 ? -3.384 -3.344 25.616 1.00 95.12 374 SER A C 1
ATOM 2972 O O . SER A 1 374 ? -3.262 -3.283 24.401 1.00 95.12 374 SER A O 1
ATOM 2974 N N . GLY A 1 375 ? -3.020 -2.345 26.427 1.00 96.12 375 GLY A N 1
ATOM 2975 C CA . GLY A 1 375 ? -2.497 -1.075 25.910 1.00 96.12 375 GLY A CA 1
ATOM 2976 C C . GLY A 1 375 ? -1.136 -1.237 25.228 1.00 96.12 375 GLY A C 1
ATOM 2977 O O . GLY A 1 375 ? -0.939 -0.757 24.120 1.00 96.12 375 GLY A O 1
ATOM 2978 N N . ALA A 1 376 ? -0.223 -2.002 25.834 1.00 96.69 376 ALA A N 1
ATOM 2979 C CA . ALA A 1 376 ? 1.087 -2.254 25.237 1.00 96.69 376 ALA A CA 1
ATOM 2980 C C . ALA A 1 376 ? 0.963 -3.005 23.902 1.00 96.69 376 ALA A C 1
ATOM 2982 O O . ALA A 1 376 ? 1.628 -2.651 22.933 1.00 96.69 376 ALA A O 1
ATOM 2983 N N . ILE A 1 377 ? 0.080 -4.006 23.839 1.00 98.00 377 ILE A N 1
ATOM 2984 C CA . ILE A 1 377 ? -0.193 -4.767 22.616 1.00 98.00 377 ILE A CA 1
ATOM 2985 C C . ILE A 1 377 ? -0.806 -3.877 21.534 1.00 98.00 377 ILE A C 1
ATOM 2987 O O . ILE A 1 377 ? -0.391 -3.954 20.381 1.00 98.00 377 ILE A O 1
ATOM 2991 N N . ILE A 1 378 ? -1.779 -3.032 21.881 1.00 98.31 378 ILE A N 1
ATOM 2992 C CA . ILE A 1 378 ? -2.412 -2.134 20.912 1.00 98.31 378 ILE A CA 1
ATOM 2993 C C . ILE A 1 378 ? -1.390 -1.129 20.365 1.00 98.31 378 ILE A C 1
ATOM 2995 O O . ILE A 1 378 ? -1.287 -0.992 19.147 1.00 98.31 378 ILE A O 1
ATOM 2999 N N . ASP A 1 379 ? -0.587 -0.497 21.228 1.00 97.56 379 ASP A N 1
ATOM 3000 C CA . ASP A 1 379 ? 0.471 0.432 20.805 1.00 97.56 379 ASP A CA 1
ATOM 3001 C C . ASP A 1 379 ? 1.502 -0.267 19.910 1.00 97.56 379 ASP A C 1
ATOM 3003 O O . ASP A 1 379 ? 1.889 0.262 18.865 1.00 97.56 379 ASP A O 1
ATOM 3007 N N . TYR A 1 380 ? 1.904 -1.485 20.287 1.00 97.75 380 TYR A N 1
ATOM 3008 C CA . TYR A 1 380 ? 2.817 -2.313 19.508 1.00 97.75 380 TYR A CA 1
ATOM 3009 C C . TYR A 1 380 ? 2.260 -2.605 18.114 1.00 97.75 380 TYR A C 1
ATOM 3011 O O . TYR A 1 380 ? 2.932 -2.323 17.128 1.00 97.75 380 TYR A O 1
ATOM 3019 N N . ILE A 1 381 ? 1.030 -3.120 18.015 1.00 97.31 381 ILE A N 1
ATOM 3020 C CA . ILE A 1 381 ? 0.403 -3.478 16.736 1.00 97.31 381 ILE A CA 1
ATOM 3021 C C . ILE A 1 381 ? 0.201 -2.235 15.865 1.00 97.31 381 ILE A C 1
ATOM 3023 O O . ILE A 1 381 ? 0.496 -2.276 14.670 1.00 97.31 381 ILE A O 1
ATOM 3027 N N . ILE A 1 382 ? -0.250 -1.115 16.435 1.00 97.25 382 ILE A N 1
ATOM 3028 C CA . ILE A 1 382 ? -0.424 0.137 15.688 1.00 97.25 382 ILE A CA 1
ATOM 3029 C C . ILE A 1 382 ? 0.910 0.618 15.107 1.00 97.25 382 ILE A C 1
ATOM 3031 O O . ILE A 1 382 ? 0.963 1.018 13.941 1.00 97.25 382 ILE A O 1
ATOM 3035 N N . ALA A 1 383 ? 1.987 0.560 15.891 1.00 95.00 383 ALA A N 1
ATOM 3036 C CA . ALA A 1 383 ? 3.306 0.990 15.448 1.00 95.00 383 ALA A CA 1
ATOM 3037 C C . ALA A 1 383 ? 3.951 0.003 14.456 1.00 95.00 383 ALA A C 1
ATOM 3039 O O . ALA A 1 383 ? 4.574 0.430 13.486 1.00 95.00 383 ALA A O 1
ATOM 3040 N N . ALA A 1 384 ? 3.810 -1.303 14.691 1.00 91.69 384 ALA A N 1
ATOM 3041 C CA . ALA A 1 384 ? 4.432 -2.368 13.903 1.00 91.69 384 ALA A CA 1
ATOM 3042 C C . ALA A 1 384 ? 3.730 -2.586 12.558 1.00 91.69 384 ALA A C 1
ATOM 3044 O O . ALA A 1 384 ? 4.382 -2.796 11.536 1.00 91.69 384 ALA A O 1
ATOM 3045 N N . TYR A 1 385 ? 2.398 -2.545 12.575 1.00 92.56 385 TYR A N 1
ATOM 3046 C CA . TYR A 1 385 ? 1.549 -3.067 11.504 1.00 92.56 385 TYR A CA 1
ATOM 3047 C C . TYR A 1 385 ? 0.378 -2.146 11.139 1.00 92.56 385 TYR A C 1
ATOM 3049 O O . TYR A 1 385 ? -0.204 -2.285 10.064 1.00 92.56 385 TYR A O 1
ATOM 3057 N N . GLY A 1 386 ? 0.016 -1.205 12.014 1.00 89.00 386 GLY A N 1
ATOM 3058 C CA . GLY A 1 386 ? -1.100 -0.279 11.810 1.00 89.00 386 GLY A CA 1
ATOM 3059 C C . GLY A 1 386 ? -0.738 1.031 11.112 1.00 89.00 386 GLY A C 1
ATOM 3060 O O . GLY A 1 386 ? -1.647 1.784 10.765 1.00 89.00 386 GLY A O 1
ATOM 3061 N N . GLU A 1 387 ? 0.552 1.314 10.902 1.00 89.12 387 GLU A N 1
ATOM 3062 C CA . GLU A 1 387 ? 1.058 2.574 10.328 1.00 89.12 387 GLU A CA 1
ATOM 3063 C C . GLU A 1 387 ? 0.559 3.820 11.091 1.00 89.12 387 GLU A C 1
ATOM 3065 O O . GLU A 1 387 ? 0.277 4.865 10.508 1.00 89.12 387 GLU A O 1
ATOM 3070 N N . GLY A 1 388 ? 0.398 3.709 12.415 1.00 91.44 388 GLY A N 1
ATOM 3071 C CA . GLY A 1 388 ? -0.106 4.800 13.257 1.00 91.44 388 GLY A CA 1
ATOM 3072 C C . GLY A 1 388 ? -1.620 5.042 13.175 1.00 91.44 388 GLY A C 1
ATOM 3073 O O . GLY A 1 388 ? -2.129 5.908 13.888 1.00 91.44 388 GLY A O 1
ATOM 3074 N N . ARG A 1 389 ? -2.367 4.288 12.353 1.00 95.19 389 ARG A N 1
ATOM 3075 C CA . ARG A 1 389 ? -3.836 4.386 12.302 1.00 95.19 389 ARG A CA 1
ATOM 3076 C C . ARG A 1 389 ? -4.454 4.035 13.655 1.00 95.19 389 ARG A C 1
ATOM 3078 O O . ARG A 1 389 ? -3.918 3.226 14.404 1.00 95.19 389 ARG A O 1
ATOM 3085 N N . LEU A 1 390 ? -5.611 4.639 13.939 1.00 97.19 390 LEU A N 1
ATOM 3086 C CA . LEU A 1 390 ? -6.374 4.518 15.194 1.00 97.19 390 LEU A CA 1
ATOM 3087 C C . LEU A 1 390 ? -5.707 5.131 16.438 1.00 97.19 390 LEU A C 1
ATOM 3089 O O . LEU A 1 390 ? -6.367 5.231 17.470 1.00 97.19 390 LEU A O 1
ATOM 3093 N N . ALA A 1 391 ? -4.462 5.600 16.353 1.00 97.44 391 ALA A N 1
ATOM 3094 C CA . ALA A 1 391 ? -3.852 6.434 17.382 1.00 97.44 391 ALA A CA 1
ATOM 3095 C C . ALA A 1 391 ? -4.070 7.931 17.102 1.00 97.44 391 ALA A C 1
ATOM 3097 O O . ALA A 1 391 ? -4.495 8.336 16.013 1.00 97.44 391 ALA A O 1
ATOM 3098 N N . ARG A 1 392 ? -3.765 8.760 18.103 1.00 97.06 392 ARG A N 1
ATOM 3099 C CA . ARG A 1 392 ? -3.530 10.199 17.941 1.00 97.06 392 ARG A CA 1
ATOM 3100 C C . ARG A 1 392 ? -2.136 10.544 18.439 1.00 97.06 392 ARG A C 1
ATOM 3102 O O . ARG A 1 392 ? -1.585 9.879 19.313 1.00 97.06 392 ARG A O 1
ATOM 3109 N N . THR A 1 393 ? -1.576 11.603 17.882 1.00 95.50 393 THR A N 1
ATOM 3110 C CA . THR A 1 393 ? -0.237 12.126 18.150 1.00 95.50 393 THR A CA 1
ATOM 3111 C C . THR A 1 393 ? -0.326 13.604 18.525 1.00 95.50 393 THR A C 1
ATOM 3113 O O . THR A 1 393 ? -1.327 14.245 18.218 1.00 95.50 393 THR A O 1
ATOM 3116 N N . PRO A 1 394 ? 0.730 14.224 19.083 1.00 97.19 394 PRO A N 1
ATOM 3117 C CA . PRO A 1 394 ? 0.719 15.660 19.381 1.00 97.19 394 PRO A CA 1
ATOM 3118 C C . PRO A 1 394 ? 0.362 16.577 18.194 1.00 97.19 394 PRO A C 1
ATOM 3120 O O . PRO A 1 394 ? -0.013 17.727 18.403 1.00 97.19 394 PRO A O 1
ATOM 3123 N N . LYS A 1 395 ? 0.475 16.089 16.950 1.00 95.31 395 LYS A N 1
ATOM 3124 C CA . LYS A 1 395 ? 0.089 16.829 15.739 1.00 95.31 395 LYS A CA 1
ATOM 3125 C C . LYS A 1 395 ? -1.428 16.981 15.584 1.00 95.31 395 LYS A C 1
ATOM 3127 O O . LYS A 1 395 ? -1.859 17.894 14.891 1.00 95.31 395 LYS A O 1
ATOM 3132 N N . ASP A 1 396 ? -2.209 16.134 16.251 1.00 95.38 396 ASP A N 1
ATOM 3133 C CA . ASP A 1 396 ? -3.675 16.105 16.191 1.00 95.38 396 ASP A CA 1
ATOM 3134 C C . ASP A 1 396 ? -4.333 17.074 17.196 1.00 95.38 396 ASP A C 1
ATOM 3136 O O . ASP A 1 396 ? -5.554 17.121 17.335 1.00 95.38 396 ASP A O 1
ATOM 3140 N N . GLY A 1 397 ? -3.533 17.881 17.903 1.00 96.12 397 GLY A N 1
ATOM 3141 C CA . GLY A 1 397 ? -4.021 18.958 18.762 1.00 96.12 397 GLY A CA 1
ATOM 3142 C C . GLY A 1 397 ? -4.867 18.453 19.931 1.00 96.12 397 GLY A C 1
ATOM 3143 O O . GLY A 1 397 ? -4.424 17.615 20.713 1.00 96.12 397 GLY A O 1
ATOM 3144 N N . GLU A 1 398 ? -6.077 18.992 20.079 1.00 94.88 398 GLU A N 1
ATOM 3145 C CA . GLU A 1 398 ? -6.959 18.669 21.205 1.00 94.88 398 GLU A CA 1
ATOM 3146 C C . GLU A 1 398 ? -7.381 17.189 21.224 1.00 94.88 398 GLU A C 1
ATOM 3148 O O . GLU A 1 398 ? -7.466 16.592 22.297 1.00 94.88 398 GLU A O 1
ATOM 3153 N N . GLU A 1 399 ? -7.560 16.556 20.056 1.00 95.75 399 GLU A N 1
ATOM 3154 C CA . GLU A 1 399 ? -7.908 15.130 19.981 1.00 95.75 399 GLU A CA 1
ATOM 3155 C C . GLU A 1 399 ? -6.844 14.243 20.635 1.00 95.75 399 GLU A C 1
ATOM 3157 O O . GLU A 1 399 ? -7.177 13.210 21.209 1.00 95.75 399 GLU A O 1
ATOM 3162 N N . TYR A 1 400 ? -5.570 14.645 20.611 1.00 97.75 400 TYR A N 1
ATOM 3163 C CA . TYR A 1 400 ? -4.503 13.896 21.272 1.00 97.75 400 TYR A CA 1
ATOM 3164 C C . TYR A 1 400 ? -4.647 13.874 22.794 1.00 97.75 400 TYR A C 1
ATOM 3166 O O . TYR A 1 400 ? -4.398 12.845 23.421 1.00 97.75 400 TYR A O 1
ATOM 3174 N N . ILE A 1 401 ? -5.073 14.991 23.387 1.00 97.31 401 ILE A N 1
ATOM 3175 C CA . ILE A 1 401 ? -5.284 15.103 24.836 1.00 97.31 401 ILE A CA 1
ATOM 3176 C C . ILE A 1 401 ? -6.384 14.126 25.255 1.00 97.31 401 ILE A C 1
ATOM 3178 O O . ILE A 1 401 ? -6.189 13.314 26.161 1.00 97.31 401 ILE A O 1
ATOM 3182 N N . HIS A 1 402 ? -7.505 14.156 24.532 1.00 97.25 402 HIS A N 1
ATOM 3183 C CA . HIS A 1 402 ? -8.638 13.267 24.776 1.00 97.25 402 HIS A CA 1
ATOM 3184 C C . HIS A 1 402 ? -8.287 11.804 24.487 1.00 97.25 402 HIS A C 1
ATOM 3186 O O . HIS A 1 402 ? -8.654 10.920 25.256 1.00 97.25 402 HIS A O 1
ATOM 3192 N N . PHE A 1 403 ? -7.532 11.526 23.423 1.00 98.25 403 PHE A N 1
ATOM 3193 C CA . PHE A 1 403 ? -7.042 10.182 23.123 1.00 98.25 403 PHE A CA 1
ATOM 3194 C C . PHE A 1 403 ? -6.234 9.605 24.281 1.00 98.25 403 PHE A C 1
ATOM 3196 O O . PHE A 1 403 ? -6.557 8.514 24.746 1.00 98.25 403 PHE A O 1
ATOM 3203 N N . LEU A 1 404 ? -5.234 10.340 24.778 1.00 96.94 404 LEU A N 1
ATOM 3204 C CA . LEU A 1 404 ? -4.414 9.898 25.905 1.00 96.94 404 LEU A CA 1
ATOM 3205 C C . LEU A 1 404 ? -5.263 9.613 27.146 1.00 96.94 404 LEU A C 1
ATOM 3207 O O . LEU A 1 404 ? -5.103 8.563 27.770 1.00 96.94 404 LEU A O 1
ATOM 3211 N N . GLU A 1 405 ? -6.167 10.528 27.499 1.00 97.50 405 GLU A N 1
ATOM 3212 C CA . GLU A 1 405 ? -7.029 10.361 28.666 1.00 97.50 405 GLU A CA 1
ATOM 3213 C C . GLU A 1 405 ? -7.884 9.097 28.539 1.00 97.50 405 GLU A C 1
ATOM 3215 O O . GLU A 1 405 ? -7.784 8.201 29.377 1.00 97.50 405 GLU A O 1
ATOM 3220 N N . TRP A 1 406 ? -8.679 8.979 27.475 1.00 98.06 406 TRP A N 1
ATOM 3221 C CA . TRP A 1 406 ? -9.658 7.901 27.337 1.00 98.06 406 TRP A CA 1
ATOM 3222 C C . TRP A 1 406 ? -9.022 6.536 27.057 1.00 98.06 406 TRP A C 1
ATOM 3224 O O . TRP A 1 406 ? -9.516 5.522 27.559 1.00 98.06 406 TRP A O 1
ATOM 3234 N N . TYR A 1 407 ? -7.895 6.501 26.340 1.00 97.94 407 TYR A N 1
ATOM 3235 C CA . TYR A 1 407 ? -7.136 5.276 26.091 1.00 97.94 407 TYR A CA 1
ATOM 3236 C C . TYR A 1 407 ? -6.604 4.655 27.386 1.00 97.94 407 TYR A C 1
ATOM 3238 O O . TYR A 1 407 ? -6.808 3.464 27.641 1.00 97.94 407 TYR A O 1
ATOM 3246 N N . HIS A 1 408 ? -5.995 5.463 28.257 1.00 96.94 408 HIS A N 1
ATOM 3247 C CA . HIS A 1 408 ? -5.492 4.979 29.542 1.00 96.94 408 HIS A CA 1
ATOM 3248 C C . HIS A 1 408 ? -6.609 4.779 30.573 1.00 96.94 408 HIS A C 1
ATOM 3250 O O . HIS A 1 408 ? -6.583 3.814 31.346 1.00 96.94 408 HIS A O 1
ATOM 3256 N N . TRP A 1 409 ? -7.619 5.650 30.585 1.00 97.31 409 TRP A N 1
ATOM 3257 C CA . TRP A 1 409 ? -8.708 5.605 31.559 1.00 97.31 409 TRP A CA 1
ATOM 3258 C C . TRP A 1 409 ? -9.537 4.316 31.472 1.00 97.31 409 TRP A C 1
ATOM 3260 O O . TRP A 1 409 ? -9.960 3.793 32.510 1.00 97.31 409 TRP A O 1
ATOM 3270 N N . ALA A 1 410 ? -9.707 3.746 30.274 1.00 95.38 410 ALA A N 1
ATOM 3271 C CA . ALA A 1 410 ? -10.435 2.494 30.064 1.00 95.38 410 ALA A CA 1
ATOM 3272 C C . ALA A 1 410 ? -9.933 1.340 30.961 1.00 95.38 410 ALA A C 1
ATOM 3274 O O . ALA A 1 410 ? -10.731 0.679 31.632 1.00 95.38 410 ALA A O 1
ATOM 3275 N N . ASN A 1 411 ? -8.614 1.136 31.050 1.00 91.56 411 ASN A N 1
ATOM 3276 C CA . ASN A 1 411 ? -8.031 0.091 31.902 1.00 91.56 411 ASN A CA 1
ATOM 3277 C C . ASN A 1 411 ? -7.618 0.589 33.293 1.00 91.56 411 ASN A C 1
ATOM 3279 O O . ASN A 1 411 ? -7.626 -0.200 34.235 1.00 91.56 411 ASN A O 1
ATOM 3283 N N . ALA A 1 412 ? -7.285 1.872 33.460 1.00 94.19 412 ALA A N 1
ATOM 3284 C CA . ALA A 1 412 ? -6.871 2.405 34.760 1.00 94.19 412 ALA A CA 1
ATOM 3285 C C . ALA A 1 412 ? -8.053 2.701 35.701 1.00 94.19 412 ALA A C 1
ATOM 3287 O O . ALA A 1 412 ? -7.902 2.651 36.921 1.00 94.19 412 ALA A O 1
ATOM 3288 N N . SER A 1 413 ? -9.232 3.009 35.152 1.00 95.25 413 SER A N 1
ATOM 3289 C CA . SER A 1 413 ? -10.387 3.484 35.925 1.00 95.25 413 SER A CA 1
ATOM 3290 C C . SER A 1 413 ? -11.672 2.711 35.642 1.00 95.25 413 SER A C 1
ATOM 3292 O O . SER A 1 413 ? -12.302 2.232 36.592 1.00 95.25 413 SER A O 1
ATOM 3294 N N . LEU A 1 414 ? -12.066 2.550 34.374 1.00 95.69 414 LEU A N 1
ATOM 3295 C CA . LEU A 1 414 ? -13.354 1.937 34.025 1.00 95.69 414 LEU A CA 1
ATOM 3296 C C . LEU A 1 414 ? -13.397 0.449 34.385 1.00 95.69 414 LEU A C 1
ATOM 3298 O O . LEU A 1 414 ? -14.243 0.022 35.174 1.00 95.69 414 LEU A O 1
ATOM 3302 N N . GLN A 1 415 ? -12.457 -0.338 33.861 1.00 93.88 415 GLN A N 1
ATOM 3303 C CA . GLN A 1 415 ? -12.419 -1.778 34.114 1.00 93.88 415 GLN A CA 1
ATOM 3304 C C . GLN A 1 415 ? -12.230 -2.126 35.603 1.00 93.88 415 GLN A C 1
ATOM 3306 O O . GLN A 1 415 ? -12.999 -2.948 36.112 1.00 93.88 415 GLN A O 1
ATOM 3311 N N . PRO A 1 416 ? -11.314 -1.492 36.363 1.00 94.88 416 PRO A N 1
ATOM 3312 C CA . PRO A 1 416 ? -11.196 -1.736 37.800 1.00 94.88 416 PRO A CA 1
ATOM 3313 C C . PRO A 1 416 ? -12.465 -1.384 38.582 1.00 94.88 416 PRO A C 1
ATOM 3315 O O . PRO A 1 416 ? -12.792 -2.056 39.563 1.00 94.88 416 PRO A O 1
ATOM 3318 N N . THR A 1 417 ? -13.209 -0.358 38.154 1.00 95.50 417 THR A N 1
ATOM 3319 C CA . THR A 1 417 ? -14.499 -0.007 38.766 1.00 95.50 417 THR A CA 1
ATOM 3320 C C . THR A 1 417 ? -15.511 -1.132 38.577 1.00 95.50 417 THR A C 1
ATOM 3322 O O . THR A 1 417 ? -16.143 -1.554 39.547 1.00 95.50 417 THR A O 1
ATOM 3325 N N . LEU A 1 418 ? -15.598 -1.686 37.367 1.00 93.50 418 LEU A N 1
ATOM 3326 C CA . LEU A 1 418 ? -16.469 -2.819 37.077 1.00 93.50 418 LEU A CA 1
ATOM 3327 C C . LEU A 1 418 ? -16.075 -4.081 37.859 1.00 93.50 418 LEU A C 1
ATOM 3329 O O . LEU A 1 418 ? -16.928 -4.741 38.455 1.00 93.50 418 LEU A O 1
ATOM 3333 N N . PHE A 1 419 ? -14.776 -4.383 37.929 1.00 92.19 419 PHE A N 1
ATOM 3334 C CA . PHE A 1 419 ? -14.266 -5.491 38.739 1.00 92.19 419 PHE A CA 1
ATOM 3335 C C . PHE A 1 419 ? -14.603 -5.330 40.222 1.00 92.19 419 PHE A C 1
ATOM 3337 O O . PHE A 1 419 ? -14.950 -6.310 40.878 1.00 92.19 419 PHE A O 1
ATOM 3344 N N . ARG A 1 420 ? -14.558 -4.108 40.762 1.00 93.31 420 ARG A N 1
ATOM 3345 C CA . ARG A 1 420 ? -14.946 -3.849 42.154 1.00 93.31 420 ARG A CA 1
ATOM 3346 C C . ARG A 1 420 ? -16.425 -4.162 42.397 1.00 93.31 420 ARG A C 1
ATOM 3348 O O . ARG A 1 420 ? -16.749 -4.806 43.395 1.00 93.31 420 ARG A O 1
ATOM 3355 N N . VAL A 1 421 ? -17.311 -3.766 41.481 1.00 94.00 421 VAL A N 1
ATOM 3356 C CA . VAL A 1 421 ? -18.742 -4.122 41.544 1.00 94.00 421 VAL A CA 1
ATOM 3357 C C . VAL A 1 421 ? -18.924 -5.640 41.489 1.00 94.00 421 VAL A C 1
ATOM 3359 O O . VAL A 1 421 ? -19.623 -6.202 42.329 1.00 94.00 421 VAL A O 1
ATOM 3362 N N . LEU A 1 422 ? -18.234 -6.325 40.573 1.00 91.88 422 LEU A N 1
ATOM 3363 C CA . LEU A 1 422 ? -18.274 -7.786 40.479 1.00 91.88 422 LEU A CA 1
ATOM 3364 C C . LEU A 1 422 ? -17.830 -8.465 41.786 1.00 91.88 422 LEU A C 1
ATOM 3366 O O . LEU A 1 422 ? -18.505 -9.368 42.272 1.00 91.88 422 LEU A O 1
ATOM 3370 N N . MET A 1 423 ? -16.707 -8.038 42.371 1.00 91.81 423 MET A N 1
ATOM 3371 C CA . MET A 1 423 ? -16.180 -8.632 43.606 1.00 91.81 423 MET A CA 1
ATOM 3372 C C . MET A 1 423 ? -17.088 -8.366 44.806 1.00 91.81 423 MET A C 1
ATOM 3374 O O . MET A 1 423 ? -17.353 -9.277 45.583 1.00 91.81 423 MET A O 1
ATOM 3378 N N . THR A 1 424 ? -17.608 -7.147 44.949 1.00 92.88 424 THR A N 1
ATOM 3379 C CA . THR A 1 424 ? -18.512 -6.813 46.062 1.00 92.88 424 THR A CA 1
ATOM 3380 C C . THR A 1 424 ? -19.821 -7.593 46.005 1.00 92.88 424 THR A C 1
ATOM 3382 O O . THR A 1 424 ? -20.228 -8.137 47.028 1.00 92.88 424 THR A O 1
ATOM 3385 N N . ARG A 1 425 ? -20.417 -7.750 44.816 1.00 88.56 425 ARG A N 1
ATOM 3386 C CA . ARG A 1 425 ? -21.619 -8.580 44.618 1.00 88.56 425 ARG A CA 1
ATOM 3387 C C . ARG A 1 425 ? -21.377 -10.072 44.869 1.00 88.56 425 ARG A C 1
ATOM 3389 O O . ARG A 1 425 ? -22.304 -10.786 45.216 1.00 88.56 425 ARG A O 1
ATOM 3396 N N . ARG A 1 426 ? -20.138 -10.560 44.724 1.00 87.31 426 ARG A N 1
ATOM 3397 C CA . ARG A 1 426 ? -19.778 -11.944 45.092 1.00 87.31 426 ARG A CA 1
ATOM 3398 C C . ARG A 1 426 ? -19.628 -12.153 46.598 1.00 87.31 426 ARG A C 1
ATOM 3400 O O . ARG A 1 426 ? -19.724 -13.286 47.054 1.00 87.31 426 ARG A O 1
ATOM 3407 N N . LEU A 1 427 ? -19.357 -11.091 47.355 1.00 90.88 427 LEU A N 1
ATOM 3408 C CA . LEU A 1 427 ? -19.180 -11.161 48.806 1.00 90.88 427 LEU A CA 1
ATOM 3409 C C . LEU A 1 427 ? -20.501 -11.014 49.565 1.00 90.88 427 LEU A C 1
ATOM 3411 O O . LEU A 1 427 ? -20.626 -11.537 50.669 1.00 90.88 427 LEU A O 1
ATOM 3415 N N . THR A 1 428 ? -21.472 -10.290 49.007 1.00 89.62 428 THR A N 1
ATOM 3416 C CA . THR A 1 428 ? -22.780 -10.088 49.636 1.00 89.62 428 THR A CA 1
ATOM 3417 C C . THR A 1 428 ? -23.864 -9.773 48.607 1.00 89.62 428 THR A C 1
ATOM 3419 O O . THR A 1 428 ? -23.612 -9.082 47.620 1.00 89.62 428 THR A O 1
ATOM 3422 N N . ASN A 1 429 ? -25.084 -10.239 48.887 1.00 85.44 429 ASN A N 1
ATOM 3423 C CA . ASN A 1 429 ? -26.297 -9.902 48.137 1.00 85.44 429 ASN A CA 1
ATOM 3424 C C . ASN A 1 429 ? -27.077 -8.731 48.763 1.00 85.44 429 ASN A C 1
ATOM 3426 O O . ASN A 1 429 ? -28.123 -8.359 48.241 1.00 85.44 429 ASN A O 1
ATOM 3430 N N . ASP A 1 430 ? -26.609 -8.171 49.885 1.00 92.06 430 ASP A N 1
ATOM 3431 C CA . ASP A 1 430 ? -27.255 -7.036 50.547 1.00 92.06 430 ASP A CA 1
ATOM 3432 C C . ASP A 1 430 ? -26.986 -5.729 49.771 1.00 92.06 430 ASP A C 1
ATOM 3434 O O . ASP A 1 430 ? -25.842 -5.255 49.765 1.00 92.06 430 ASP A O 1
ATOM 3438 N N . PRO A 1 431 ? -28.005 -5.117 49.132 1.00 88.38 431 PRO A N 1
ATOM 3439 C CA . PRO A 1 431 ? -27.830 -3.867 48.396 1.00 88.38 431 PRO A CA 1
ATOM 3440 C C . PRO A 1 431 ? -27.464 -2.689 49.310 1.00 88.38 431 PRO A C 1
ATOM 3442 O O . PRO A 1 431 ? -26.888 -1.705 48.841 1.00 88.38 431 PRO A O 1
ATOM 3445 N N . GLU A 1 432 ? -27.751 -2.789 50.612 1.00 92.69 432 GLU A N 1
ATOM 3446 C CA . GLU A 1 432 ? -27.525 -1.723 51.581 1.00 92.69 432 GLU A CA 1
ATOM 3447 C C . GLU A 1 432 ? -26.123 -1.747 52.195 1.00 92.69 432 GLU A C 1
ATOM 3449 O O . GLU A 1 432 ? -25.706 -0.753 52.807 1.00 92.69 432 GLU A O 1
ATOM 3454 N N . ALA A 1 433 ? -25.369 -2.829 51.980 1.00 94.31 433 ALA A N 1
ATOM 3455 C CA . ALA A 1 433 ? -24.002 -2.963 52.450 1.00 94.31 433 ALA A CA 1
ATOM 3456 C C . ALA A 1 433 ? -23.127 -1.806 51.938 1.00 94.31 433 ALA A C 1
ATOM 3458 O O . ALA A 1 433 ? -23.105 -1.479 50.747 1.00 94.31 433 ALA A O 1
ATOM 3459 N N . VAL A 1 434 ? -22.340 -1.209 52.841 1.00 93.56 434 VAL A N 1
ATOM 3460 C CA . VAL A 1 434 ? -21.532 -0.006 52.558 1.00 93.56 434 VAL A CA 1
ATOM 3461 C C . VAL A 1 434 ? -20.641 -0.194 51.324 1.00 93.56 434 VAL A C 1
ATOM 3463 O O . VAL A 1 434 ? -20.591 0.676 50.457 1.00 93.56 434 VAL A O 1
ATOM 3466 N N . HIS A 1 435 ? -19.991 -1.352 51.187 1.00 93.00 435 HIS A N 1
ATOM 3467 C CA . HIS A 1 435 ? -19.117 -1.646 50.047 1.00 93.00 435 HIS A CA 1
ATOM 3468 C C . HIS A 1 435 ? -19.868 -1.789 48.713 1.00 93.00 435 HIS A C 1
ATOM 3470 O O . HIS A 1 435 ? -19.313 -1.423 47.672 1.00 93.00 435 HIS A O 1
ATOM 3476 N N . VAL A 1 436 ? -21.118 -2.265 48.729 1.00 93.31 436 VAL A N 1
ATOM 3477 C CA . VAL A 1 436 ? -21.973 -2.356 47.533 1.00 93.31 436 VAL A CA 1
ATOM 3478 C C . VAL A 1 436 ? -22.392 -0.955 47.097 1.00 93.31 436 VAL A C 1
ATOM 3480 O O . VAL A 1 436 ? -22.163 -0.581 45.947 1.00 93.31 436 VAL A O 1
ATOM 3483 N N . LYS A 1 437 ? -22.884 -0.126 48.029 1.00 94.69 437 LYS A N 1
ATOM 3484 C CA . LYS A 1 437 ? -23.226 1.282 47.765 1.00 94.69 437 LYS A CA 1
ATOM 3485 C C . LYS A 1 437 ? -22.045 2.081 47.224 1.00 94.69 437 LYS A C 1
ATOM 3487 O O . LYS A 1 437 ? -22.188 2.773 46.220 1.00 94.69 437 LYS A O 1
ATOM 3492 N N . MET A 1 438 ? -20.869 1.958 47.842 1.00 94.12 438 MET A N 1
ATOM 3493 C CA . MET A 1 438 ? -19.656 2.647 47.384 1.00 94.12 438 MET A CA 1
ATOM 3494 C C . MET A 1 438 ? -19.234 2.208 45.977 1.00 94.12 438 MET A C 1
ATOM 3496 O O . MET A 1 438 ? -18.847 3.045 45.160 1.00 94.12 438 MET A O 1
ATOM 3500 N N . SER A 1 439 ? -19.309 0.909 45.679 1.00 95.00 439 SER A N 1
ATOM 3501 C CA . SER A 1 439 ? -18.927 0.379 44.365 1.00 95.00 439 SER A CA 1
ATOM 3502 C C . SER A 1 439 ? -19.911 0.804 43.277 1.00 95.00 439 SER A C 1
ATOM 3504 O O . SER A 1 439 ? -19.473 1.255 42.219 1.00 95.00 439 SER A O 1
ATOM 3506 N N . ASN A 1 440 ? -21.217 0.758 43.559 1.00 94.25 440 ASN A N 1
ATOM 3507 C CA . ASN A 1 440 ? -22.251 1.249 42.648 1.00 94.25 440 ASN A CA 1
ATOM 3508 C C . ASN A 1 440 ? -22.128 2.764 42.424 1.00 94.25 440 ASN A C 1
ATOM 3510 O O . ASN A 1 440 ? -22.147 3.206 41.285 1.00 94.25 440 ASN A O 1
ATOM 3514 N N . ALA A 1 441 ? -21.899 3.566 43.469 1.00 95.50 441 ALA A N 1
ATOM 3515 C CA . ALA A 1 441 ? -21.700 5.010 43.315 1.00 95.50 441 ALA A CA 1
ATOM 3516 C C . ALA A 1 441 ? -20.486 5.341 42.426 1.00 95.50 441 ALA A C 1
ATOM 3518 O O . ALA A 1 441 ? -20.533 6.268 41.615 1.00 95.50 441 ALA A O 1
ATOM 3519 N N . LYS A 1 442 ? -19.396 4.568 42.538 1.00 95.56 442 LYS A N 1
ATOM 3520 C CA . LYS A 1 442 ? -18.224 4.748 41.672 1.00 95.56 442 LYS A CA 1
ATOM 3521 C C . LYS A 1 442 ? -18.504 4.332 40.225 1.00 95.56 442 LYS A C 1
ATOM 3523 O O . LYS A 1 442 ? -18.020 5.007 39.319 1.00 95.56 442 LYS A O 1
ATOM 3528 N N . LEU A 1 443 ? -19.282 3.269 40.017 1.00 95.56 443 LEU A N 1
ATOM 3529 C CA . LEU A 1 443 ? -19.754 2.864 38.693 1.00 95.56 443 LEU A CA 1
ATOM 3530 C C . LEU A 1 443 ? -20.617 3.957 38.058 1.00 95.56 443 LEU A C 1
ATOM 3532 O O . LEU A 1 443 ? -20.331 4.362 36.939 1.00 95.56 443 LEU A O 1
ATOM 3536 N N . GLU A 1 444 ? -21.595 4.494 38.786 1.00 96.31 444 GLU A N 1
ATOM 3537 C CA . GLU A 1 444 ? -22.449 5.586 38.304 1.00 96.31 444 GLU A CA 1
ATOM 3538 C C . GLU A 1 444 ? -21.635 6.823 37.911 1.00 96.31 444 GLU A C 1
ATOM 3540 O O . GLU A 1 444 ? -21.911 7.456 36.892 1.00 96.31 444 GLU A O 1
ATOM 3545 N N . CYS A 1 445 ? -20.590 7.144 38.677 1.00 97.44 445 CYS A N 1
ATOM 3546 C CA . CYS A 1 445 ? -19.658 8.212 38.329 1.00 97.44 445 CYS A CA 1
ATOM 3547 C C . CYS A 1 445 ? -18.939 7.926 36.999 1.00 97.44 445 CYS A C 1
ATOM 3549 O O . CYS A 1 445 ? -18.901 8.793 36.130 1.00 97.44 445 CYS A O 1
ATOM 3551 N N . ALA A 1 446 ? -18.427 6.706 36.809 1.00 97.12 446 ALA A N 1
ATOM 3552 C CA . ALA A 1 446 ? -17.746 6.312 35.577 1.00 97.12 446 ALA A CA 1
ATOM 3553 C C . ALA A 1 446 ? -18.687 6.313 34.357 1.00 97.12 446 ALA A C 1
ATOM 3555 O O . ALA A 1 446 ? -18.315 6.824 33.303 1.00 97.12 446 ALA A O 1
ATOM 3556 N N . LEU A 1 447 ? -19.914 5.804 34.505 1.00 97.44 447 LEU A N 1
ATOM 3557 C CA . LEU A 1 447 ? -20.924 5.827 33.442 1.00 97.44 447 LEU A CA 1
ATOM 3558 C C . LEU A 1 447 ? -21.330 7.259 33.087 1.00 97.44 447 LEU A C 1
ATOM 3560 O O . LEU A 1 447 ? -21.425 7.584 31.910 1.00 97.44 447 LEU A O 1
ATOM 3564 N N . SER A 1 448 ? -21.485 8.135 34.082 1.00 98.06 448 SER A N 1
ATOM 3565 C CA . SER A 1 448 ? -21.807 9.549 33.845 1.00 98.06 448 SER A CA 1
ATOM 3566 C C . SER A 1 448 ? -20.696 10.274 33.076 1.00 98.06 448 SER A C 1
ATOM 3568 O O . SER A 1 448 ? -20.995 11.102 32.222 1.00 98.06 448 SER A O 1
ATOM 3570 N N . MET A 1 449 ? -19.421 9.950 33.336 1.00 98.06 449 MET A N 1
ATOM 3571 C CA . MET A 1 449 ? -18.291 10.516 32.587 1.00 98.06 449 MET A CA 1
ATOM 3572 C C . MET A 1 449 ? -18.313 10.092 31.114 1.00 98.06 449 MET A C 1
ATOM 3574 O O . MET A 1 449 ? -18.176 10.940 30.236 1.00 98.06 449 MET A O 1
ATOM 3578 N N . ILE A 1 450 ? -18.513 8.799 30.837 1.00 98.00 450 ILE A N 1
ATOM 3579 C CA . ILE A 1 450 ? -18.594 8.287 29.459 1.00 98.00 450 ILE A CA 1
ATOM 3580 C C . ILE A 1 450 ? -19.812 8.878 28.742 1.00 98.00 450 ILE A C 1
ATOM 3582 O O . ILE A 1 450 ? -19.699 9.334 27.608 1.00 98.00 450 ILE A O 1
ATOM 3586 N N . GLU A 1 451 ? -20.971 8.893 29.400 1.00 98.56 451 GLU A N 1
ATOM 3587 C CA . GLU A 1 451 ? -22.214 9.430 28.842 1.00 98.56 451 GLU A CA 1
ATOM 3588 C C . GLU A 1 451 ? -22.076 10.908 28.458 1.00 98.56 451 GLU A C 1
ATOM 3590 O O . GLU A 1 451 ? -22.505 11.297 27.367 1.00 98.56 451 GLU A O 1
ATOM 3595 N N . ALA A 1 452 ? -21.462 11.717 29.330 1.00 98.38 452 ALA A N 1
ATOM 3596 C CA . ALA A 1 452 ? -21.182 13.122 29.060 1.00 98.38 452 ALA A CA 1
ATOM 3597 C C . ALA A 1 452 ? -20.230 13.268 27.870 1.00 98.38 452 ALA A C 1
ATOM 3599 O O . ALA A 1 452 ? -20.546 13.990 26.926 1.00 98.38 452 ALA A O 1
ATOM 3600 N N . ARG A 1 453 ? -19.124 12.512 27.857 1.00 97.88 453 ARG A N 1
ATOM 3601 C CA . ARG A 1 453 ? -18.141 12.580 26.774 1.00 97.88 453 ARG A CA 1
ATOM 3602 C C . ARG A 1 453 ? -18.728 12.212 25.416 1.00 97.88 453 ARG A C 1
ATOM 3604 O O . ARG A 1 453 ? -18.512 12.915 24.436 1.00 97.88 453 ARG A O 1
ATOM 3611 N N . LEU A 1 454 ? -19.491 11.126 25.352 1.00 98.38 454 LEU A N 1
ATOM 3612 C CA . LEU A 1 454 ? -20.157 10.703 24.120 1.00 98.38 454 LEU A CA 1
ATOM 3613 C C . LEU A 1 454 ? -21.259 11.682 23.692 1.00 98.38 454 LEU A C 1
ATOM 3615 O O . LEU A 1 454 ? -21.571 11.767 22.506 1.00 98.38 454 LEU A O 1
ATOM 3619 N N . GLY A 1 455 ? -21.848 12.415 24.641 1.00 97.94 455 GLY A N 1
ATOM 3620 C CA . GLY A 1 455 ? -22.758 13.523 24.357 1.00 97.94 455 GLY A CA 1
ATOM 3621 C C . GLY A 1 455 ? -22.045 14.734 23.749 1.00 97.94 455 GLY A C 1
ATOM 3622 O O . GLY A 1 455 ? -22.593 15.361 22.847 1.00 97.94 455 GLY A O 1
ATOM 3623 N N . GLU A 1 456 ? -20.824 15.036 24.200 1.00 97.12 456 GLU A N 1
ATOM 3624 C CA . GLU A 1 456 ? -19.981 16.107 23.649 1.00 97.12 456 GLU A CA 1
ATOM 3625 C C . GLU A 1 456 ? -19.514 15.801 22.223 1.00 97.12 456 GLU A C 1
ATOM 3627 O O . GLU A 1 456 ? -19.608 16.659 21.348 1.00 97.12 456 GLU A O 1
ATOM 3632 N N . THR A 1 457 ? -19.014 14.587 21.975 1.00 96.81 457 THR A N 1
ATOM 3633 C CA . THR A 1 457 ? -18.485 14.210 20.655 1.00 96.81 457 THR A CA 1
ATOM 3634 C C . THR A 1 457 ? -19.579 13.808 19.670 1.00 96.81 457 THR A C 1
ATOM 3636 O O . THR A 1 457 ? -19.383 13.891 18.462 1.00 96.81 457 THR A O 1
ATOM 3639 N N . GLY A 1 458 ? -20.721 13.318 20.163 1.00 95.62 458 GLY A N 1
ATOM 3640 C CA . GLY A 1 458 ? -21.822 12.798 19.349 1.00 95.62 458 GLY A CA 1
ATOM 3641 C C . GLY A 1 458 ? -21.529 11.470 18.634 1.00 95.62 458 GLY A C 1
ATOM 3642 O O . GLY A 1 458 ? -22.423 10.919 17.985 1.00 95.62 458 GLY A O 1
ATOM 3643 N N . ALA A 1 459 ? -20.312 10.928 18.758 1.00 95.56 459 ALA A N 1
ATOM 3644 C CA . ALA A 1 459 ? -19.834 9.797 17.966 1.00 95.56 459 ALA A CA 1
ATOM 3645 C C . ALA A 1 459 ? -19.040 8.780 18.810 1.00 95.56 459 ALA A C 1
ATOM 3647 O O . ALA A 1 459 ? -19.656 7.841 19.333 1.00 95.56 459 ALA A O 1
ATOM 3648 N N . TYR A 1 460 ? -17.721 8.958 18.935 1.00 98.12 460 TYR A N 1
ATOM 3649 C CA . TYR A 1 460 ? -16.773 8.086 19.651 1.00 98.12 460 TYR A CA 1
ATOM 3650 C C . TYR A 1 460 ? -16.056 8.860 20.771 1.00 98.12 460 TYR A C 1
ATOM 3652 O O . TYR A 1 460 ? -16.242 10.068 20.906 1.00 98.12 460 TYR A O 1
ATOM 3660 N N . LEU A 1 461 ? -15.241 8.201 21.603 1.00 97.88 461 LEU A N 1
ATOM 3661 C CA . LEU A 1 461 ? -14.650 8.842 22.793 1.00 97.88 461 LEU A CA 1
ATOM 3662 C C . LEU A 1 461 ? -13.720 10.024 22.466 1.00 97.88 461 LEU A C 1
ATOM 3664 O O . LEU A 1 461 ? -13.623 10.976 23.244 1.00 97.88 461 LEU A O 1
ATOM 3668 N N . VAL A 1 462 ? -13.046 9.982 21.316 1.00 97.31 462 VAL A N 1
ATOM 3669 C CA . VAL A 1 462 ? -12.027 10.976 20.932 1.00 97.31 462 VAL A CA 1
ATOM 3670 C C . VAL A 1 462 ? -12.533 11.965 19.879 1.00 97.31 462 VAL A C 1
ATOM 3672 O O . VAL A 1 462 ? -12.030 13.082 19.821 1.00 97.31 462 VAL A O 1
ATOM 3675 N N . GLY A 1 463 ? -13.559 11.605 19.105 1.00 93.81 463 GLY A N 1
ATOM 3676 C CA . GLY A 1 463 ? -14.093 12.436 18.029 1.00 93.81 463 GLY A CA 1
ATOM 3677 C C . GLY A 1 463 ? -15.068 11.669 17.136 1.00 93.81 463 GLY A C 1
ATOM 3678 O O . GLY A 1 463 ? -15.821 10.817 17.612 1.00 93.81 463 GLY A O 1
ATOM 3679 N N . ASN A 1 464 ? -15.047 11.972 15.836 1.00 94.19 464 ASN A N 1
ATOM 3680 C CA . ASN A 1 464 ? -15.965 11.384 14.850 1.00 94.19 464 ASN A CA 1
ATOM 3681 C C . ASN A 1 464 ? -15.561 9.986 14.369 1.00 94.19 464 ASN A C 1
ATOM 3683 O O . ASN A 1 464 ? -16.418 9.236 13.899 1.00 94.19 464 ASN A O 1
ATOM 3687 N N . ASP A 1 465 ? -14.288 9.628 14.517 1.00 94.38 465 ASP A N 1
ATOM 3688 C CA . ASP A 1 465 ? -13.737 8.352 14.073 1.00 94.38 465 ASP A CA 1
ATOM 3689 C C . ASP A 1 465 ? -13.408 7.439 15.254 1.00 94.38 465 ASP A C 1
ATOM 3691 O O . ASP A 1 465 ? -13.088 7.900 16.351 1.00 94.38 465 ASP A O 1
ATOM 3695 N N . VAL A 1 466 ? -13.445 6.129 15.005 1.00 97.50 466 VAL A N 1
ATOM 3696 C CA . VAL A 1 466 ? -13.007 5.125 15.978 1.00 97.50 466 VAL A CA 1
ATOM 3697 C C . VAL A 1 466 ? -11.501 5.247 16.224 1.00 97.50 466 VAL A C 1
ATOM 3699 O O . VAL A 1 466 ? -10.710 5.448 15.299 1.00 97.50 466 VAL A O 1
ATOM 3702 N N . THR A 1 467 ? -11.096 5.101 17.481 1.00 98.44 467 THR A N 1
ATOM 3703 C CA . THR A 1 467 ? -9.693 5.132 17.905 1.00 98.44 467 THR A CA 1
ATOM 3704 C C . THR A 1 467 ? -9.362 3.954 18.820 1.00 98.44 467 THR A C 1
ATOM 3706 O O . THR A 1 467 ? -10.240 3.224 19.283 1.00 98.44 467 THR A O 1
ATOM 3709 N N . ALA A 1 468 ? -8.082 3.783 19.145 1.00 98.31 468 ALA A N 1
ATOM 3710 C CA . ALA A 1 468 ? -7.633 2.805 20.130 1.00 98.31 468 ALA A CA 1
ATOM 3711 C C . ALA A 1 468 ? -8.275 3.012 21.517 1.00 98.31 468 ALA A C 1
ATOM 3713 O O . ALA A 1 468 ? -8.433 2.046 22.264 1.00 98.31 468 ALA A O 1
ATOM 3714 N N . ALA A 1 469 ? -8.704 4.237 21.855 1.00 98.25 469 ALA A N 1
ATOM 3715 C CA . ALA A 1 469 ? -9.449 4.506 23.085 1.00 98.25 469 ALA A CA 1
ATOM 3716 C C . ALA A 1 469 ? -10.803 3.777 23.113 1.00 98.25 469 ALA A C 1
ATOM 3718 O O . ALA A 1 469 ? -11.176 3.197 24.133 1.00 98.25 469 ALA A O 1
ATOM 3719 N N . ASP A 1 470 ? -11.501 3.731 21.977 1.00 98.44 470 ASP A N 1
ATOM 3720 C CA . ASP A 1 470 ? -12.766 3.008 21.829 1.00 98.44 470 ASP A CA 1
ATOM 3721 C C . ASP A 1 470 ? -12.561 1.492 21.913 1.00 98.44 470 ASP A C 1
ATOM 3723 O O . ASP A 1 470 ? -13.282 0.792 22.628 1.00 98.44 470 ASP A O 1
ATOM 3727 N N . ILE A 1 471 ? -11.516 0.997 21.245 1.00 98.25 471 ILE A N 1
ATOM 3728 C CA . ILE A 1 471 ? -11.104 -0.412 21.289 1.00 98.25 471 ILE A CA 1
ATOM 3729 C C . ILE A 1 471 ? -10.799 -0.845 22.723 1.00 98.25 471 ILE A C 1
ATOM 3731 O O . ILE A 1 471 ? -11.232 -1.912 23.162 1.00 98.25 471 ILE A O 1
ATOM 3735 N N . MET A 1 472 ? -10.109 -0.003 23.491 1.00 97.69 472 MET A N 1
ATOM 3736 C CA . MET A 1 472 ? -9.846 -0.270 24.901 1.00 97.69 472 MET A CA 1
ATOM 3737 C C . MET A 1 472 ? -11.119 -0.260 25.751 1.00 97.69 472 MET A C 1
ATOM 3739 O O . MET A 1 472 ? -11.283 -1.116 26.621 1.00 97.69 472 MET A O 1
ATOM 3743 N N . ALA A 1 473 ? -12.052 0.659 25.516 1.00 97.12 473 ALA A N 1
ATOM 3744 C CA . ALA A 1 473 ? -13.247 0.777 26.347 1.00 97.12 473 ALA A CA 1
ATOM 3745 C C . ALA A 1 473 ? -14.271 -0.352 26.125 1.00 97.12 473 ALA A C 1
ATOM 3747 O O . ALA A 1 473 ? -14.917 -0.774 27.091 1.00 97.12 473 ALA A O 1
ATOM 3748 N N . ILE A 1 474 ? -14.415 -0.861 24.891 1.00 95.69 474 ILE A N 1
ATOM 3749 C CA . ILE A 1 474 ? -15.616 -1.615 24.497 1.00 95.69 474 ILE A CA 1
ATOM 3750 C C . ILE A 1 474 ? -15.876 -2.870 25.329 1.00 95.69 474 ILE A C 1
ATOM 3752 O O . ILE A 1 474 ? -16.991 -3.035 25.812 1.00 95.69 474 ILE A O 1
ATOM 3756 N N . CYS A 1 475 ? -14.860 -3.704 25.580 1.00 95.00 475 CYS A N 1
ATOM 3757 C CA . CYS A 1 475 ? -15.043 -4.984 26.277 1.00 95.00 475 CYS A CA 1
ATOM 3758 C C . CYS A 1 475 ? -15.632 -4.786 27.680 1.00 95.00 475 CYS A C 1
ATOM 3760 O O . CYS A 1 475 ? -16.436 -5.587 28.163 1.00 95.00 475 CYS A O 1
ATOM 3762 N N . THR A 1 476 ? -15.286 -3.671 28.327 1.00 95.31 476 THR A N 1
ATOM 3763 C CA . THR A 1 476 ? -15.824 -3.309 29.638 1.00 95.31 476 THR A CA 1
ATOM 3764 C C . THR A 1 476 ? -17.310 -2.954 29.572 1.00 95.31 476 THR A C 1
ATOM 3766 O O . THR A 1 476 ? -18.052 -3.238 30.510 1.00 95.31 476 THR A O 1
ATOM 3769 N N . LEU A 1 477 ? -17.749 -2.346 28.469 1.00 96.06 477 LEU A N 1
ATOM 3770 C CA . LEU A 1 477 ? -19.131 -1.924 28.235 1.00 96.06 477 LEU A CA 1
ATOM 3771 C C . LEU A 1 477 ? -19.993 -3.002 27.558 1.00 96.06 477 LEU A C 1
ATOM 3773 O O . LEU A 1 477 ? -21.209 -2.836 27.490 1.00 96.06 477 LEU A O 1
ATOM 3777 N N . THR A 1 478 ? -19.389 -4.094 27.085 1.00 95.31 478 THR A N 1
ATOM 3778 C CA . THR A 1 478 ? -20.069 -5.221 26.433 1.00 95.31 478 THR A CA 1
ATOM 3779 C C . THR A 1 478 ? -19.823 -6.523 27.201 1.00 95.31 478 THR A C 1
ATOM 3781 O O . THR A 1 478 ? -20.543 -6.819 28.154 1.00 95.31 478 THR A O 1
ATOM 3784 N N . THR A 1 479 ? -18.796 -7.295 26.844 1.00 92.75 479 THR A N 1
ATOM 3785 C CA . THR A 1 479 ? -18.516 -8.655 27.324 1.00 92.75 479 THR A CA 1
ATOM 3786 C C . THR A 1 479 ? -18.420 -8.747 28.843 1.00 92.75 479 THR A C 1
ATOM 3788 O O . THR A 1 479 ? -18.934 -9.690 29.447 1.00 92.75 479 THR A O 1
ATOM 3791 N N . MET A 1 480 ? -17.846 -7.748 29.514 1.00 92.50 480 MET A N 1
ATOM 3792 C CA . MET A 1 480 ? -17.760 -7.757 30.976 1.00 92.50 480 MET A CA 1
ATOM 3793 C C . MET A 1 480 ? -19.119 -7.668 31.680 1.00 92.50 480 MET A C 1
ATOM 3795 O O . MET A 1 480 ? -19.240 -8.131 32.819 1.00 92.50 480 MET A O 1
ATOM 3799 N N . ARG A 1 481 ? -20.156 -7.150 31.013 1.00 94.00 481 ARG A N 1
ATOM 3800 C CA . ARG A 1 481 ? -21.526 -7.144 31.546 1.00 94.00 481 ARG A CA 1
ATOM 3801 C C . ARG A 1 481 ? -22.128 -8.547 31.600 1.00 94.00 481 ARG A C 1
ATOM 3803 O O . ARG A 1 481 ? -23.004 -8.783 32.420 1.00 94.00 481 ARG A O 1
ATOM 3810 N N . GLY A 1 482 ? -21.608 -9.499 30.826 1.00 91.44 482 GLY A N 1
ATOM 3811 C CA . GLY A 1 482 ? -21.982 -10.907 30.961 1.00 91.44 482 GLY A CA 1
ATOM 3812 C C . GLY A 1 482 ? -21.431 -11.544 32.241 1.00 91.44 482 GLY A C 1
ATOM 3813 O O . GLY A 1 482 ? -22.036 -12.453 32.800 1.00 91.44 482 GLY A O 1
ATOM 3814 N N . PHE A 1 483 ? -20.312 -11.047 32.776 1.00 89.38 483 PHE A N 1
ATOM 3815 C CA . PHE A 1 483 ? -19.784 -11.496 34.072 1.00 89.38 483 PHE A CA 1
ATOM 3816 C C . PHE A 1 483 ? -20.408 -10.754 35.252 1.00 89.38 483 PHE A C 1
ATOM 3818 O O . PHE A 1 483 ? -20.591 -11.332 36.323 1.00 89.38 483 PHE A O 1
ATOM 3825 N N . CYS A 1 484 ? -20.686 -9.465 35.067 1.00 90.06 484 CYS A N 1
ATOM 3826 C CA . CYS A 1 484 ? -21.292 -8.587 36.053 1.00 90.06 484 CYS A CA 1
ATOM 3827 C C . CYS A 1 484 ? -22.466 -7.854 35.396 1.00 90.06 484 CYS A C 1
ATOM 3829 O O . CYS A 1 484 ? -22.248 -6.770 34.850 1.00 90.06 484 CYS A O 1
ATOM 3831 N N . PRO A 1 485 ? -23.688 -8.422 35.426 1.00 90.88 485 PRO A N 1
ATOM 3832 C CA . PRO A 1 485 ? -24.852 -7.804 34.803 1.00 90.88 485 PRO A CA 1
ATOM 3833 C C . PRO A 1 485 ? -25.060 -6.380 35.310 1.00 90.88 485 PRO A C 1
ATOM 3835 O O . PRO A 1 485 ? -25.376 -6.138 36.480 1.00 90.88 485 PRO A O 1
ATOM 3838 N N . ILE A 1 486 ? -24.819 -5.425 34.419 1.00 91.94 486 ILE A N 1
ATOM 3839 C CA . ILE A 1 486 ? -25.100 -4.008 34.617 1.00 91.94 486 ILE A CA 1
ATOM 3840 C C . ILE A 1 486 ? -26.056 -3.608 33.519 1.00 91.94 486 ILE A C 1
ATOM 3842 O O . ILE A 1 486 ? -25.762 -3.774 32.332 1.00 91.94 486 ILE A O 1
ATOM 3846 N N . GLU A 1 487 ? -27.198 -3.086 33.930 1.00 93.94 487 GLU A N 1
ATOM 3847 C CA . GLU A 1 487 ? -28.185 -2.543 33.020 1.00 93.94 487 GLU A CA 1
ATOM 3848 C C . GLU A 1 487 ? -27.935 -1.054 32.813 1.00 93.94 487 GLU A C 1
ATOM 3850 O O . GLU A 1 487 ? -27.538 -0.335 33.732 1.00 93.94 487 GLU A O 1
ATOM 3855 N N . PHE A 1 488 ? -28.168 -0.597 31.590 1.00 97.00 488 PHE A N 1
ATOM 3856 C CA . PHE A 1 488 ? -28.151 0.815 31.258 1.00 97.00 488 PHE A CA 1
ATOM 3857 C C . PHE A 1 488 ? -29.582 1.331 31.197 1.00 97.00 488 PHE A C 1
ATOM 3859 O O . PHE A 1 488 ? -30.384 0.862 30.398 1.00 97.00 488 PHE A O 1
ATOM 3866 N N . ASP A 1 489 ? -29.891 2.323 32.027 1.00 97.38 489 ASP A N 1
ATOM 3867 C CA . ASP A 1 489 ? -31.110 3.122 31.890 1.00 97.38 489 ASP A CA 1
ATOM 3868 C C . ASP A 1 489 ? -31.151 3.824 30.518 1.00 97.38 489 ASP A C 1
ATOM 3870 O O . ASP A 1 489 ? -30.205 4.522 30.147 1.00 97.38 489 ASP A O 1
ATOM 3874 N N . GLU A 1 490 ? -32.240 3.628 29.771 1.00 96.25 490 GLU A N 1
ATOM 3875 C CA . GLU A 1 490 ? -32.380 4.077 28.380 1.00 96.25 490 GLU A CA 1
ATOM 3876 C C . GLU A 1 490 ? -32.383 5.601 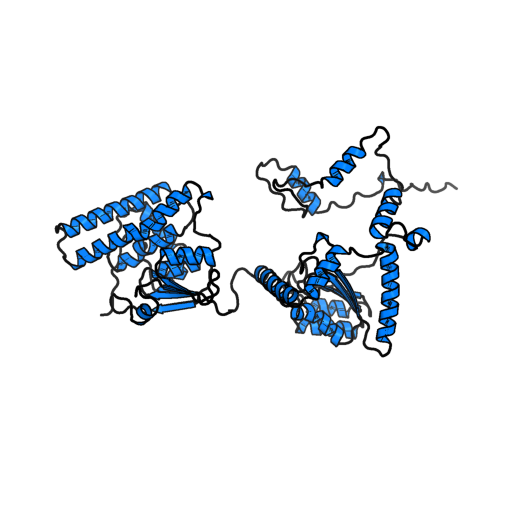28.213 1.00 96.25 490 GLU A C 1
ATOM 3878 O O . GLU A 1 490 ? -31.980 6.104 27.164 1.00 96.25 490 GLU A O 1
ATOM 3883 N N . GLN A 1 491 ? -32.825 6.350 29.227 1.00 95.75 491 GLN A N 1
ATOM 3884 C CA . GLN A 1 491 ? -32.843 7.812 29.176 1.00 95.75 491 GLN A CA 1
ATOM 3885 C C . GLN A 1 491 ? -31.522 8.394 29.668 1.00 95.75 491 GLN A C 1
ATOM 3887 O O . GLN A 1 491 ? -30.985 9.322 29.057 1.00 95.75 491 GLN A O 1
ATOM 3892 N N . LYS A 1 492 ? -30.997 7.847 30.767 1.00 97.31 492 LYS A N 1
ATOM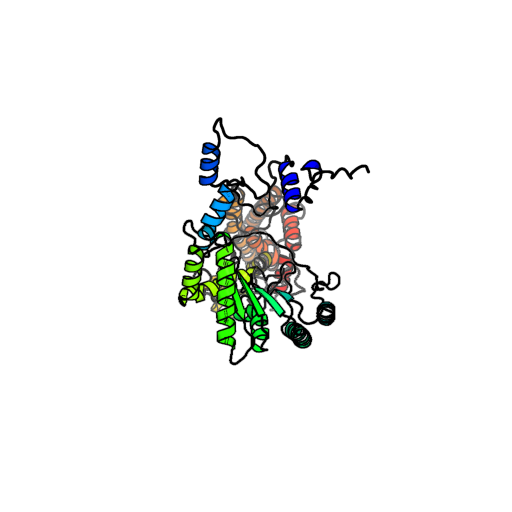 3893 C CA . LYS A 1 492 ? -29.780 8.328 31.418 1.00 97.31 492 LYS A CA 1
ATOM 3894 C C . LYS A 1 492 ? -28.517 7.976 30.636 1.00 97.31 492 LYS A C 1
ATOM 3896 O O . LYS A 1 492 ? -27.582 8.761 30.663 1.00 97.31 492 LYS A O 1
ATOM 3901 N N . HIS A 1 493 ? -28.484 6.829 29.959 1.00 98.25 493 HIS A N 1
ATOM 3902 C CA . HIS A 1 493 ? -27.301 6.312 29.258 1.00 98.25 493 HIS A CA 1
ATOM 3903 C C . HIS A 1 493 ? -27.502 6.255 27.737 1.00 98.25 493 HIS A C 1
ATOM 3905 O O . HIS A 1 493 ? -27.004 5.357 27.051 1.00 98.25 493 HIS A O 1
ATOM 3911 N N . LYS A 1 494 ? -28.294 7.183 27.194 1.00 98.38 494 LYS A N 1
ATOM 3912 C CA . LYS A 1 494 ? -28.669 7.199 25.776 1.00 98.38 494 LYS A CA 1
ATOM 3913 C C . LYS A 1 494 ? -27.460 7.333 24.841 1.00 98.38 494 LYS A C 1
ATOM 3915 O O . LYS A 1 494 ? -27.474 6.739 23.763 1.00 98.38 494 LYS A O 1
ATOM 3920 N N . ASN A 1 495 ? -26.412 8.068 25.229 1.00 98.62 495 ASN A N 1
ATOM 3921 C CA . ASN A 1 495 ? -25.221 8.255 24.395 1.00 98.62 495 ASN A CA 1
ATOM 3922 C C . ASN A 1 495 ? -24.340 7.006 24.431 1.00 98.62 495 ASN A C 1
ATOM 3924 O O . ASN A 1 495 ? -23.837 6.605 23.384 1.00 98.62 495 ASN A O 1
ATOM 3928 N N . ILE A 1 496 ? -24.220 6.347 25.590 1.00 98.56 496 ILE A N 1
ATOM 3929 C CA . ILE A 1 496 ? -23.584 5.027 25.709 1.00 98.56 496 ILE A CA 1
ATOM 3930 C C . ILE A 1 496 ? -24.303 4.013 24.818 1.00 98.56 496 ILE A C 1
ATOM 3932 O O . ILE A 1 496 ? -23.656 3.327 24.033 1.00 98.56 496 ILE A O 1
ATOM 3936 N N . LEU A 1 497 ? -25.635 3.938 24.873 1.00 98.62 497 LEU A N 1
ATOM 3937 C CA . LEU A 1 497 ? -26.404 3.005 24.043 1.00 98.62 497 LEU A CA 1
ATOM 3938 C C . LEU A 1 497 ? -26.253 3.303 22.544 1.00 98.62 497 LEU A C 1
ATOM 3940 O O . LEU A 1 497 ? -26.067 2.385 21.745 1.00 98.62 497 LEU A O 1
ATOM 3944 N N . ALA A 1 498 ? -26.270 4.580 22.151 1.00 98.38 498 ALA A N 1
ATOM 3945 C CA . ALA A 1 498 ? -26.020 4.981 20.768 1.00 98.38 498 ALA A CA 1
ATOM 3946 C C . ALA A 1 498 ? -24.589 4.641 20.311 1.00 98.38 498 ALA A C 1
ATOM 3948 O O . ALA A 1 498 ? -24.387 4.213 19.175 1.00 98.38 498 ALA A O 1
ATOM 3949 N N . TYR A 1 499 ? -23.605 4.794 21.196 1.00 98.62 499 TYR A N 1
ATOM 3950 C CA . TYR A 1 499 ? -22.213 4.421 20.960 1.00 98.62 499 TYR A CA 1
ATOM 3951 C C . TYR A 1 499 ? -22.036 2.911 20.790 1.00 98.62 499 TYR A C 1
ATOM 3953 O O . TYR A 1 499 ? -21.438 2.480 19.806 1.00 98.62 499 TYR A O 1
ATOM 3961 N N . LEU A 1 500 ? -22.620 2.102 21.677 1.00 98.44 500 LEU A N 1
ATOM 3962 C CA . LEU A 1 500 ? -22.591 0.642 21.569 1.00 98.44 500 LEU A CA 1
ATOM 3963 C C . LEU A 1 500 ? -23.252 0.162 20.281 1.00 98.44 500 LEU A C 1
ATOM 3965 O O . LEU A 1 500 ? -22.705 -0.707 19.607 1.00 98.44 500 LEU A O 1
ATOM 3969 N N . LYS A 1 501 ? -24.379 0.766 19.892 1.00 97.88 501 LYS A N 1
ATOM 3970 C CA . LYS A 1 501 ? -25.012 0.490 18.601 1.00 97.88 501 LYS A CA 1
ATOM 3971 C C . LYS A 1 501 ? -24.062 0.792 17.438 1.00 97.88 501 LYS A C 1
ATOM 3973 O O . LYS A 1 501 ? -23.861 -0.076 16.597 1.00 97.88 501 LYS A O 1
ATOM 3978 N N . ARG A 1 502 ? -23.433 1.976 17.418 1.00 98.06 502 ARG A N 1
ATOM 3979 C CA . ARG A 1 502 ? -22.467 2.354 16.369 1.00 98.06 502 ARG A CA 1
ATOM 3980 C C . ARG A 1 502 ? -21.294 1.384 16.283 1.00 98.06 502 ARG A C 1
ATOM 3982 O O . ARG A 1 502 ? -20.927 0.989 15.183 1.00 98.06 502 ARG A O 1
ATOM 3989 N N . VAL A 1 503 ? -20.719 0.985 17.420 1.00 98.06 503 VAL A N 1
ATOM 3990 C CA . VAL A 1 503 ? -19.637 -0.013 17.456 1.00 98.06 503 VAL A CA 1
ATOM 3991 C C . VAL A 1 503 ? -20.134 -1.370 16.950 1.00 98.06 503 VAL A C 1
ATOM 3993 O O . VAL A 1 503 ? -19.484 -1.986 16.111 1.00 98.06 503 VAL A O 1
ATOM 3996 N N . GLY A 1 504 ? -21.321 -1.794 17.385 1.00 97.00 504 GLY A N 1
ATOM 3997 C CA . GLY A 1 504 ? -21.969 -3.033 16.961 1.00 97.00 504 GLY A CA 1
ATOM 3998 C C . GLY A 1 504 ? -22.300 -3.113 15.469 1.00 97.00 504 GLY A C 1
ATOM 3999 O O . GLY A 1 504 ? -22.356 -4.207 14.912 1.00 97.00 504 GLY A O 1
ATOM 4000 N N . GLU A 1 505 ? -22.503 -1.974 14.809 1.00 96.94 505 GLU A N 1
ATOM 4001 C CA . GLU A 1 505 ? -22.752 -1.875 13.365 1.00 96.94 505 GLU A CA 1
ATOM 4002 C C . GLU A 1 505 ? -21.462 -1.932 12.529 1.00 96.94 505 GLU A C 1
ATOM 4004 O O . GLU A 1 505 ? -21.528 -2.086 11.308 1.00 96.94 505 GLU A O 1
ATOM 4009 N N . ARG A 1 506 ? -20.276 -1.848 13.152 1.00 97.38 506 ARG A N 1
ATOM 4010 C CA . ARG A 1 506 ? -19.004 -1.942 12.426 1.00 97.38 506 ARG A CA 1
ATOM 4011 C C . ARG A 1 506 ? -18.746 -3.374 11.975 1.00 97.38 506 ARG A C 1
ATOM 4013 O O . ARG A 1 506 ? -18.694 -4.296 12.788 1.00 97.38 506 ARG A O 1
ATOM 4020 N N . SER A 1 507 ? -18.466 -3.542 10.685 1.00 97.44 507 SER A N 1
ATOM 4021 C CA . SER A 1 507 ? -18.136 -4.844 10.094 1.00 97.44 507 SER A CA 1
ATOM 4022 C C . SER A 1 507 ? -16.921 -5.505 10.756 1.00 97.44 507 SER A C 1
ATOM 4024 O O . SER A 1 507 ? -16.950 -6.707 11.015 1.00 97.44 507 SER A O 1
ATOM 4026 N N . ALA A 1 508 ? -15.885 -4.728 11.089 1.00 96.94 508 ALA A N 1
ATOM 4027 C CA . ALA A 1 508 ? -14.692 -5.221 11.778 1.00 96.94 508 ALA A CA 1
ATOM 4028 C C . ALA A 1 508 ? -15.002 -5.744 13.190 1.00 96.94 508 ALA A C 1
ATOM 4030 O O . ALA A 1 508 ? -14.527 -6.815 13.563 1.00 96.94 508 ALA A O 1
ATOM 4031 N N . TYR A 1 509 ? -15.849 -5.042 13.953 1.00 97.88 509 TYR A N 1
ATOM 4032 C CA . TYR A 1 509 ? -16.272 -5.491 15.283 1.00 97.88 509 TYR A CA 1
ATOM 4033 C C . TYR A 1 509 ? -17.106 -6.772 15.199 1.00 97.88 509 TYR A C 1
ATOM 4035 O O . TYR A 1 509 ? -16.815 -7.744 15.890 1.00 97.88 509 TYR A O 1
ATOM 4043 N N . GLN A 1 510 ? -18.098 -6.816 14.302 1.00 96.75 510 GLN A N 1
ATOM 4044 C CA . GLN A 1 510 ? -18.924 -8.009 14.087 1.00 96.75 510 GLN A CA 1
ATOM 4045 C C . GLN A 1 510 ? -18.075 -9.226 13.713 1.00 96.75 510 GLN A C 1
ATOM 4047 O O . GLN A 1 510 ? -18.258 -10.308 14.267 1.00 96.75 510 GLN A O 1
ATOM 4052 N N . LYS A 1 511 ? -17.115 -9.042 12.800 1.00 95.88 511 LYS A N 1
ATOM 4053 C CA . LYS A 1 511 ? -16.186 -10.097 12.398 1.00 95.88 511 LYS A CA 1
ATOM 4054 C C . LYS A 1 511 ? -15.311 -10.553 13.567 1.00 95.88 511 LYS A C 1
ATOM 4056 O O . LYS A 1 511 ? -15.193 -11.755 13.785 1.00 95.88 511 LYS A O 1
ATOM 4061 N N . ALA A 1 512 ? -14.766 -9.623 14.350 1.00 96.88 512 ALA A N 1
ATOM 4062 C CA . ALA A 1 512 ? -13.967 -9.951 15.526 1.00 96.88 512 ALA A CA 1
ATOM 4063 C C . ALA A 1 512 ? -14.763 -10.760 16.560 1.00 96.88 512 ALA A C 1
ATOM 4065 O O . ALA A 1 512 ? -14.266 -11.765 17.055 1.00 96.88 512 ALA A O 1
ATOM 4066 N N . MET A 1 513 ? -16.014 -10.385 16.848 1.00 96.56 513 MET A N 1
ATOM 4067 C CA . MET A 1 513 ? -16.860 -11.129 17.792 1.00 96.56 513 MET A CA 1
ATOM 4068 C C . MET A 1 513 ? -17.148 -12.556 17.311 1.00 96.56 513 MET A C 1
ATOM 4070 O O . MET A 1 513 ? -17.078 -13.488 18.109 1.00 96.56 513 MET A O 1
ATOM 4074 N N . LYS A 1 514 ? -17.384 -12.748 16.006 1.00 95.06 514 LYS A N 1
ATOM 4075 C CA . LYS A 1 514 ? -17.558 -14.083 15.410 1.00 95.06 514 LYS A CA 1
ATOM 4076 C C . LYS A 1 514 ? -16.301 -14.944 15.516 1.00 95.06 514 LYS A C 1
ATOM 4078 O O . LYS A 1 514 ? -16.405 -16.126 15.823 1.00 95.06 514 LYS A O 1
ATOM 4083 N N . ILE A 1 515 ? -15.122 -14.360 15.289 1.00 94.44 515 ILE A N 1
ATOM 4084 C CA . ILE A 1 515 ? -13.831 -15.052 15.442 1.00 94.44 515 ILE A CA 1
ATOM 4085 C C . ILE A 1 515 ? -13.605 -15.448 16.906 1.00 94.44 515 ILE A C 1
ATOM 4087 O O . ILE A 1 515 ? -13.215 -16.577 17.194 1.00 94.44 515 ILE A O 1
ATOM 4091 N N . CYS A 1 516 ? -13.875 -14.525 17.829 1.00 94.00 516 CYS A N 1
ATOM 4092 C CA . CYS A 1 516 ? -13.661 -14.716 19.257 1.00 94.00 516 CYS A CA 1
ATOM 4093 C C . CYS A 1 516 ? -14.598 -15.759 19.877 1.00 94.00 516 CYS A C 1
ATOM 4095 O O . CYS A 1 516 ? -14.144 -16.582 20.669 1.00 94.00 516 CYS A O 1
ATOM 4097 N N . GLU A 1 517 ? -15.895 -15.702 19.564 1.00 92.06 517 GLU A N 1
ATOM 4098 C CA . GLU A 1 517 ? -16.937 -16.394 20.337 1.00 92.06 517 GLU A CA 1
ATOM 4099 C C . GLU A 1 517 ? -17.873 -17.281 19.491 1.00 92.06 517 GLU A C 1
ATOM 4101 O O . GLU A 1 517 ? -18.691 -18.011 20.053 1.00 92.06 517 GLU A O 1
ATOM 4106 N N . GLY A 1 518 ? -17.740 -17.270 18.160 1.00 90.62 518 GLY A N 1
ATOM 4107 C CA . GLY A 1 518 ? -18.566 -18.038 17.222 1.00 90.62 518 GLY A CA 1
ATOM 4108 C C . GLY A 1 518 ? -19.736 -17.254 16.610 1.00 90.62 518 GLY A C 1
ATOM 4109 O O . GLY A 1 518 ? -20.067 -16.151 17.039 1.00 90.62 518 GLY A O 1
ATOM 4110 N N . GLU A 1 519 ? -20.370 -17.834 15.584 1.00 89.38 519 GLU A N 1
ATOM 4111 C CA . GLU A 1 519 ? -21.450 -17.196 14.800 1.00 89.38 519 GLU A CA 1
ATOM 4112 C C . GLU A 1 519 ? -22.711 -16.879 15.619 1.00 89.38 519 GLU A C 1
ATOM 4114 O O . GLU A 1 519 ? -23.388 -15.891 15.341 1.00 89.38 519 GLU A O 1
ATOM 4119 N N . ASP A 1 520 ? -23.004 -17.684 16.642 1.00 87.50 520 ASP A N 1
ATOM 4120 C CA . ASP A 1 520 ? -24.202 -17.533 17.477 1.00 87.50 520 ASP A CA 1
ATOM 4121 C C . ASP A 1 520 ? -24.007 -16.545 18.639 1.00 87.50 520 ASP A C 1
ATOM 4123 O O . ASP A 1 520 ? -24.938 -16.281 19.404 1.00 87.50 520 ASP A O 1
ATOM 4127 N N . PHE A 1 521 ? -22.798 -16.002 18.816 1.00 86.94 521 PHE A N 1
ATOM 4128 C CA . PHE A 1 521 ? -22.535 -15.061 19.894 1.00 86.94 521 PHE A CA 1
ATOM 4129 C C . PHE A 1 521 ? -23.163 -13.698 19.600 1.00 86.94 521 PHE A C 1
ATOM 4131 O O . PHE A 1 521 ? -22.865 -13.049 18.596 1.00 86.94 521 PHE A O 1
ATOM 4138 N N . VAL A 1 522 ? -23.994 -13.231 20.531 1.00 88.12 522 VAL A N 1
ATOM 4139 C CA . VAL A 1 522 ? -24.619 -11.910 20.476 1.00 88.12 522 VAL A CA 1
ATOM 4140 C C . VAL A 1 522 ? -23.927 -10.994 21.487 1.00 88.12 522 VAL A C 1
ATOM 4142 O O . VAL A 1 522 ? -24.069 -11.203 22.695 1.00 88.12 522 VAL A O 1
ATOM 4145 N N . PRO A 1 523 ? -23.191 -9.962 21.036 1.00 90.62 523 PRO A N 1
ATOM 4146 C CA . PRO A 1 523 ? -22.585 -9.003 21.947 1.00 90.62 523 PRO A CA 1
ATOM 4147 C C . PRO A 1 523 ? -23.650 -8.227 22.734 1.00 90.62 523 PRO A C 1
ATOM 4149 O O . PRO A 1 523 ? -24.704 -7.863 22.208 1.00 90.62 523 PRO A O 1
ATOM 4152 N N . ILE A 1 524 ? -23.363 -7.923 24.002 1.00 95.38 524 ILE A N 1
ATOM 4153 C CA . ILE A 1 524 ? -24.286 -7.202 24.891 1.00 95.38 524 ILE A CA 1
ATOM 4154 C C . ILE A 1 524 ? -24.248 -5.697 24.577 1.00 95.38 524 ILE A C 1
ATOM 4156 O O . ILE A 1 524 ? -23.591 -4.912 25.261 1.00 95.38 524 ILE A O 1
ATOM 4160 N N . LEU A 1 525 ? -24.949 -5.300 23.514 1.00 96.12 525 LEU A N 1
ATOM 4161 C CA . LEU A 1 525 ? -24.992 -3.917 23.013 1.00 96.12 525 LEU A CA 1
ATOM 4162 C C . LEU A 1 525 ? -26.182 -3.108 23.554 1.00 96.12 525 LEU A C 1
ATOM 4164 O O . LEU A 1 525 ? -26.194 -1.883 23.462 1.00 96.12 525 LEU A O 1
ATOM 4168 N N . GLY A 1 526 ? -27.196 -3.789 24.094 1.00 96.00 526 GLY A N 1
ATOM 4169 C CA . GLY A 1 526 ? -28.435 -3.178 24.570 1.00 96.00 526 GLY A CA 1
ATOM 4170 C C . GLY A 1 526 ? -28.405 -2.731 26.034 1.00 96.00 526 GLY A C 1
ATOM 4171 O O . GLY A 1 526 ? -27.430 -2.925 26.767 1.00 96.00 526 GLY A O 1
ATOM 4172 N N . ALA A 1 527 ? -29.530 -2.162 26.472 1.00 96.75 527 ALA A N 1
ATOM 4173 C CA . ALA A 1 527 ? -29.755 -1.727 27.849 1.00 96.75 527 ALA A CA 1
ATOM 4174 C C . ALA A 1 527 ? -29.666 -2.877 28.858 1.00 96.75 527 ALA A C 1
ATOM 4176 O O . ALA A 1 527 ? -29.053 -2.731 29.912 1.00 96.75 527 ALA A O 1
ATOM 4177 N N . LYS A 1 528 ? -30.203 -4.046 28.511 1.00 95.88 528 LYS A N 1
ATOM 4178 C CA . LYS A 1 528 ? -30.158 -5.241 29.358 1.00 95.88 528 LYS A CA 1
ATOM 4179 C C . LYS A 1 528 ? -28.861 -6.017 29.160 1.00 95.88 528 LYS A C 1
ATOM 4181 O O . LYS A 1 528 ? -28.302 -6.020 28.065 1.00 95.88 528 LYS A O 1
ATOM 4186 N N . ALA A 1 529 ? -28.405 -6.674 30.220 1.00 92.69 529 ALA A N 1
ATOM 4187 C CA . ALA A 1 529 ? -27.260 -7.573 30.189 1.00 92.69 529 ALA A CA 1
ATOM 4188 C C . ALA A 1 529 ? -27.663 -8.940 30.733 1.00 92.69 529 ALA A C 1
ATOM 4190 O O . ALA A 1 529 ? -28.081 -9.048 31.884 1.00 92.69 529 ALA A O 1
ATOM 4191 N N . GLU A 1 530 ? -27.514 -9.976 29.914 1.00 88.56 530 GLU A N 1
ATOM 4192 C CA . GLU A 1 530 ? -27.698 -11.355 30.354 1.00 88.56 530 GLU A CA 1
ATOM 4193 C C . GLU A 1 530 ? -26.393 -11.891 30.933 1.00 88.56 530 GLU A C 1
ATOM 4195 O O . GLU A 1 530 ? -25.310 -11.674 30.383 1.00 88.56 530 GLU A O 1
ATOM 4200 N N . GLN A 1 531 ? -26.495 -12.574 32.073 1.00 88.31 531 GLN A N 1
ATOM 4201 C CA . GLN A 1 531 ? -25.337 -13.186 32.701 1.00 88.31 531 GLN A CA 1
ATOM 4202 C C . GLN A 1 531 ? -24.880 -14.391 31.879 1.00 88.31 531 GLN A C 1
ATOM 4204 O O . GLN A 1 531 ? -25.682 -15.223 31.469 1.00 88.31 531 GLN A O 1
ATOM 4209 N N . PHE A 1 532 ? -23.573 -14.516 31.684 1.00 86.88 532 PHE A N 1
ATOM 4210 C CA . PHE A 1 532 ? -22.989 -15.688 31.063 1.00 86.88 532 PHE A CA 1
ATOM 4211 C C . PHE A 1 532 ? -23.221 -16.926 31.922 1.00 86.88 532 PHE A C 1
ATOM 4213 O O . PHE A 1 532 ? -22.751 -17.008 33.060 1.00 86.88 532 PHE A O 1
ATOM 4220 N N . GLU A 1 533 ? -23.874 -17.920 31.332 1.00 77.81 533 GLU A N 1
ATOM 4221 C CA . GLU A 1 533 ? -23.898 -19.267 31.875 1.00 77.81 533 GLU A CA 1
ATOM 4222 C C . GLU A 1 533 ? -22.557 -19.943 31.586 1.00 77.81 533 GLU A C 1
ATOM 4224 O O . GLU A 1 533 ? -22.059 -19.953 30.450 1.00 77.81 533 GLU A O 1
ATOM 4229 N N . PHE A 1 534 ? -21.950 -20.477 32.642 1.00 67.31 534 PHE A N 1
ATOM 4230 C CA . PHE A 1 534 ? -20.798 -21.357 32.547 1.00 67.31 534 PHE A CA 1
ATOM 4231 C C . PHE A 1 534 ? -21.292 -22.765 32.879 1.00 67.31 534 PHE A C 1
ATOM 4233 O O . PHE A 1 534 ? -21.884 -22.941 33.945 1.00 67.31 534 PHE A O 1
ATOM 4240 N N . PRO A 1 535 ? -21.097 -23.755 31.990 1.00 48.47 535 PRO A N 1
ATOM 4241 C CA . PRO A 1 535 ? -21.357 -25.142 32.338 1.00 48.47 535 PRO A CA 1
ATOM 4242 C C . PRO A 1 535 ? -20.331 -25.523 33.406 1.00 48.47 535 PRO A C 1
ATOM 4244 O O . PRO A 1 535 ? -19.147 -25.676 33.100 1.00 48.47 535 PRO A O 1
ATOM 4247 N N . TYR A 1 536 ? -20.768 -25.545 34.662 1.00 50.62 536 TYR A N 1
ATOM 4248 C CA . TYR A 1 536 ? -19.976 -26.059 35.775 1.00 50.62 536 TYR A CA 1
ATOM 4249 C C . TYR A 1 536 ? -19.948 -27.582 35.738 1.00 50.62 536 TYR A C 1
ATOM 4251 O O . TYR A 1 536 ? -21.028 -28.179 35.513 1.00 50.62 536 TYR A O 1
#

InterPro domains:
  IPR000796 Aspartate/other aminotransferase [PR00799] (143-162)
  IPR000796 Aspartate/other aminotransferase [PR00799] (174-186)
  IPR000796 Aspartate/other aminotransferase [PR00799] (246-271)
  IPR000796 Aspartate/other aminotransferase [PTHR11879] (103-292)
  IPR004045 Glutathione S-transferase, N-terminal [PF13409] (314-381)
  IPR004045 Glutathione S-transferase, N-terminal [PS50404] (302-389)
  IPR004838 Aminotransferases, class-I, pyridoxal-phosphate-binding site [PS00105] (212-225)
  IPR004839 Aminotransferase, class I/classII, large domain [PF00155] (103-282)
  IPR010987 Glutathione S-transferase, C-terminal-like [PS50405] (396-524)
  IPR015421 Pyridoxal phosphate-dependent transferase, major domain [G3DSA:3.40.640.10] (102-287)
  IPR015422 Pyridoxal phosphate-dependent transferase, small domain [G3DSA:3.90.1150.10] (10-91)
  IPR015424 Pyridoxal phosphate-dependent transferase [SSF53383] (12-292)
  IPR036249 Thioredoxin-like superfamily [SSF52833] (297-390)
  IPR036282 Glutathione S-transferase, C-terminal domain superfamily [SSF47616] (394-515)
  IPR040079 Glutathione transferase family [SFLDS00019] (305-506)

Sequence (536 aa):
MGAPTQEGVTMANVPEAPEDPLYRLMREYRQDTNEKKIDLGIGAYRDEHGKPWVLPVVKKAEALLQTPEFNHEYLPIRGLEKFLAAAQRLMLGNDSPAIHENRIFSQSEFDVEYYPYYSVEAQTIDIKAMIRCLREAPRKSLVVLQGCAHNPTGLDPSKEEWRQIADVMAEKGHFPFFDNAYQGFASGDLTQDSWACRYFIGRGFECCIAQSFAKNLGMYGERVGAFHYICSPSPDASHIADRISSQLAILQRAHISNPPAYGAHVASRVLNDPDLFAQWQHELGIMSGRLTKPNTPFPIPEMPLTIHHLGRSQSERIVWLAEELGIKYDFVFHKRDPIFSPQSVKDLHPSGTAPVIEDDNSPFTKNKVVLAESGAIIDYIIAAYGEGRLARTPKDGEEYIHFLEWYHWANASLQPTLFRVLMTRRLTNDPEAVHVKMSNAKLECALSMIEARLGETGAYLVGNDVTAADIMAICTLTTMRGFCPIEFDEQKHKNILAYLKRVGERSAYQKAMKICEGEDFVPILGAKAEQFEFPY

Radius of gyration: 35.04 Å; chains: 1; bounding box: 67×72×123 Å

Organism: Penicillium nalgiovense (NCBI:txid60175)